Protein AF-0000000075246373 (afdb_homodimer)

InterPro domains:
  IPR000836 Phosphoribosyltransferase domain [PF14681] (43-244)
  IPR000836 Phosphoribosyltransferase domain [cd06223] (108-222)
  IPR029057 Phosphoribosyltransferase-like [G3DSA:3.40.50.2020] (29-245)
  IPR029057 Phosphoribosyltransferase-like [SSF53271] (36-244)

pLDDT: mean 93.75, std 10.69, range [22.42, 98.94]

Foldseek 3Di:
DPPPFDFDPFDKAFADDPPDDRVPGDIDGAFDDDDAPQEAAPPPHNLLRVLVVQLQDPPDDLVSNLVSVQVLLLVQLVVVQVLADWDWDWDADPVGDIDIDIDGDFAEAEEAAPDQQVSSVVSNCVVDPPHHYKYWYWDQDPPPRAIDTDDTDDDLVLQRHQYEYGDQEQFQQRSVVVVLVVSVVSNHDLLSYEYTYEEHEPNSCVVVCVVRVNYHYYYHHHAGHAGPVRDGPPHNPDSSCSNPPD/DPPPFDFDPFDKAFADDPPDDRVPGDIDGAFDDDDAPQEAAPPPHNLLRVLVVQLQDPPDDLVSNLVSVQVLLLVQLVVVQVLADWDWDWDADPVGDIDIDIDGDFAEAEEAAPDQQVSSVVSNCVVDPPHHYKYWYWDQDPPPRAIDTDDTDDDLVLLRHQYEYGDAEQFQCRSVVVVLVVSVVSNHDLLSYEYTYEEHEPNSCVVVCVVRVNYHYYYHHHAGHAGPVRDGPPHNPDSSCSNPPD

Nearest PDB structures (foldseek):
  7rh8-assembly1_A  TM=9.511E-01  e=4.169E-33  Candida albicans SC5314
  1bd3-assembly1_D  TM=9.858E-01  e=5.436E-32  Toxoplasma gondii
  1v9s-assembly1_C  TM=9.059E-01  e=1.207E-22  Thermus thermophilus HB8
  6wn8-assembly1_C  TM=9.163E-01  e=2.135E-21  Klebsiella pneumoniae subsp. pneumoniae
  1i5e-assembly1_B  TM=9.216E-01  e=5.026E-21  [Bacillus] caldolyticus

Organism: NCBI:txid1955775

Secondary structure (DSSP, 8-state):
-----------EEE-S-TTS-GGGSPEEE-PPP---TTEEEPP--HHHHHHHHHHH-SS--HHHHHHHHHHHHHHHHHHHHTTS-EEEEEEE-TTS-EEEEEEE-S-EEEEEEETGGGGGHHHHHHHSTT-EEEEEEEEE-TTT--EEEEEEE--TTGGGSEEEEE-SEESSSHHHHHHHHHHHHTT--GGGEEEEEEEE-HHHHHHHHHH-TTSEEEEEEE-SEE-TT--EESS-S-HHIIIII-/-----------EEE-S-TTS-GGGSPEEE-PPP---TTEEEPP--HHHHHHHHHHH-SS--HHHHHHHHHHHHHHHHHHHHTTS-EEEEEEE-TTS-EEEEEEE-S-EEEEEEETGGGGGHHHHHHHSTT-EEEEEEEEE-TTT--EEEEEEE--TTGGGSEEEEE-SEESSSHHHHHHHHHHHHTT--GGGEEEEEEEE-HHHHHHHHHH-TTSEEEEEEE-SEE-TT--EESS-S-HHIIIII-

Radius of gyration: 23.39 Å; Cα contacts (8 Å, |Δi|>4): 1114; chains: 2; bounding box: 60×74×48 Å

Solvent-accessible surface area (backbone atoms only — not comparable to full-atom values): 25569 Å² total; per-residue (Å²): 125,87,77,74,64,72,49,63,77,61,44,68,42,58,36,38,23,83,91,52,55,64,90,75,28,32,59,20,55,44,54,53,85,78,94,48,94,41,54,44,67,49,77,83,41,37,46,56,37,23,37,51,35,56,46,23,33,50,86,63,57,38,71,56,38,42,51,39,46,48,52,52,40,34,54,49,42,57,54,51,53,29,64,45,58,49,38,65,38,75,38,40,17,66,72,72,33,75,45,49,15,31,37,77,61,83,47,60,30,38,31,21,40,46,70,43,7,52,73,44,48,62,41,43,48,74,74,33,84,86,56,46,75,24,43,34,32,55,43,65,34,91,85,76,66,41,70,38,85,78,47,76,50,66,62,93,64,46,42,75,30,40,32,42,36,28,30,46,69,32,35,74,36,55,61,58,50,53,50,50,50,54,42,43,75,63,53,27,54,56,70,35,34,33,40,40,31,46,41,29,12,52,66,14,49,50,55,48,48,66,74,39,63,58,27,35,35,41,32,57,31,30,46,34,19,48,38,96,85,54,43,44,28,52,44,51,59,60,59,44,47,44,64,72,73,88,125,86,80,73,62,73,48,60,78,61,45,68,42,60,38,40,23,84,90,53,55,65,90,74,28,33,58,22,55,44,53,52,84,79,93,47,94,39,54,43,68,48,77,81,40,38,48,54,37,24,35,50,34,56,47,24,33,50,86,66,56,38,71,55,38,41,52,40,47,47,52,53,40,34,53,49,44,56,54,53,53,28,63,45,55,49,38,64,39,75,37,38,16,66,74,70,34,76,44,49,14,30,36,76,62,82,46,58,31,39,31,21,40,47,68,45,7,54,72,44,48,62,42,42,48,75,73,32,82,87,55,45,76,25,42,33,33,53,43,65,33,91,85,76,66,42,69,40,83,77,46,75,50,66,62,92,63,47,41,75,30,39,32,42,36,27,32,45,68,31,36,74,35,54,62,59,51,52,50,51,51,53,42,42,74,62,53,29,53,56,69,36,35,34,41,41,30,47,42,30,12,51,66,15,51,51,56,46,48,67,74,38,64,59,26,36,37,40,32,57,30,29,46,35,18,47,39,95,85,53,43,45,28,54,43,51,59,61,59,44,47,45,64,72,73,89

Sequence (492 aa):
MAQQGGGVPLPCQGVGPLYKPDGEKPTATVSQVVNYENVHILPQTPQLIALLTQVNLLPIYRADFIFYSNRIIRLLVEEGLNHLPVVEQSVTTPVGRSYLGVRFQGKICGVSIMRAGEAMEQGLRDCCRSVRIGKILIQRDDDTWQPKLFYEKLPKDIASRWVLLLDPMFATGGSATMAVDVLKSKGVPEDRILFLNLIASPSGVADFAQRYPQLRVVTAFIDQGLDDKKYIIPGLGDFGDRYYTLMAQQGGGVPLPCQGVGPLYKPDGEKPTATVSQVVNYENVHILPQTPQLIALLTQVNLLPIYRADFIFYSNRIIRLLVEEGLNHLPVVEQSVTTPVGRSYLGVRFQGKICGVSIMRAGEAMEQGLRDCCRSVRIGKILIQRDDDTWQPKLFYEKLPKDIASRWVLLLDPMFATGGSATMAVDVLKSKGVPEDRILFLNLIASPSGVADFAQRYPQLRVVTAFIDQGLDDKKYIIPGLGDFGDRYYTL

Structure (mmCIF, N/CA/C/O backbone):
data_AF-0000000075246373-model_v1
#
loop_
_entity.id
_entity.type
_entity.pdbx_description
1 polymer 'uracil phosphoribosyltransferase'
#
loop_
_atom_site.group_PDB
_atom_site.id
_atom_site.type_symbol
_atom_site.label_atom_id
_atom_site.label_alt_id
_atom_site.label_comp_id
_atom_site.label_asym_id
_atom_site.label_entity_id
_atom_site.label_seq_id
_atom_site.pdbx_PDB_ins_code
_atom_site.Cartn_x
_atom_site.Cartn_y
_atom_site.Cartn_z
_atom_site.occupancy
_atom_site.B_iso_or_equiv
_atom_site.auth_seq_id
_atom_site.auth_comp_id
_atom_site.auth_asym_id
_atom_site.auth_atom_id
_atom_site.pdbx_PDB_model_num
ATOM 1 N N . MET A 1 1 ? 31.094 24.953 15.609 1 22.83 1 MET A N 1
ATOM 2 C CA . MET A 1 1 ? 30.547 24 16.578 1 22.83 1 MET A CA 1
ATOM 3 C C . MET A 1 1 ? 29.156 23.547 16.172 1 22.83 1 MET A C 1
ATOM 5 O O . MET A 1 1 ? 28.25 24.375 15.977 1 22.83 1 MET A O 1
ATOM 9 N N . ALA A 1 2 ? 28.984 22.469 15.383 1 33.72 2 ALA A N 1
ATOM 10 C CA . ALA A 1 2 ? 27.688 22.078 14.852 1 33.72 2 ALA A CA 1
ATOM 11 C C . ALA A 1 2 ? 26.609 22.141 15.922 1 33.72 2 ALA A C 1
ATOM 13 O O . ALA A 1 2 ? 26.703 21.469 16.953 1 33.72 2 ALA A O 1
ATOM 14 N N . GLN A 1 3 ? 25.953 23.141 16.109 1 32.84 3 GLN A N 1
ATOM 15 C CA . GLN A 1 3 ? 24.891 23.391 17.078 1 32.84 3 GLN A CA 1
ATOM 16 C C . GLN A 1 3 ? 23.891 22.234 17.094 1 32.84 3 GLN A C 1
ATOM 18 O O . GLN A 1 3 ? 23.359 21.844 16.062 1 32.84 3 GLN A O 1
ATOM 23 N N . GLN A 1 4 ? 23.906 21.156 18 1 42.09 4 GLN A N 1
ATOM 24 C CA . GLN A 1 4 ? 23.219 19.906 18.266 1 42.09 4 GLN A CA 1
ATOM 25 C C . GLN A 1 4 ? 21.719 20.109 18.453 1 42.09 4 GLN A C 1
ATOM 27 O O . GLN A 1 4 ? 21.281 20.656 19.469 1 42.09 4 GLN A O 1
ATOM 32 N N . GLY A 1 5 ? 20.984 20.766 17.609 1 46.47 5 GLY A N 1
ATOM 33 C CA . GLY A 1 5 ? 19.562 20.859 17.906 1 46.47 5 GLY A CA 1
ATOM 34 C C . GLY A 1 5 ? 19.016 19.641 18.609 1 46.47 5 GLY A C 1
ATOM 35 O O . GLY A 1 5 ? 19.609 18.562 18.547 1 46.47 5 GLY A O 1
ATOM 36 N N . GLY A 1 6 ? 18.359 19.719 19.859 1 51.31 6 GLY A N 1
ATOM 37 C CA . GLY A 1 6 ? 17.766 18.906 20.906 1 51.31 6 GLY A CA 1
ATOM 38 C C . GLY A 1 6 ? 16.625 18.047 20.422 1 51.31 6 GLY A C 1
ATOM 39 O O . GLY A 1 6 ? 15.914 18.422 19.484 1 51.31 6 GLY A O 1
ATOM 40 N N . GLY A 1 7 ? 16.797 16.797 20.109 1 61.84 7 GLY A N 1
ATOM 41 C CA . GLY A 1 7 ? 15.812 15.727 20.109 1 61.84 7 GLY A CA 1
ATOM 42 C C . GLY A 1 7 ? 16.391 14.398 20.562 1 61.84 7 GLY A C 1
ATOM 43 O O . GLY A 1 7 ? 17.594 14.281 20.812 1 61.84 7 GLY A O 1
ATOM 44 N N . VAL A 1 8 ? 15.492 13.703 20.984 1 68.88 8 VAL A N 1
ATOM 45 C CA . VAL A 1 8 ? 15.875 12.352 21.375 1 68.88 8 VAL A CA 1
ATOM 46 C C . VAL A 1 8 ? 16.391 11.594 20.141 1 68.88 8 VAL A C 1
ATOM 48 O O . VAL A 1 8 ? 15.789 11.656 19.078 1 68.88 8 VAL A O 1
ATOM 51 N N . PRO A 1 9 ? 17.609 11.195 20.25 1 79.44 9 PRO A N 1
ATOM 52 C CA . PRO A 1 9 ? 18.094 10.391 19.125 1 79.44 9 PRO A CA 1
ATOM 53 C C . PRO A 1 9 ? 17.062 9.375 18.641 1 79.44 9 PRO A C 1
ATOM 55 O O . PRO A 1 9 ? 16.312 8.812 19.438 1 79.44 9 PRO A O 1
ATOM 58 N N . LEU A 1 10 ? 16.984 9.32 17.344 1 84.62 10 LEU A N 1
ATOM 59 C CA . LEU A 1 10 ? 16.062 8.375 16.734 1 84.62 10 LEU A CA 1
ATOM 60 C C . LEU A 1 10 ? 16.422 6.941 17.125 1 84.62 10 LEU A C 1
ATOM 62 O O . LEU A 1 10 ? 17.609 6.594 17.188 1 84.62 10 LEU A O 1
ATOM 66 N N . PRO A 1 11 ? 15.43 6.203 17.391 1 86.56 11 PRO A N 1
ATOM 67 C CA . PRO A 1 11 ? 15.703 4.785 17.641 1 86.56 11 PRO A CA 1
ATOM 68 C C . PRO A 1 11 ? 16.25 4.066 16.406 1 86.56 11 PRO A C 1
ATOM 70 O O . PRO A 1 11 ? 15.977 4.477 15.281 1 86.56 11 PRO A O 1
ATOM 73 N N . CYS A 1 12 ? 17.078 3.16 16.703 1 91.69 12 CYS A N 1
ATOM 74 C CA . CYS A 1 12 ? 17.562 2.26 15.672 1 91.69 12 CYS A CA 1
ATOM 75 C C . CYS A 1 12 ? 17.203 0.812 15.992 1 91.69 12 CYS A C 1
ATOM 77 O O . CYS A 1 12 ? 17.234 0.407 17.156 1 91.69 12 CYS A O 1
ATOM 79 N N . GLN A 1 13 ? 16.875 0.072 15 1 94.12 13 GLN A N 1
ATOM 80 C CA . GLN A 1 13 ? 16.562 -1.345 15.172 1 94.12 13 GLN A CA 1
ATOM 81 C C . GLN A 1 13 ? 16.891 -2.135 13.906 1 94.12 13 GLN A C 1
ATOM 83 O O . GLN A 1 13 ? 17.25 -1.556 12.883 1 94.12 13 GLN A O 1
ATOM 88 N N . GLY A 1 14 ? 16.859 -3.457 14.078 1 95.5 14 GLY A N 1
ATOM 89 C CA . GLY A 1 14 ? 16.984 -4.297 12.898 1 95.5 14 GLY A CA 1
ATOM 90 C C . GLY A 1 14 ? 15.797 -4.176 11.961 1 95.5 14 GLY A C 1
ATOM 91 O O . GLY A 1 14 ? 14.641 -4.301 12.383 1 95.5 14 GLY A O 1
ATOM 92 N N . VAL A 1 15 ? 16.062 -3.889 10.727 1 95.69 15 VAL A N 1
ATOM 93 C CA . VAL A 1 15 ? 15.039 -3.748 9.703 1 95.69 15 VAL A CA 1
ATOM 94 C C . VAL A 1 15 ? 15.328 -4.691 8.539 1 95.69 15 VAL A C 1
ATOM 96 O O . VAL A 1 15 ? 16.406 -4.637 7.941 1 95.69 15 VAL A O 1
ATOM 99 N N . GLY A 1 16 ? 14.438 -5.57 8.25 1 94.44 16 GLY A N 1
ATOM 100 C CA . GLY A 1 16 ? 14.547 -6.562 7.191 1 94.44 16 GLY A CA 1
ATOM 101 C C . GLY A 1 16 ? 13.305 -7.426 7.055 1 94.44 16 GLY A C 1
ATOM 102 O O . GLY A 1 16 ? 12.297 -7.184 7.715 1 94.44 16 GLY A O 1
ATOM 103 N N . PRO A 1 17 ? 13.422 -8.352 6.141 1 93.75 17 PRO A N 1
ATOM 104 C CA . PRO A 1 17 ? 12.273 -9.234 5.969 1 93.75 17 PRO A CA 1
ATOM 105 C C . PRO A 1 17 ? 11.867 -9.93 7.27 1 93.75 17 PRO A C 1
ATOM 107 O O . PRO A 1 17 ? 12.727 -10.305 8.07 1 93.75 17 PRO A O 1
ATOM 110 N N . LEU A 1 18 ? 10.594 -10.133 7.387 1 89.06 18 LEU A N 1
ATOM 111 C CA . LEU A 1 18 ? 10.039 -10.688 8.617 1 89.06 18 LEU A CA 1
ATOM 112 C C . LEU A 1 18 ? 10.617 -12.07 8.906 1 89.06 18 LEU A C 1
ATOM 114 O O . LEU A 1 18 ? 10.812 -12.438 10.062 1 89.06 18 LEU A O 1
ATOM 118 N N . TYR A 1 19 ? 10.977 -12.82 7.836 1 89.81 19 TYR A N 1
ATOM 119 C CA . TYR A 1 19 ? 11.383 -14.211 8.008 1 89.81 19 TYR A CA 1
ATOM 120 C C . TYR A 1 19 ? 12.852 -14.312 8.398 1 89.81 19 TYR A C 1
ATOM 122 O O . TYR A 1 19 ? 13.328 -15.383 8.773 1 89.81 19 TYR A O 1
ATOM 130 N N . LYS A 1 20 ? 13.586 -13.203 8.359 1 91.44 20 LYS A N 1
ATOM 131 C CA . LYS A 1 20 ? 14.977 -13.188 8.812 1 91.44 20 LYS A CA 1
ATOM 132 C C . LYS A 1 20 ? 15.07 -12.914 10.305 1 91.44 20 LYS A C 1
ATOM 134 O O . LYS A 1 20 ? 14.328 -12.078 10.836 1 91.44 20 LYS A O 1
ATOM 139 N N . PRO A 1 21 ? 15.93 -13.594 10.977 1 91.5 21 PRO A N 1
ATOM 140 C CA . PRO A 1 21 ? 16.109 -13.312 12.398 1 91.5 21 PRO A CA 1
ATOM 141 C C . PRO A 1 21 ? 16.594 -11.883 12.664 1 91.5 21 PRO A C 1
ATOM 143 O O . PRO A 1 21 ? 17.328 -11.312 11.852 1 91.5 21 PRO A O 1
ATOM 146 N N . ASP A 1 22 ? 16.188 -11.406 13.789 1 88.19 22 ASP A N 1
ATOM 147 C CA . ASP A 1 22 ? 16.5 -10.023 14.141 1 88.19 22 ASP A CA 1
ATOM 148 C C . ASP A 1 22 ? 18 -9.766 14.125 1 88.19 22 ASP A C 1
ATOM 150 O O . ASP A 1 22 ? 18.453 -8.695 13.711 1 88.19 22 ASP A O 1
ATOM 154 N N . GLY A 1 23 ? 18.75 -10.727 14.539 1 89.62 23 GLY A N 1
ATOM 155 C CA . GLY A 1 23 ? 20.188 -10.57 14.602 1 89.62 23 GLY A CA 1
ATOM 156 C C . GLY A 1 23 ? 20.844 -10.5 13.234 1 89.62 23 GLY A C 1
ATOM 157 O O . GLY A 1 23 ? 22 -10.094 13.117 1 89.62 23 GLY A O 1
ATOM 158 N N . GLU A 1 24 ? 20.078 -10.789 12.164 1 92.62 24 GLU A N 1
ATOM 159 C CA . GLU A 1 24 ? 20.625 -10.812 10.805 1 92.62 24 GLU A CA 1
ATOM 160 C C . GLU A 1 24 ? 20.141 -9.617 9.992 1 92.62 24 GLU A C 1
ATOM 162 O O . GLU A 1 24 ? 20.531 -9.445 8.844 1 92.62 24 GLU A O 1
ATOM 167 N N . LYS A 1 25 ? 19.359 -8.836 10.602 1 96.12 25 LYS A N 1
ATOM 168 C CA . LYS A 1 25 ? 18.812 -7.664 9.922 1 96.12 25 LYS A CA 1
ATOM 169 C C . LYS A 1 25 ? 19.734 -6.461 10.086 1 96.12 25 LYS A C 1
ATOM 171 O O . LYS A 1 25 ? 20.297 -6.246 11.156 1 96.12 25 LYS A O 1
ATOM 176 N N . PRO A 1 26 ? 19.906 -5.707 9.023 1 97.06 26 PRO A N 1
ATOM 177 C CA . PRO A 1 26 ? 20.688 -4.477 9.172 1 97.06 26 PRO A CA 1
ATOM 178 C C . PRO A 1 26 ? 20.031 -3.473 10.117 1 97.06 26 PRO A C 1
ATOM 180 O O . PRO A 1 26 ? 18.797 -3.48 10.281 1 97.06 26 PRO A O 1
ATOM 183 N N . THR A 1 27 ? 20.875 -2.678 10.648 1 96.38 27 THR A N 1
ATOM 184 C CA . THR A 1 27 ? 20.391 -1.636 11.547 1 96.38 27 THR A CA 1
ATOM 185 C C . THR A 1 27 ? 19.953 -0.402 10.758 1 96.38 27 THR A C 1
ATOM 187 O O . THR A 1 27 ? 20.641 0.012 9.82 1 96.38 27 THR A O 1
ATOM 190 N N . ALA A 1 28 ? 18.812 0.104 11.148 1 97.31 28 ALA A N 1
ATOM 191 C CA . ALA A 1 28 ? 18.344 1.332 10.508 1 97.31 28 ALA A CA 1
ATOM 192 C C . ALA A 1 28 ? 17.547 2.191 11.492 1 97.31 28 ALA A C 1
ATOM 194 O O . ALA A 1 28 ? 17.047 1.689 12.492 1 97.31 28 ALA A O 1
ATOM 195 N N . THR A 1 29 ? 17.531 3.502 11.156 1 96.88 29 THR A N 1
ATOM 196 C CA . THR A 1 29 ? 16.688 4.426 11.914 1 96.88 29 THR A CA 1
ATOM 197 C C . THR A 1 29 ? 15.211 4.137 11.672 1 96.88 29 THR A C 1
ATOM 199 O O . THR A 1 29 ? 14.797 3.885 10.539 1 96.88 29 THR A O 1
ATOM 202 N N . VAL A 1 30 ? 14.469 4.074 12.773 1 97.44 30 VAL A N 1
ATOM 203 C CA . VAL A 1 30 ? 13.023 3.926 12.664 1 97.44 30 VAL A CA 1
ATOM 204 C C . VAL A 1 30 ? 12.328 5.09 13.367 1 97.44 30 VAL A C 1
ATOM 206 O O . VAL A 1 30 ? 12.969 5.863 14.078 1 97.44 30 VAL A O 1
ATOM 209 N N . SER A 1 31 ? 11.094 5.211 13.133 1 97.88 31 SER A N 1
ATOM 210 C CA . SER A 1 31 ? 10.273 6.301 13.648 1 97.88 31 SER A CA 1
ATOM 211 C C . SER A 1 31 ? 10.297 6.344 15.172 1 97.88 31 SER A C 1
ATOM 213 O O . SER A 1 31 ? 10.336 5.301 15.828 1 97.88 31 SER A O 1
ATOM 215 N N . GLN A 1 32 ? 10.234 7.59 15.703 1 96.44 32 GLN A N 1
ATOM 216 C CA . GLN A 1 32 ? 9.891 7.719 17.109 1 96.44 32 GLN A CA 1
ATOM 217 C C . GLN A 1 32 ? 8.508 7.148 17.406 1 96.44 32 GLN A C 1
ATOM 219 O O . GLN A 1 32 ? 7.645 7.129 16.516 1 96.44 32 GLN A O 1
ATOM 224 N N . VAL A 1 33 ? 8.367 6.668 18.609 1 94.06 33 VAL A N 1
ATOM 225 C CA . VAL A 1 33 ? 7.066 6.168 19.047 1 94.06 33 VAL A CA 1
ATOM 226 C C . VAL A 1 33 ? 6.387 7.199 19.938 1 94.06 33 VAL A C 1
ATOM 228 O O . VAL A 1 33 ? 7.039 7.836 20.766 1 94.06 33 VAL A O 1
ATOM 231 N N . VAL A 1 34 ? 5.145 7.406 19.672 1 93.69 34 VAL A N 1
ATOM 232 C CA . VAL A 1 34 ? 4.34 8.281 20.516 1 93.69 34 VAL A CA 1
ATOM 233 C C . VAL A 1 34 ? 3.143 7.508 21.062 1 93.69 34 VAL A C 1
ATOM 235 O O . VAL A 1 34 ? 2.727 6.5 20.484 1 93.69 34 VAL A O 1
ATOM 238 N N . ASN A 1 35 ? 2.641 7.98 22.188 1 93.5 35 ASN A N 1
ATOM 239 C CA . ASN A 1 35 ? 1.53 7.285 22.828 1 93.5 35 ASN A CA 1
ATOM 240 C C . ASN A 1 35 ? 0.25 8.109 22.797 1 93.5 35 ASN A C 1
ATOM 242 O O . ASN A 1 35 ? -0.219 8.586 23.828 1 93.5 35 ASN A O 1
ATOM 246 N N . TYR A 1 36 ? -0.281 8.359 21.656 1 96.56 36 TYR A N 1
ATOM 247 C CA . TYR A 1 36 ? -1.577 8.992 21.422 1 96.56 36 TYR A CA 1
ATOM 248 C C . TYR A 1 36 ? -2.506 8.062 20.656 1 96.56 36 TYR A C 1
ATOM 250 O O . TYR A 1 36 ? -2.145 7.551 19.594 1 96.56 36 TYR A O 1
ATOM 258 N N . GLU A 1 37 ? -3.689 7.855 21.109 1 95.5 37 GLU A N 1
ATOM 259 C CA . GLU A 1 37 ? -4.641 6.918 20.516 1 95.5 37 GLU A CA 1
ATOM 260 C C . GLU A 1 37 ? -5.027 7.348 19.109 1 95.5 37 GLU A C 1
ATOM 262 O O . GLU A 1 37 ? -5.367 6.508 18.281 1 95.5 37 GLU A O 1
ATOM 267 N N . ASN A 1 38 ? -4.953 8.656 18.875 1 97.88 38 ASN A N 1
ATOM 268 C CA . ASN A 1 38 ? -5.434 9.172 17.594 1 97.88 38 ASN A CA 1
ATOM 269 C C . ASN A 1 38 ? -4.293 9.375 16.609 1 97.88 38 ASN A C 1
ATOM 271 O O . ASN A 1 38 ? -4.457 10.062 15.594 1 97.88 38 ASN A O 1
ATOM 275 N N . VAL A 1 39 ? -3.107 8.805 16.922 1 98.5 39 VAL A N 1
ATOM 276 C CA . VAL A 1 39 ? -1.964 8.883 16.016 1 98.5 39 VAL A CA 1
ATOM 277 C C . VAL A 1 39 ? -1.56 7.484 15.57 1 98.5 39 VAL A C 1
ATOM 279 O O . VAL A 1 39 ? -1.312 6.609 16.406 1 98.5 39 VAL A O 1
ATOM 282 N N . HIS A 1 40 ? -1.575 7.297 14.281 1 98.38 40 HIS A N 1
ATOM 283 C CA . HIS A 1 40 ? -1.158 6.027 13.695 1 98.38 40 HIS A CA 1
ATOM 284 C C . HIS A 1 40 ? 0.11 6.195 12.867 1 98.38 40 HIS A C 1
ATOM 286 O O . HIS A 1 40 ? 0.142 6.992 11.922 1 98.38 40 HIS A O 1
ATOM 292 N N . ILE A 1 41 ? 1.12 5.477 13.25 1 98.56 41 ILE A N 1
ATOM 293 C CA . ILE A 1 41 ? 2.371 5.445 12.5 1 98.56 41 ILE A CA 1
ATOM 294 C C . ILE A 1 41 ? 2.416 4.199 11.617 1 98.56 41 ILE A C 1
ATOM 296 O O . ILE A 1 41 ? 2.143 3.092 12.094 1 98.56 41 ILE A O 1
ATOM 300 N N . LEU A 1 42 ? 2.744 4.398 10.32 1 98.44 42 LEU A N 1
ATOM 301 C CA . LEU A 1 42 ? 2.875 3.238 9.445 1 98.44 42 LEU A CA 1
ATOM 302 C C . LEU A 1 42 ? 3.875 2.238 10.016 1 98.44 42 LEU A C 1
ATOM 304 O O . LEU A 1 42 ? 4.863 2.631 10.633 1 98.44 42 LEU A O 1
ATOM 308 N N . PRO A 1 43 ? 3.617 0.936 9.758 1 97.38 43 PRO A N 1
ATOM 309 C CA . PRO A 1 43 ? 4.652 -0.036 10.109 1 97.38 43 PRO A CA 1
ATOM 310 C C . PRO A 1 43 ? 6.008 0.293 9.484 1 97.38 43 PRO A C 1
ATOM 312 O O . PRO A 1 43 ? 6.078 0.661 8.305 1 97.38 43 PRO A O 1
ATOM 315 N N . GLN A 1 44 ? 7.027 0.188 10.32 1 97.69 44 GLN A N 1
ATOM 316 C CA . GLN A 1 44 ? 8.367 0.523 9.859 1 97.69 44 GLN A CA 1
ATOM 317 C C . GLN A 1 44 ? 9 -0.646 9.117 1 97.69 44 GLN A C 1
ATOM 319 O O . GLN A 1 44 ? 10 -1.209 9.562 1 97.69 44 GLN A O 1
ATOM 324 N N . THR A 1 45 ? 8.484 -0.947 7.922 1 97.88 45 THR A N 1
ATOM 325 C CA . THR A 1 45 ? 8.922 -2.07 7.102 1 97.88 45 THR A CA 1
ATOM 326 C C . THR A 1 45 ? 10.242 -1.748 6.406 1 97.88 45 THR A C 1
ATOM 328 O O . THR A 1 45 ? 10.617 -0.58 6.281 1 97.88 45 THR A O 1
ATOM 331 N N . PRO A 1 46 ? 10.977 -2.789 5.969 1 97.56 46 PRO A N 1
ATOM 332 C CA . PRO A 1 46 ? 12.195 -2.514 5.215 1 97.56 46 PRO A CA 1
ATOM 333 C C . PRO A 1 46 ? 11.945 -1.67 3.967 1 97.56 46 PRO A C 1
ATOM 335 O O . PRO A 1 46 ? 12.766 -0.82 3.615 1 97.56 46 PRO A O 1
ATOM 338 N N . GLN A 1 47 ? 10.828 -1.881 3.359 1 97.19 47 GLN A N 1
ATOM 339 C CA . GLN A 1 47 ? 10.5 -1.109 2.166 1 97.19 47 GLN A CA 1
ATOM 340 C C . GLN A 1 47 ? 10.25 0.357 2.51 1 97.19 47 GLN A C 1
ATOM 342 O O . GLN A 1 47 ? 10.766 1.252 1.834 1 97.19 47 GLN A O 1
ATOM 347 N N . LEU A 1 48 ? 9.445 0.605 3.537 1 98.5 48 LEU A N 1
ATOM 348 C CA . LEU A 1 48 ? 9.188 1.987 3.924 1 98.5 48 LEU A CA 1
ATOM 349 C C . LEU A 1 48 ? 10.484 2.699 4.297 1 98.5 48 LEU A C 1
ATOM 351 O O . LEU A 1 48 ? 10.719 3.83 3.867 1 98.5 48 LEU A O 1
ATOM 355 N N . ILE A 1 49 ? 11.312 2.035 5.09 1 98.5 49 ILE A N 1
ATOM 356 C CA . ILE A 1 49 ? 12.57 2.635 5.531 1 98.5 49 ILE A CA 1
ATOM 357 C C . ILE A 1 49 ? 13.477 2.875 4.328 1 98.5 49 ILE A C 1
ATOM 359 O O . ILE A 1 49 ? 14.18 3.887 4.266 1 98.5 49 ILE A O 1
ATOM 363 N N . ALA A 1 50 ? 13.508 1.966 3.379 1 98.12 50 ALA A N 1
ATOM 364 C CA . ALA A 1 50 ? 14.289 2.162 2.158 1 98.12 50 ALA A CA 1
ATOM 365 C C . ALA A 1 50 ? 13.797 3.385 1.388 1 98.12 50 ALA A C 1
ATOM 367 O O . ALA A 1 50 ? 14.602 4.164 0.874 1 98.12 50 ALA A O 1
ATOM 368 N N . LEU A 1 51 ? 12.461 3.535 1.29 1 98.5 51 LEU A N 1
ATOM 369 C CA . LEU A 1 51 ? 11.891 4.699 0.62 1 98.5 51 LEU A CA 1
ATOM 370 C C . LEU A 1 51 ? 12.266 5.984 1.35 1 98.5 51 LEU A C 1
ATOM 372 O O . LEU A 1 51 ? 12.641 6.977 0.717 1 98.5 51 LEU A O 1
ATOM 376 N N . LEU A 1 52 ? 12.172 5.97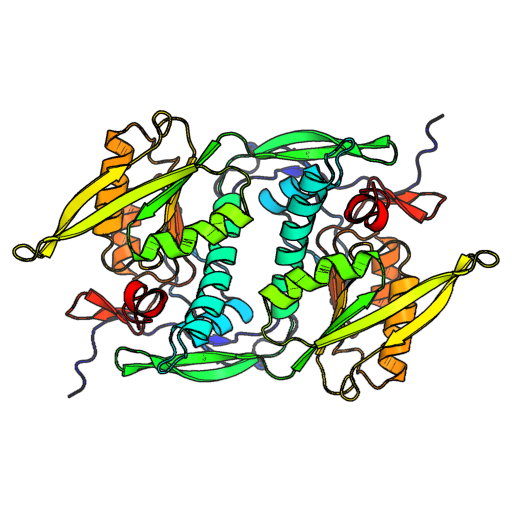7 2.656 1 98.44 52 LEU A N 1
ATOM 377 C CA . LEU A 1 52 ? 12.531 7.129 3.477 1 98.44 52 LEU A CA 1
ATOM 378 C C . LEU A 1 52 ? 14.008 7.461 3.334 1 98.44 52 LEU A C 1
ATOM 380 O O . LEU A 1 52 ? 14.391 8.633 3.35 1 98.44 52 LEU A O 1
ATOM 384 N N . THR A 1 53 ? 14.844 6.406 3.215 1 98.12 53 THR A N 1
ATOM 385 C CA . THR A 1 53 ? 16.266 6.613 2.986 1 98.12 53 THR A CA 1
ATOM 386 C C . THR A 1 53 ? 16.5 7.465 1.74 1 98.12 53 THR A C 1
ATOM 388 O O . THR A 1 53 ? 17.281 8.422 1.769 1 98.12 53 THR A O 1
ATOM 391 N N . GLN A 1 54 ? 15.781 7.141 0.676 1 97.56 54 GLN A N 1
ATOM 392 C CA . GLN A 1 54 ? 15.945 7.855 -0.584 1 97.56 54 GLN A CA 1
ATOM 393 C C . GLN A 1 54 ? 15.398 9.281 -0.484 1 97.56 54 GLN A C 1
ATOM 395 O O . GLN A 1 54 ? 16.016 10.227 -0.982 1 97.56 54 GLN A O 1
ATOM 400 N N . VAL A 1 55 ? 14.32 9.484 0.207 1 97.75 55 VAL A N 1
ATOM 401 C CA . VAL A 1 55 ? 13.688 10.797 0.249 1 97.75 55 VAL A CA 1
ATOM 402 C C . VAL A 1 55 ? 14.484 11.719 1.171 1 97.75 55 VAL A C 1
ATOM 404 O O . VAL A 1 55 ? 14.383 12.945 1.064 1 97.75 55 VAL A O 1
ATOM 407 N N . ASN A 1 56 ? 15.266 11.164 2.084 1 97.12 56 ASN A N 1
ATOM 408 C CA . ASN A 1 56 ? 16.109 11.961 2.977 1 97.12 56 ASN A CA 1
ATOM 409 C C . ASN A 1 56 ? 17.453 12.281 2.338 1 97.12 56 ASN A C 1
ATOM 411 O O . ASN A 1 56 ? 18.203 13.117 2.854 1 97.12 56 ASN A O 1
ATOM 415 N N . LEU A 1 57 ? 17.75 11.672 1.239 1 96.25 57 LEU A N 1
ATOM 416 C CA . LEU A 1 57 ? 19.062 11.75 0.603 1 96.25 57 LEU A CA 1
ATOM 417 C C . LEU A 1 57 ? 19.25 13.086 -0.104 1 96.25 57 LEU A C 1
ATOM 419 O O . LEU A 1 57 ? 18.328 13.578 -0.761 1 96.25 57 LEU A O 1
ATOM 423 N N . LEU A 1 58 ? 20.438 13.68 -0.008 1 93.31 58 LEU A N 1
ATOM 424 C CA . LEU A 1 58 ? 20.938 14.773 -0.836 1 93.31 58 LEU A CA 1
ATOM 425 C C . LEU A 1 58 ? 22.359 14.484 -1.308 1 93.31 58 LEU A C 1
ATOM 427 O O . LEU A 1 58 ? 23.25 14.219 -0.493 1 93.31 58 LEU A O 1
ATOM 431 N N . PRO A 1 59 ? 22.641 14.578 -2.549 1 93.38 59 PRO A N 1
ATOM 432 C CA . PRO A 1 59 ? 21.734 14.984 -3.625 1 93.38 59 PRO A CA 1
ATOM 433 C C . PRO A 1 59 ? 20.875 13.828 -4.133 1 93.38 59 PRO A C 1
ATOM 435 O O . PRO A 1 59 ? 21.219 12.664 -3.938 1 93.38 59 PRO A O 1
ATOM 438 N N . ILE A 1 60 ? 19.766 14.125 -4.633 1 94.5 60 ILE A N 1
ATOM 439 C CA . ILE A 1 60 ? 18.891 13.203 -5.348 1 94.5 60 ILE A CA 1
ATOM 440 C C . ILE A 1 60 ? 18.297 13.891 -6.574 1 94.5 60 ILE A C 1
ATOM 442 O O . ILE A 1 60 ? 18.016 15.086 -6.543 1 94.5 60 ILE A O 1
ATOM 446 N N . TYR A 1 61 ? 18.234 13.141 -7.684 1 95.06 61 TYR A N 1
ATOM 447 C CA . TYR A 1 61 ? 17.516 13.672 -8.844 1 95.06 61 TYR A CA 1
ATOM 448 C C . TYR A 1 61 ? 16.031 13.867 -8.531 1 95.06 61 TYR A C 1
ATOM 450 O O . TYR A 1 61 ? 15.422 13.031 -7.871 1 95.06 61 TYR A O 1
ATOM 458 N N . ARG A 1 62 ? 15.516 14.961 -8.992 1 95.75 62 ARG A N 1
ATOM 459 C CA . ARG A 1 62 ? 14.125 15.305 -8.719 1 95.75 62 ARG A CA 1
ATOM 460 C C . ARG A 1 62 ? 13.188 14.164 -9.094 1 95.75 62 ARG A C 1
ATOM 462 O O . ARG A 1 62 ? 12.266 13.844 -8.352 1 95.75 62 ARG A O 1
ATOM 469 N N . ALA A 1 63 ? 13.438 13.602 -10.266 1 96.25 63 ALA A N 1
ATOM 470 C CA . ALA A 1 63 ? 12.578 12.508 -10.719 1 96.25 63 ALA A CA 1
ATOM 471 C C . ALA A 1 63 ? 12.586 11.359 -9.711 1 96.25 63 ALA A C 1
ATOM 473 O O . ALA A 1 63 ? 11.547 10.734 -9.477 1 96.25 63 ALA A O 1
ATOM 474 N N . ASP A 1 64 ? 13.742 11.086 -9.117 1 96.25 64 ASP A N 1
ATOM 475 C CA . ASP A 1 64 ? 13.852 10.047 -8.102 1 96.25 64 ASP A CA 1
ATOM 476 C C . ASP A 1 64 ? 13.109 10.445 -6.828 1 96.25 64 ASP A C 1
ATOM 478 O O . ASP A 1 64 ? 12.398 9.633 -6.23 1 96.25 64 ASP A O 1
ATOM 482 N N . PHE A 1 65 ? 13.297 11.727 -6.414 1 97.94 65 PHE A N 1
ATOM 483 C CA . PHE A 1 65 ? 12.602 12.211 -5.23 1 97.94 65 PHE A CA 1
ATOM 484 C C . PHE A 1 65 ? 11.094 12.055 -5.387 1 97.94 65 PHE A C 1
ATOM 486 O O . PHE A 1 65 ? 10.414 11.562 -4.477 1 97.94 65 PHE A O 1
ATOM 493 N N . ILE A 1 66 ? 10.578 12.406 -6.562 1 98.19 66 ILE A N 1
ATOM 494 C CA . ILE A 1 66 ? 9.148 12.32 -6.863 1 98.19 66 ILE A CA 1
ATOM 495 C C . ILE A 1 66 ? 8.703 10.859 -6.812 1 98.19 66 ILE A C 1
ATOM 497 O O . ILE A 1 66 ? 7.684 10.539 -6.195 1 98.19 66 ILE A O 1
ATOM 501 N N . PHE A 1 67 ? 9.508 10 -7.363 1 98 67 PHE A N 1
ATOM 502 C CA . PHE A 1 67 ? 9.172 8.586 -7.426 1 98 67 PHE A CA 1
ATOM 503 C C . PHE A 1 67 ? 9.031 8 -6.027 1 98 67 PHE A C 1
ATOM 505 O O . PHE A 1 67 ? 8.008 7.406 -5.695 1 98 67 PHE A O 1
ATOM 512 N N . TYR A 1 68 ? 10 8.188 -5.223 1 98.19 68 TYR A N 1
ATOM 513 C CA . TYR A 1 68 ? 10.008 7.582 -3.895 1 98.19 68 TYR A CA 1
ATOM 514 C C . TYR A 1 68 ? 8.977 8.234 -2.992 1 98.19 68 TYR A C 1
ATOM 516 O O . TYR A 1 68 ? 8.32 7.559 -2.195 1 98.19 68 TYR A O 1
ATOM 524 N N . SER A 1 69 ? 8.789 9.547 -3.141 1 98.62 69 SER A N 1
ATOM 525 C CA . SER A 1 69 ? 7.758 10.242 -2.379 1 98.62 69 SER A CA 1
ATOM 526 C C . SER A 1 69 ? 6.367 9.711 -2.717 1 98.62 69 SER A C 1
ATOM 528 O O . SER A 1 69 ? 5.555 9.461 -1.822 1 98.62 69 SER A O 1
ATOM 530 N N . ASN A 1 70 ? 6.164 9.523 -3.992 1 98.56 70 ASN A N 1
ATOM 531 C CA . ASN A 1 70 ? 4.855 9.055 -4.434 1 98.56 70 ASN A CA 1
ATOM 532 C C . ASN A 1 70 ? 4.551 7.656 -3.904 1 98.56 70 ASN A C 1
ATOM 534 O O . ASN A 1 70 ? 3.4 7.336 -3.609 1 98.56 70 ASN A O 1
ATOM 538 N N . ARG A 1 71 ? 5.543 6.867 -3.807 1 98.56 71 ARG A N 1
ATOM 539 C CA . ARG A 1 71 ? 5.344 5.535 -3.246 1 98.56 71 ARG A CA 1
ATOM 540 C C . ARG A 1 71 ? 4.938 5.609 -1.779 1 98.56 71 ARG A C 1
ATOM 542 O O . ARG A 1 71 ? 4.043 4.887 -1.338 1 98.56 71 ARG A O 1
ATOM 549 N N . ILE A 1 72 ? 5.57 6.465 -1.005 1 98.75 72 ILE A N 1
ATOM 550 C CA . ILE A 1 72 ? 5.227 6.617 0.404 1 98.75 72 ILE A CA 1
ATOM 551 C C . ILE A 1 72 ? 3.816 7.195 0.532 1 98.75 72 ILE A C 1
ATOM 553 O O . ILE A 1 72 ? 3.023 6.734 1.356 1 98.75 72 ILE A O 1
ATOM 557 N N . ILE A 1 73 ? 3.518 8.172 -0.308 1 98.81 73 ILE A N 1
ATOM 558 C CA . ILE A 1 73 ? 2.199 8.797 -0.311 1 98.81 73 ILE A CA 1
ATOM 559 C C . ILE A 1 73 ? 1.125 7.742 -0.555 1 98.81 73 ILE A C 1
ATOM 561 O O . ILE A 1 73 ? 0.088 7.738 0.112 1 98.81 73 ILE A O 1
ATOM 565 N N . ARG A 1 74 ? 1.43 6.883 -1.484 1 98.5 74 ARG A N 1
ATOM 566 C CA . ARG A 1 74 ? 0.48 5.816 -1.788 1 98.5 74 ARG A CA 1
ATOM 567 C C . ARG A 1 74 ? 0.228 4.941 -0.565 1 98.5 74 ARG A C 1
ATOM 569 O O . ARG A 1 74 ? -0.92 4.613 -0.256 1 98.5 74 ARG A O 1
ATOM 576 N N . LEU A 1 75 ? 1.27 4.582 0.127 1 98.62 75 LEU A N 1
ATOM 577 C CA . LEU A 1 75 ? 1.132 3.793 1.347 1 98.62 75 LEU A CA 1
ATOM 578 C C . LEU A 1 75 ? 0.294 4.535 2.383 1 98.62 75 LEU A C 1
ATOM 580 O O . LEU A 1 75 ? -0.556 3.938 3.045 1 98.62 75 LEU A O 1
ATOM 584 N N . LEU A 1 76 ? 0.466 5.805 2.482 1 98.81 76 LEU A N 1
ATOM 585 C CA . LEU A 1 76 ? -0.246 6.641 3.443 1 98.81 76 LEU A CA 1
ATOM 586 C C . LEU A 1 76 ? -1.732 6.703 3.111 1 98.81 76 LEU A C 1
ATOM 588 O O . LEU A 1 76 ? -2.578 6.566 4 1 98.81 76 LEU A O 1
ATOM 592 N N . VAL A 1 77 ? -1.995 6.926 1.826 1 98.69 77 VAL A N 1
ATOM 593 C CA . VAL A 1 77 ? -3.387 7.043 1.404 1 98.69 77 VAL A CA 1
ATOM 594 C C . VAL A 1 77 ? -4.113 5.723 1.654 1 98.69 77 VAL A C 1
ATOM 596 O O . VAL A 1 77 ? -5.219 5.711 2.207 1 98.69 77 VAL A O 1
ATOM 599 N N . GLU A 1 78 ? -3.461 4.629 1.305 1 98.31 78 GLU A N 1
ATOM 600 C CA . GLU A 1 78 ? -4.066 3.324 1.548 1 98.31 78 GLU A CA 1
ATOM 601 C C . GLU A 1 78 ? -4.348 3.115 3.033 1 98.31 78 GLU A C 1
ATOM 603 O O . GLU A 1 78 ? -5.43 2.658 3.406 1 98.31 78 GLU A O 1
ATOM 608 N N . GLU A 1 79 ? -3.416 3.465 3.859 1 98.38 79 GLU A N 1
ATOM 609 C CA . GLU A 1 79 ? -3.623 3.32 5.297 1 98.38 79 GLU A CA 1
ATOM 610 C C . GLU A 1 79 ? -4.727 4.25 5.793 1 98.38 79 GLU A C 1
ATOM 612 O O . GLU A 1 79 ? -5.543 3.861 6.633 1 98.38 79 GLU A O 1
ATOM 617 N N . GLY A 1 80 ? -4.738 5.469 5.312 1 98.56 80 GLY A N 1
ATOM 618 C CA . GLY A 1 80 ? -5.797 6.395 5.68 1 98.56 80 GLY A CA 1
ATOM 619 C C . GLY A 1 80 ? -7.184 5.852 5.406 1 98.56 80 GLY A C 1
ATOM 620 O O . GLY A 1 80 ? -8.094 6.008 6.227 1 98.56 80 GLY A O 1
ATOM 621 N N . LEU A 1 81 ? -7.328 5.219 4.32 1 98.06 81 LEU A N 1
ATOM 622 C CA . LEU A 1 81 ? -8.625 4.68 3.926 1 98.06 81 LEU A CA 1
ATOM 623 C C . LEU A 1 81 ? -9.047 3.551 4.859 1 98.06 81 LEU A C 1
ATOM 625 O O . LEU A 1 81 ? -10.242 3.322 5.062 1 98.06 81 LEU A O 1
ATOM 629 N N . ASN A 1 82 ? -8.117 2.871 5.484 1 97.81 82 ASN A N 1
ATOM 630 C CA . ASN A 1 82 ? -8.43 1.829 6.461 1 97.81 82 ASN A CA 1
ATOM 631 C C . ASN A 1 82 ? -9.109 2.404 7.699 1 97.81 82 ASN A C 1
ATOM 633 O O . ASN A 1 82 ? -9.688 1.661 8.492 1 97.81 82 ASN A O 1
ATOM 637 N N . HIS A 1 83 ? -9.016 3.688 7.902 1 97.81 83 HIS A N 1
ATOM 638 C CA . HIS A 1 83 ? -9.562 4.32 9.094 1 97.81 83 HIS A CA 1
ATOM 639 C C . HIS A 1 83 ? -10.992 4.801 8.852 1 97.81 83 HIS A C 1
ATOM 641 O O . HIS A 1 83 ? -11.633 5.34 9.758 1 97.81 83 HIS A O 1
ATOM 647 N N . LEU A 1 84 ? -11.539 4.645 7.691 1 97.38 84 LEU A N 1
ATOM 648 C CA . LEU A 1 84 ? -12.883 5.082 7.344 1 97.38 84 LEU A CA 1
ATOM 649 C C . LEU A 1 84 ? -13.906 3.977 7.609 1 97.38 84 LEU A C 1
ATOM 651 O O . LEU A 1 84 ? -13.57 2.791 7.555 1 97.38 84 LEU A O 1
ATOM 655 N N . PRO A 1 85 ? -15.086 4.336 7.871 1 96.25 85 PRO A N 1
ATOM 656 C CA . PRO A 1 85 ? -16.109 3.332 8.195 1 96.25 85 PRO A CA 1
ATOM 657 C C . PRO A 1 85 ? -16.531 2.508 6.984 1 96.25 85 PRO A C 1
ATOM 659 O O . PRO A 1 85 ? -16.531 3.016 5.859 1 96.25 85 PRO A O 1
ATOM 662 N N . VAL A 1 86 ? -16.859 1.277 7.25 1 97.31 86 VAL A N 1
ATOM 663 C CA . VAL A 1 86 ? -17.406 0.38 6.238 1 97.31 86 VAL A CA 1
ATOM 664 C C . VAL A 1 86 ? -18.719 -0.223 6.734 1 97.31 86 VAL A C 1
ATOM 666 O O . VAL A 1 86 ? -19.016 -0.198 7.934 1 97.31 86 VAL A O 1
ATOM 669 N N . VAL A 1 87 ? -19.516 -0.652 5.805 1 97.44 87 VAL A N 1
ATOM 670 C CA . VAL A 1 87 ? -20.766 -1.355 6.109 1 97.44 87 VAL A CA 1
ATOM 671 C C . VAL A 1 87 ? -20.797 -2.688 5.363 1 97.44 87 VAL A C 1
ATOM 673 O O . VAL A 1 87 ? -20.141 -2.848 4.332 1 97.44 87 VAL A O 1
ATOM 676 N N . GLU A 1 88 ? -21.578 -3.604 5.918 1 97.06 88 GLU A N 1
ATOM 677 C CA . GLU A 1 88 ? -21.719 -4.922 5.305 1 97.06 88 GLU A CA 1
ATOM 678 C C . GLU A 1 88 ? -22.281 -4.82 3.891 1 97.06 88 GLU A C 1
ATOM 680 O O . GLU A 1 88 ? -23.188 -4.016 3.637 1 97.06 88 GLU A O 1
ATOM 685 N N . GLN A 1 89 ? -21.734 -5.586 2.99 1 96.81 89 GLN A N 1
ATOM 686 C CA . GLN A 1 89 ? -22.25 -5.719 1.63 1 96.81 89 GLN A CA 1
ATOM 687 C C . GLN A 1 89 ? -22.156 -7.164 1.146 1 96.81 89 GLN A C 1
ATOM 689 O O . GLN A 1 89 ? -21.047 -7.699 0.977 1 96.81 89 GLN A O 1
ATOM 694 N N . SER A 1 90 ? -23.25 -7.805 0.918 1 96.31 90 SER A N 1
ATOM 695 C CA . SER A 1 90 ? -23.281 -9.125 0.306 1 96.31 90 SER A CA 1
ATOM 696 C C . SER A 1 90 ? -23.344 -9.031 -1.216 1 96.31 90 SER A C 1
ATOM 698 O O . SER A 1 90 ? -24.109 -8.242 -1.767 1 96.31 90 SER A O 1
ATOM 700 N N . VAL A 1 91 ? -22.516 -9.836 -1.831 1 96.81 91 VAL A N 1
ATOM 701 C CA . VAL A 1 91 ? -22.5 -9.789 -3.289 1 96.81 91 VAL A CA 1
ATOM 702 C C . VAL A 1 91 ? -22.609 -11.203 -3.855 1 96.81 91 VAL A C 1
ATOM 704 O O . VAL A 1 91 ? -22.391 -12.18 -3.141 1 96.81 91 VAL A O 1
ATOM 707 N N . THR A 1 92 ? -22.984 -11.273 -5.121 1 96.19 92 THR A N 1
ATOM 708 C CA . THR A 1 92 ? -22.984 -12.531 -5.863 1 96.19 92 THR A CA 1
ATOM 709 C C . THR A 1 92 ? -21.734 -12.633 -6.754 1 96.19 92 THR A C 1
ATOM 711 O O . THR A 1 92 ? -21.406 -11.68 -7.465 1 96.19 92 THR A O 1
ATOM 714 N N . THR A 1 93 ? -21.047 -13.75 -6.602 1 94.62 93 THR A N 1
ATOM 715 C CA . THR A 1 93 ? -19.812 -13.953 -7.352 1 94.62 93 THR A CA 1
ATOM 716 C C . THR A 1 93 ? -20.109 -14.531 -8.734 1 94.62 93 THR A C 1
ATOM 718 O O . THR A 1 93 ? -21.234 -14.961 -9.008 1 94.62 93 THR A O 1
ATOM 721 N N . PRO A 1 94 ? -19.188 -14.562 -9.625 1 91.81 94 PRO A N 1
ATOM 722 C CA . PRO A 1 94 ? -19.391 -15.078 -10.977 1 91.81 94 PRO A CA 1
ATOM 723 C C . PRO A 1 94 ? -19.781 -16.562 -10.992 1 91.81 94 PRO A C 1
ATOM 725 O O . PRO A 1 94 ? -20.344 -17.047 -11.977 1 91.81 94 PRO A O 1
ATOM 728 N N . VAL A 1 95 ? -19.484 -17.328 -9.93 1 88.31 95 VAL A N 1
ATOM 729 C CA . VAL A 1 95 ? -19.828 -18.75 -9.906 1 88.31 95 VAL A CA 1
ATOM 730 C C . VAL A 1 95 ? -21.188 -18.938 -9.211 1 88.31 95 VAL A C 1
ATOM 732 O O . VAL A 1 95 ? -21.562 -20.062 -8.867 1 88.31 95 VAL A O 1
ATOM 735 N N . GLY A 1 96 ? -21.812 -17.828 -8.82 1 89.12 96 GLY A N 1
ATOM 736 C CA . GLY A 1 96 ? -23.172 -17.859 -8.312 1 89.12 96 GLY A CA 1
ATOM 737 C C . GLY A 1 96 ? -23.234 -17.984 -6.797 1 89.12 96 GLY A C 1
ATOM 738 O O . GLY A 1 96 ? -24.312 -18.156 -6.227 1 89.12 96 GLY A O 1
ATOM 739 N N . ARG A 1 97 ? -22.156 -17.906 -6.172 1 90.69 97 ARG A N 1
ATOM 740 C CA . ARG A 1 97 ? -22.109 -18 -4.715 1 90.69 97 ARG A CA 1
ATOM 741 C C . ARG A 1 97 ? -22.109 -16.625 -4.066 1 90.69 97 ARG A C 1
ATOM 743 O O . ARG A 1 97 ? -21.703 -15.641 -4.684 1 90.69 97 ARG A O 1
ATOM 750 N N . SER A 1 98 ? -22.562 -16.641 -2.846 1 92.88 98 SER A N 1
ATOM 751 C CA . SER A 1 98 ? -22.594 -15.391 -2.094 1 92.88 98 SER A CA 1
ATOM 752 C C . SER A 1 98 ? -21.266 -15.117 -1.397 1 92.88 98 SER A C 1
ATOM 754 O O . SER A 1 98 ? -20.594 -16.047 -0.963 1 92.88 98 SER A O 1
ATOM 756 N N . TYR A 1 99 ? -20.938 -13.906 -1.369 1 94.19 99 TYR A N 1
ATOM 757 C CA . TYR A 1 99 ? -19.75 -13.414 -0.673 1 94.19 99 TYR A CA 1
ATOM 758 C C . TYR A 1 99 ? -20.094 -12.234 0.222 1 94.19 99 TYR A C 1
ATOM 760 O O . TYR A 1 99 ? -20.594 -11.211 -0.254 1 94.19 99 TYR A O 1
ATOM 768 N N . LEU A 1 100 ? -19.906 -12.422 1.535 1 96.75 100 LEU A N 1
ATOM 769 C CA . LEU A 1 100 ? -20.188 -11.352 2.488 1 96.75 100 LEU A CA 1
ATOM 770 C C . LEU A 1 100 ? -18.953 -10.477 2.703 1 96.75 100 LEU A C 1
ATOM 772 O O . LEU A 1 100 ? -18.016 -10.883 3.389 1 96.75 100 LEU A O 1
ATOM 776 N N . GLY A 1 101 ? -18.984 -9.258 2.123 1 97.62 101 GLY A N 1
ATOM 777 C CA . GLY A 1 101 ? -17.906 -8.289 2.275 1 97.62 101 GLY A CA 1
ATOM 778 C C . GLY A 1 101 ? -18.359 -6.98 2.893 1 97.62 101 GLY A C 1
ATOM 779 O O . GLY A 1 101 ? -19.234 -6.965 3.75 1 97.62 101 GLY A O 1
ATOM 780 N N . VAL A 1 102 ? -17.578 -5.965 2.621 1 97.94 102 VAL A N 1
ATOM 781 C CA . VAL A 1 102 ? -17.922 -4.629 3.105 1 97.94 102 VAL A CA 1
ATOM 782 C C . VAL A 1 102 ? -17.75 -3.615 1.977 1 97.94 102 VAL A C 1
ATOM 784 O O . VAL A 1 102 ? -17.172 -3.924 0.932 1 97.94 102 VAL A O 1
ATOM 787 N N . ARG A 1 103 ? -18.281 -2.482 2.129 1 96.69 103 ARG A N 1
ATOM 788 C CA . ARG A 1 103 ? -18.078 -1.306 1.29 1 96.69 103 ARG A CA 1
ATOM 789 C C . ARG A 1 103 ? -17.906 -0.052 2.141 1 96.69 103 ARG A C 1
ATOM 791 O O . ARG A 1 103 ? -18.422 0.023 3.258 1 96.69 103 ARG A O 1
ATOM 798 N N . PHE A 1 104 ? -17.156 0.852 1.604 1 93.44 104 PHE A N 1
ATOM 799 C CA . PHE A 1 104 ? -16.984 2.123 2.299 1 93.44 104 PHE A CA 1
ATOM 800 C C . PHE A 1 104 ? -18.328 2.822 2.479 1 93.44 104 PHE A C 1
ATOM 802 O O . PHE A 1 104 ? -19.172 2.797 1.581 1 93.44 104 PHE A O 1
ATOM 809 N N . GLN A 1 105 ? -18.453 3.439 3.625 1 91.62 105 GLN A N 1
ATOM 810 C CA . GLN A 1 105 ? -19.656 4.215 3.932 1 91.62 105 GLN A CA 1
ATOM 811 C C . GLN A 1 105 ? -19.375 5.711 3.891 1 91.62 105 GLN A C 1
ATOM 813 O O . GLN A 1 105 ? -18.656 6.234 4.746 1 91.62 105 GLN A O 1
ATOM 818 N N . GLY A 1 106 ? -19.969 6.398 2.918 1 92.06 106 GLY A N 1
ATOM 819 C CA . GLY A 1 106 ? -19.844 7.848 2.863 1 92.06 106 GLY A CA 1
ATOM 820 C C . GLY A 1 106 ? -19.109 8.336 1.631 1 92.06 106 GLY A C 1
ATOM 821 O O . GLY A 1 106 ? -19 7.609 0.641 1 92.06 106 GLY A O 1
ATOM 822 N N . LYS A 1 107 ? -18.781 9.641 1.646 1 96.44 107 LYS A N 1
ATOM 823 C CA . LYS A 1 107 ? -18.031 10.312 0.586 1 96.44 107 LYS A CA 1
ATOM 824 C C . LYS A 1 107 ? -16.734 10.906 1.121 1 96.44 107 LYS A C 1
ATOM 826 O O . LYS A 1 107 ? -16.688 11.359 2.264 1 96.44 107 LYS A O 1
ATOM 831 N N . ILE A 1 108 ? -15.812 10.844 0.279 1 98 108 ILE A N 1
ATOM 832 C CA . ILE A 1 108 ? -14.492 11.305 0.687 1 98 108 ILE A CA 1
ATOM 833 C C . ILE A 1 108 ? -14.141 12.594 -0.053 1 98 108 ILE A C 1
ATOM 835 O O . ILE A 1 108 ? -14.484 12.758 -1.227 1 98 108 ILE A O 1
ATOM 839 N N . CYS A 1 109 ? -13.539 13.508 0.595 1 98.81 109 CYS A N 1
ATOM 840 C CA . CYS A 1 109 ? -12.891 14.656 -0.02 1 98.81 109 CYS A CA 1
ATOM 841 C C . CYS A 1 109 ? -11.438 14.773 0.436 1 98.81 109 CYS A C 1
ATOM 843 O O . CYS A 1 109 ? -11.156 14.727 1.634 1 98.81 109 CYS A O 1
ATOM 845 N N . GLY A 1 110 ? -10.531 14.781 -0.542 1 98.88 110 GLY A N 1
ATOM 846 C CA . GLY A 1 110 ? -9.188 15.219 -0.21 1 98.88 110 GLY A CA 1
ATOM 847 C C . GLY A 1 110 ? -9.047 16.734 -0.136 1 98.88 110 GLY A C 1
ATOM 848 O O . GLY A 1 110 ? -9.625 17.453 -0.957 1 98.88 110 GLY A O 1
ATOM 849 N N . VAL A 1 111 ? -8.367 17.203 0.888 1 98.94 111 VAL A N 1
ATOM 850 C CA . VAL A 1 111 ? -8.062 18.625 0.991 1 98.94 111 VAL A CA 1
ATOM 851 C C . VAL A 1 111 ? -6.555 18.828 1.112 1 98.94 111 VAL A C 1
ATOM 853 O O . VAL A 1 111 ? -5.941 18.391 2.084 1 98.94 111 VAL A O 1
ATOM 856 N N . SER A 1 112 ? -5.984 19.469 0.182 1 98.81 112 SER A N 1
ATOM 857 C CA . SER A 1 112 ? -4.539 19.672 0.163 1 98.81 112 SER A CA 1
ATOM 858 C C . SER A 1 112 ? -4.16 21.031 0.74 1 98.81 112 SER A C 1
ATOM 860 O O . SER A 1 112 ? -4.77 22.047 0.406 1 98.81 112 SER A O 1
ATOM 862 N N . ILE A 1 113 ? -3.262 21.016 1.66 1 98.25 113 ILE A N 1
ATOM 863 C CA . ILE A 1 113 ? -2.615 22.266 2.059 1 98.25 113 ILE A CA 1
ATOM 864 C C . ILE A 1 113 ? -1.534 22.625 1.045 1 98.25 113 ILE A C 1
ATOM 866 O O . ILE A 1 113 ? -0.508 21.953 0.948 1 98.25 113 ILE A O 1
ATOM 870 N N . MET A 1 114 ? -1.762 23.672 0.265 1 96.5 114 MET A N 1
ATOM 871 C CA . MET A 1 114 ? -0.875 24.094 -0.82 1 96.5 114 MET A CA 1
ATOM 872 C C . MET A 1 114 ? 0.42 24.672 -0.271 1 96.5 114 MET A C 1
ATOM 874 O O . MET A 1 114 ? 0.405 25.406 0.722 1 96.5 114 MET A O 1
ATOM 878 N N . ARG A 1 115 ? 1.6 24.375 -0.909 1 95.44 115 ARG A N 1
ATOM 879 C CA . ARG A 1 115 ? 1.768 23.734 -2.213 1 95.44 115 ARG A CA 1
ATOM 880 C C . ARG A 1 115 ? 2.109 22.25 -2.064 1 95.44 115 ARG A C 1
ATOM 882 O O . ARG A 1 115 ? 1.623 21.422 -2.828 1 95.44 115 ARG A O 1
ATOM 889 N N . ALA A 1 116 ? 2.795 21.828 -0.972 1 97 116 ALA A N 1
ATOM 890 C CA . ALA A 1 116 ? 3.354 20.484 -0.812 1 97 116 ALA A CA 1
ATOM 891 C C . ALA A 1 116 ? 2.25 19.438 -0.766 1 97 116 ALA A C 1
ATOM 893 O O . ALA A 1 116 ? 2.414 18.328 -1.289 1 97 116 ALA A O 1
ATOM 894 N N . GLY A 1 117 ? 1.094 19.812 -0.19 1 98.44 117 GLY A N 1
ATOM 895 C CA . GLY A 1 117 ? -0.011 18.875 -0.075 1 98.44 117 GLY A CA 1
ATOM 896 C C . GLY A 1 117 ? -0.541 18.406 -1.419 1 98.44 117 GLY A C 1
ATOM 897 O O . GLY A 1 117 ? -1.137 17.344 -1.519 1 98.44 117 GLY A O 1
ATOM 898 N N . GLU A 1 118 ? -0.354 19.188 -2.447 1 98.5 118 GLU A N 1
ATOM 899 C CA . GLU A 1 118 ? -0.847 18.859 -3.781 1 98.5 118 GLU A CA 1
ATOM 900 C C . GLU A 1 118 ? -0.132 17.625 -4.34 1 98.5 118 GLU A C 1
ATOM 902 O O . GLU A 1 118 ? -0.667 16.938 -5.207 1 98.5 118 GLU A O 1
ATOM 907 N N . ALA A 1 119 ? 1.062 17.391 -3.889 1 98.69 119 ALA A N 1
ATOM 908 C CA . ALA A 1 119 ? 1.828 16.234 -4.328 1 98.69 119 ALA A CA 1
ATOM 909 C C . ALA A 1 119 ? 1.108 14.938 -3.971 1 98.69 119 ALA A C 1
ATOM 911 O O . ALA A 1 119 ? 1.391 13.883 -4.551 1 98.69 119 ALA A O 1
ATOM 912 N N . MET A 1 120 ? 0.152 14.984 -3.066 1 98.81 120 MET A N 1
ATOM 913 C CA . MET A 1 120 ? -0.474 13.781 -2.535 1 98.81 120 MET A CA 1
ATOM 914 C C . MET A 1 120 ? -1.803 13.5 -3.23 1 98.81 120 MET A C 1
ATOM 916 O O . MET A 1 120 ? -2.416 12.453 -3.014 1 98.81 120 MET A O 1
ATOM 920 N N . GLU A 1 121 ? -2.215 14.438 -4.09 1 98.75 121 GLU A N 1
ATOM 921 C CA . GLU A 1 121 ? -3.541 14.352 -4.695 1 98.75 121 GLU A CA 1
ATOM 922 C C . GLU A 1 121 ? -3.645 13.156 -5.629 1 98.75 121 GLU A C 1
ATOM 924 O O . GLU A 1 121 ? -4.645 12.438 -5.617 1 98.75 121 GLU A O 1
ATOM 929 N N . GLN A 1 122 ? -2.582 12.969 -6.414 1 97.81 122 GLN A N 1
ATOM 930 C CA . GLN A 1 122 ? -2.641 11.883 -7.383 1 97.81 122 GLN A CA 1
ATOM 931 C C . GLN A 1 122 ? -2.707 10.523 -6.68 1 97.81 122 GLN A C 1
ATOM 933 O O . GLN A 1 122 ? -3.443 9.633 -7.109 1 97.81 122 GLN A O 1
ATOM 938 N N . GLY A 1 123 ? -1.926 10.352 -5.613 1 98.06 123 GLY A N 1
ATOM 939 C CA . GLY A 1 123 ? -2.023 9.133 -4.832 1 98.06 123 GLY A CA 1
ATOM 940 C C . GLY A 1 123 ? -3.428 8.859 -4.328 1 98.06 123 GLY A C 1
ATOM 941 O O . GLY A 1 123 ? -3.883 7.715 -4.332 1 98.06 123 GLY A O 1
ATOM 942 N N . LEU A 1 124 ? -4.105 9.914 -3.941 1 98.56 124 LEU A N 1
ATOM 943 C CA . LEU A 1 124 ? -5.484 9.781 -3.477 1 98.56 124 LEU A CA 1
ATOM 944 C C . LEU A 1 124 ? -6.414 9.414 -4.629 1 98.56 124 LEU A C 1
ATOM 946 O O . LEU A 1 124 ? -7.258 8.523 -4.492 1 98.56 124 LEU A O 1
ATOM 950 N N . ARG A 1 125 ? -6.258 10.008 -5.793 1 97.75 125 ARG A N 1
ATOM 951 C CA . ARG A 1 125 ? -7.098 9.742 -6.953 1 97.75 125 ARG A CA 1
ATOM 952 C C . ARG A 1 125 ? -6.922 8.312 -7.441 1 97.75 125 ARG A C 1
ATOM 954 O O . ARG A 1 125 ? -7.867 7.691 -7.93 1 97.75 125 ARG A O 1
ATOM 961 N N . ASP A 1 126 ? -5.727 7.805 -7.289 1 96.88 126 ASP A N 1
ATOM 962 C CA . ASP A 1 126 ? -5.434 6.434 -7.699 1 96.88 126 ASP A CA 1
ATOM 963 C C . ASP A 1 126 ? -6.156 5.426 -6.809 1 96.88 126 ASP A C 1
ATOM 965 O O . ASP A 1 126 ? -6.344 4.27 -7.191 1 96.88 126 ASP A O 1
ATOM 969 N N . CYS A 1 127 ? -6.555 5.855 -5.629 1 97.25 127 CYS A N 1
ATOM 970 C CA . CYS A 1 127 ? -7.172 4.945 -4.672 1 97.25 127 CYS A CA 1
ATOM 971 C C . CYS A 1 127 ? -8.68 5.164 -4.605 1 97.25 127 CYS A C 1
ATOM 973 O O . CYS A 1 127 ? -9.422 4.289 -4.148 1 97.25 127 CYS A O 1
ATOM 975 N N . CYS A 1 128 ? -9.102 6.32 -4.883 1 95.31 128 CYS A N 1
ATOM 976 C CA . CYS A 1 128 ? -10.508 6.703 -4.816 1 95.31 128 CYS A CA 1
ATOM 977 C C . CYS A 1 128 ? -10.961 7.336 -6.129 1 95.31 128 CYS A C 1
ATOM 979 O O . CYS A 1 128 ? -10.719 8.523 -6.367 1 95.31 128 CYS A O 1
ATOM 981 N N . ARG A 1 129 ? -11.844 6.52 -6.754 1 87.69 129 ARG A N 1
ATOM 982 C CA . ARG A 1 129 ? -12.328 7.02 -8.039 1 87.69 129 ARG A CA 1
ATOM 983 C C . ARG A 1 129 ? -13.258 8.211 -7.836 1 87.69 129 ARG A C 1
ATOM 985 O O . ARG A 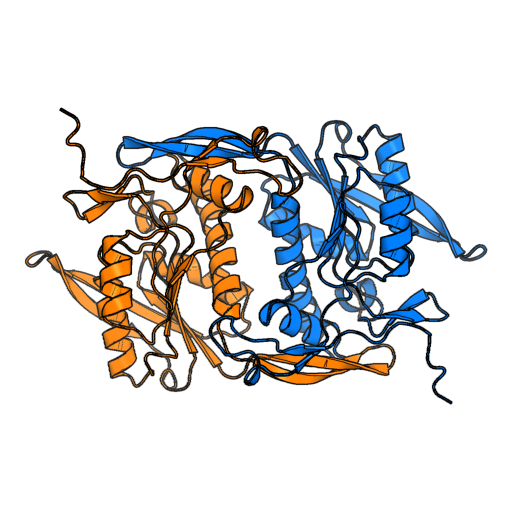1 129 ? -14.102 8.203 -6.938 1 87.69 129 ARG A O 1
ATOM 992 N N . SER A 1 130 ? -13.172 9.297 -8.461 1 87.5 130 SER A N 1
ATOM 993 C CA . SER A 1 130 ? -14.047 10.461 -8.5 1 87.5 130 SER A CA 1
ATOM 994 C C . SER A 1 130 ? -13.953 11.266 -7.211 1 87.5 130 SER A C 1
ATOM 996 O O . SER A 1 130 ? -14.898 11.969 -6.84 1 87.5 130 SER A O 1
ATOM 998 N N . VAL A 1 131 ? -12.922 11.039 -6.457 1 96.94 131 VAL A N 1
ATOM 999 C CA . VAL A 1 131 ? -12.75 11.805 -5.227 1 96.94 131 VAL A CA 1
ATOM 1000 C C . VAL A 1 131 ? -12.695 13.297 -5.547 1 96.94 131 VAL A C 1
ATOM 1002 O O . VAL A 1 131 ? -12.102 13.703 -6.547 1 96.94 131 VAL A O 1
ATOM 1005 N N . ARG A 1 132 ? -13.352 14.117 -4.723 1 98.06 132 ARG A N 1
ATOM 1006 C CA . ARG A 1 132 ? -13.242 15.57 -4.82 1 98.06 132 ARG A CA 1
ATOM 1007 C C . ARG A 1 132 ? -12.008 16.078 -4.078 1 98.06 132 ARG A C 1
ATOM 1009 O O . ARG A 1 132 ? -11.594 15.484 -3.08 1 98.06 132 ARG A O 1
ATOM 1016 N N . ILE A 1 133 ? -11.461 17.125 -4.637 1 98.62 133 ILE A N 1
ATOM 1017 C CA . ILE A 1 133 ? -10.273 17.719 -4.027 1 98.62 133 ILE A CA 1
ATOM 1018 C C . ILE A 1 133 ? -10.539 19.188 -3.682 1 98.62 133 ILE A C 1
ATOM 1020 O O . ILE A 1 133 ? -10.961 19.953 -4.543 1 98.62 133 ILE A O 1
ATOM 1024 N N . GLY A 1 134 ? -10.445 19.516 -2.443 1 98.75 134 GLY A N 1
ATOM 1025 C CA . GLY A 1 134 ? -10.398 20.906 -1.994 1 98.75 134 GLY A CA 1
ATOM 1026 C C . GLY A 1 134 ? -8.984 21.422 -1.795 1 98.75 134 GLY A C 1
ATOM 1027 O O . GLY A 1 134 ? -8.039 20.625 -1.71 1 98.75 134 GLY A O 1
ATOM 1028 N N . LYS A 1 135 ? -8.891 22.734 -1.709 1 98.69 135 LYS A N 1
ATOM 1029 C CA . LYS A 1 135 ? -7.582 23.359 -1.585 1 98.69 135 LYS A CA 1
ATOM 1030 C C . LYS A 1 135 ? -7.598 24.469 -0.524 1 98.69 135 LYS A C 1
ATOM 1032 O O . LYS A 1 135 ? -8.562 25.219 -0.417 1 98.69 135 LYS A O 1
ATOM 1037 N N . ILE A 1 136 ? -6.562 24.469 0.298 1 98.56 136 ILE A N 1
ATOM 1038 C CA . ILE A 1 136 ? -6.336 25.531 1.266 1 98.56 136 ILE A CA 1
ATOM 1039 C C . ILE A 1 136 ? -4.902 26.047 1.14 1 98.56 136 ILE A C 1
ATOM 1041 O O . ILE A 1 136 ? -3.953 25.266 1.126 1 98.56 136 ILE A O 1
ATOM 1045 N N . LEU A 1 137 ? -4.742 27.328 1.021 1 97.81 137 LEU A N 1
ATOM 1046 C CA . LEU A 1 137 ? -3.426 27.969 0.99 1 97.81 137 LEU A CA 1
ATOM 1047 C C . LEU A 1 137 ? -3.158 28.734 2.281 1 97.81 137 LEU A C 1
ATOM 1049 O O . LEU A 1 137 ? -3.859 29.703 2.59 1 97.81 137 LEU A O 1
ATOM 1053 N N . ILE A 1 138 ? -2.213 28.234 2.992 1 95.31 138 ILE A N 1
ATOM 1054 C CA . ILE A 1 138 ? -1.774 28.859 4.238 1 95.31 138 ILE A CA 1
ATOM 1055 C C . ILE A 1 138 ? -0.304 29.25 4.125 1 95.31 138 ILE A C 1
ATOM 1057 O O . ILE A 1 138 ? 0.53 28.453 3.695 1 95.31 138 ILE A O 1
ATOM 1061 N N . GLN A 1 139 ? 0.046 30.422 4.395 1 88.12 139 GLN A N 1
ATOM 1062 C CA . GLN A 1 139 ? 1.424 30.891 4.383 1 88.12 139 GLN A CA 1
ATOM 1063 C C . GLN A 1 139 ? 1.78 31.578 5.699 1 88.12 139 GLN A C 1
ATOM 1065 O O . GLN A 1 139 ? 0.894 31.984 6.449 1 88.12 139 GLN A O 1
ATOM 1070 N N . ARG A 1 140 ? 3.092 31.438 5.941 1 79.5 140 ARG A N 1
ATOM 1071 C CA . ARG A 1 140 ? 3.555 32.125 7.145 1 79.5 140 ARG A CA 1
ATOM 1072 C C . ARG A 1 140 ? 3.594 33.625 6.93 1 79.5 140 ARG A C 1
ATOM 1074 O O . ARG A 1 140 ? 3.963 34.094 5.852 1 79.5 140 ARG A O 1
ATOM 1081 N N . ASP A 1 141 ? 3.119 34.25 7.957 1 76.25 141 ASP A N 1
ATOM 1082 C CA . ASP A 1 141 ? 3.205 35.688 7.926 1 76.25 141 ASP A CA 1
ATOM 1083 C C . ASP A 1 141 ? 4.656 36.156 8.039 1 76.25 141 ASP A C 1
ATOM 1085 O O . ASP A 1 141 ? 5.387 35.719 8.93 1 76.25 141 ASP A O 1
ATOM 1089 N N . ASP A 1 142 ? 5.141 36.938 7.168 1 66.31 142 ASP A N 1
ATOM 1090 C CA . ASP A 1 142 ? 6.523 37.406 7.137 1 66.31 142 ASP A CA 1
ATOM 1091 C C . ASP A 1 142 ? 6.891 38.156 8.422 1 66.31 142 ASP A C 1
ATOM 1093 O O . ASP A 1 142 ? 8.039 38.125 8.859 1 66.31 142 ASP A O 1
ATOM 1097 N N . ASP A 1 143 ? 5.93 38.75 9.117 1 67.38 143 ASP A N 1
ATOM 1098 C CA . ASP A 1 143 ? 6.18 39.594 10.281 1 67.38 143 ASP A CA 1
ATOM 1099 C C . ASP A 1 143 ? 6.043 38.812 11.578 1 67.38 143 ASP A C 1
ATOM 1101 O O . ASP A 1 143 ? 6.879 38.906 12.477 1 67.38 143 ASP A O 1
ATOM 1105 N N . THR A 1 144 ? 5.016 38 11.703 1 69.88 144 THR A N 1
ATOM 1106 C CA . THR A 1 144 ? 4.676 37.344 12.961 1 69.88 144 THR A CA 1
ATOM 1107 C C . THR A 1 144 ? 5.078 35.875 12.945 1 69.88 144 THR A C 1
ATOM 1109 O O . THR A 1 144 ? 5.102 35.219 13.984 1 69.88 144 THR A O 1
ATOM 1112 N N . TRP A 1 145 ? 5.344 35.375 11.812 1 70.75 145 TRP A N 1
ATOM 1113 C CA . TRP A 1 145 ? 5.711 33.969 11.602 1 70.75 145 TRP A CA 1
ATOM 1114 C C . TRP A 1 145 ? 4.547 33.031 11.938 1 70.75 145 TRP A C 1
ATOM 1116 O O . TRP A 1 145 ? 4.738 31.844 12.133 1 70.75 145 TRP A O 1
ATOM 1126 N N . GLN A 1 146 ? 3.402 33.75 12.062 1 78.81 146 GLN A N 1
ATOM 1127 C CA . GLN A 1 146 ? 2.199 32.938 12.305 1 78.81 146 GLN A CA 1
ATOM 1128 C C . GLN A 1 146 ? 1.538 32.531 10.992 1 78.81 146 GLN A C 1
ATOM 1130 O O . GLN A 1 146 ? 1.614 33.25 10 1 78.81 146 GLN A O 1
ATOM 1135 N N . PRO A 1 147 ? 0.909 31.328 11.039 1 87.69 147 PRO A N 1
ATOM 1136 C CA . PRO A 1 147 ? 0.185 30.922 9.828 1 87.69 147 PRO A CA 1
ATOM 1137 C C . PRO A 1 147 ? -0.985 31.859 9.508 1 87.69 147 PRO A C 1
ATOM 1139 O O . PRO A 1 147 ? -1.659 32.344 10.414 1 87.69 147 PRO A O 1
ATOM 1142 N N . LYS A 1 148 ? -1.082 32.188 8.227 1 91.69 148 LYS A N 1
ATOM 1143 C CA . LYS A 1 148 ? -2.172 33 7.723 1 91.69 148 LYS A CA 1
ATOM 1144 C C . LYS A 1 148 ? -2.885 32.344 6.555 1 91.69 148 LYS A C 1
ATOM 1146 O O . LYS A 1 148 ? -2.238 31.766 5.676 1 91.69 148 LYS A O 1
ATOM 1151 N N . LEU A 1 149 ? -4.25 32.375 6.559 1 94.88 149 LEU A N 1
ATOM 1152 C CA . LEU A 1 149 ? -5.062 31.828 5.488 1 94.88 149 LEU A CA 1
ATOM 1153 C C . LEU A 1 149 ? -5.113 32.781 4.289 1 94.88 149 LEU A C 1
ATOM 1155 O O . LEU A 1 149 ? -5.508 33.938 4.422 1 94.88 149 LEU A O 1
ATOM 1159 N N . PHE A 1 150 ? -4.793 32.281 3.096 1 94.56 150 PHE A N 1
ATOM 1160 C CA . PHE A 1 150 ? -4.773 33.125 1.903 1 94.56 150 PHE A CA 1
ATOM 1161 C C . PHE A 1 150 ? -5.867 32.719 0.929 1 94.56 150 PHE A C 1
ATOM 1163 O O . PHE A 1 150 ? -6.383 33.531 0.173 1 94.56 150 PHE A O 1
ATOM 1170 N N . TYR A 1 151 ? -6.188 31.438 0.919 1 96.19 151 TYR A N 1
ATOM 1171 C CA . TYR A 1 151 ? -7.109 30.891 -0.075 1 96.19 151 TYR A CA 1
ATOM 1172 C C . TYR A 1 151 ? -7.746 29.594 0.416 1 96.19 151 TYR A C 1
ATOM 1174 O O . TYR A 1 151 ? -7.102 28.812 1.109 1 96.19 151 TYR A O 1
ATOM 1182 N N . GLU A 1 152 ? -9.031 29.438 0.176 1 97.69 152 GLU A N 1
ATOM 1183 C CA . GLU A 1 152 ? -9.695 28.156 0.376 1 97.69 152 GLU A CA 1
ATOM 1184 C C . GLU A 1 152 ? -10.758 27.906 -0.691 1 97.69 152 GLU A C 1
ATOM 1186 O O . GLU A 1 152 ? -11.438 28.844 -1.12 1 97.69 152 GLU A O 1
ATOM 1191 N N . LYS A 1 153 ? -10.797 26.797 -1.291 1 98.5 153 LYS A N 1
ATOM 1192 C CA . LYS A 1 153 ? -11.844 26.281 -2.176 1 98.5 153 LYS A CA 1
ATOM 1193 C C . LYS A 1 153 ? -12.219 24.859 -1.813 1 98.5 153 LYS A C 1
ATOM 1195 O O . LYS A 1 153 ? -11.445 23.922 -2.049 1 98.5 153 LYS A O 1
ATOM 1200 N N . LEU A 1 154 ? -13.414 24.766 -1.258 1 98.69 154 LEU A N 1
ATOM 1201 C CA . LEU A 1 154 ? -13.906 23.484 -0.751 1 98.69 154 LEU A CA 1
ATOM 1202 C C . LEU A 1 154 ? -15.266 23.156 -1.361 1 98.69 154 LEU A C 1
ATOM 1204 O O . LEU A 1 154 ? -16.047 24.047 -1.696 1 98.69 154 LEU A O 1
ATOM 1208 N N . PRO A 1 155 ? -15.5 21.859 -1.51 1 98.25 155 PRO A N 1
ATOM 1209 C CA . PRO A 1 155 ? -16.844 21.516 -1.981 1 98.25 155 PRO A CA 1
ATOM 1210 C C . PRO A 1 155 ? -17.938 22.016 -1.059 1 98.25 155 PRO A C 1
ATOM 1212 O O . PRO A 1 155 ? -17.75 22.094 0.158 1 98.25 155 PRO A O 1
ATOM 1215 N N . LYS A 1 156 ? -19.125 22.25 -1.615 1 97.88 156 LYS A N 1
ATOM 1216 C CA . LYS A 1 156 ? -20.25 22.797 -0.862 1 97.88 156 LYS A CA 1
ATOM 1217 C C . LYS A 1 156 ? -20.75 21.797 0.185 1 97.88 156 LYS A C 1
ATOM 1219 O O . LYS A 1 156 ? -21.266 22.188 1.23 1 97.88 156 LYS A O 1
ATOM 1224 N N . ASP A 1 157 ? -20.547 20.531 -0.091 1 98.31 157 ASP A N 1
ATOM 1225 C CA . ASP A 1 157 ? -21.078 19.516 0.813 1 98.31 157 ASP A CA 1
ATOM 1226 C C . ASP A 1 157 ? -19.969 18.938 1.688 1 98.31 157 ASP A C 1
ATOM 1228 O O . ASP A 1 157 ? -20.062 17.781 2.139 1 98.31 157 ASP A O 1
ATOM 1232 N N . ILE A 1 158 ? -18.922 19.656 1.982 1 98.69 158 ILE A N 1
ATOM 1233 C CA . ILE A 1 158 ? -17.75 19.172 2.682 1 98.69 158 ILE A CA 1
ATOM 1234 C C . ILE A 1 158 ? -18.125 18.734 4.094 1 98.69 158 ILE A C 1
ATOM 1236 O O . ILE A 1 158 ? -17.516 17.812 4.645 1 98.69 158 ILE A O 1
ATOM 1240 N N . ALA A 1 159 ? -19.109 19.297 4.652 1 98.69 159 ALA A N 1
ATOM 1241 C CA . ALA A 1 159 ? -19.531 19 6.02 1 98.69 159 ALA A CA 1
ATOM 1242 C C . ALA A 1 159 ? -20.062 17.578 6.141 1 98.69 159 ALA A C 1
ATOM 1244 O O . ALA A 1 159 ? -20.109 17.016 7.242 1 98.69 159 ALA A O 1
ATOM 1245 N N . SER A 1 160 ? -20.453 16.969 5.035 1 98.38 160 SER A N 1
ATOM 1246 C CA . SER A 1 160 ? -21.031 15.633 5.047 1 98.38 160 SER A CA 1
ATOM 1247 C C . SER A 1 160 ? -20.016 14.594 4.578 1 98.38 160 SER A C 1
ATOM 1249 O O . SER A 1 160 ? -20.375 13.43 4.367 1 98.38 160 SER A O 1
ATOM 1251 N N . ARG A 1 161 ? -18.766 14.977 4.434 1 98.31 161 ARG A N 1
ATOM 1252 C CA . ARG A 1 161 ? -17.75 14.086 3.873 1 98.31 161 ARG A CA 1
ATOM 1253 C C . ARG A 1 161 ? -16.703 13.727 4.918 1 98.31 161 ARG A C 1
ATOM 1255 O O . ARG A 1 161 ? -16.531 14.445 5.906 1 98.31 161 ARG A O 1
ATOM 1262 N N . TRP A 1 162 ? -16.125 12.539 4.688 1 98.5 162 TRP A N 1
ATOM 1263 C CA . TRP A 1 162 ? -14.836 12.258 5.32 1 98.5 162 TRP A CA 1
ATOM 1264 C C . TRP A 1 162 ? -13.711 13.039 4.641 1 98.5 162 TRP A C 1
ATOM 1266 O O . TRP A 1 162 ? -13.586 13.023 3.416 1 98.5 162 TRP A O 1
ATOM 1276 N N . VAL A 1 163 ? -12.891 13.727 5.441 1 98.88 163 VAL A N 1
ATOM 1277 C CA . VAL A 1 163 ? -11.875 14.602 4.867 1 98.88 163 VAL A CA 1
ATOM 1278 C C . VAL A 1 163 ? -10.484 14.016 5.113 1 98.88 163 VAL A C 1
ATOM 1280 O O . VAL A 1 163 ? -10.102 13.781 6.262 1 98.88 163 VAL A O 1
ATOM 1283 N N . LEU A 1 164 ? -9.805 13.734 4.059 1 98.94 164 LEU A N 1
ATOM 1284 C CA . LEU A 1 164 ? -8.367 13.453 4.137 1 98.94 164 LEU A CA 1
ATOM 1285 C C . LEU A 1 164 ? -7.559 14.727 3.898 1 98.94 164 LEU A C 1
ATOM 1287 O O . LEU A 1 164 ? -7.441 15.188 2.762 1 98.94 164 LEU A O 1
ATOM 1291 N N . LEU A 1 165 ? -7.094 15.312 5.012 1 98.94 165 LEU A N 1
ATOM 1292 C CA . LEU A 1 165 ? -6.238 16.5 4.953 1 98.94 165 LEU A CA 1
ATOM 1293 C C . LEU A 1 165 ? -4.805 16.109 4.598 1 98.94 165 LEU A C 1
ATOM 1295 O O . LEU A 1 165 ? -4.199 15.266 5.262 1 98.94 165 LEU A O 1
ATOM 1299 N N . LEU A 1 166 ? -4.25 16.75 3.529 1 98.94 166 LEU A N 1
ATOM 1300 C CA . LEU A 1 166 ? -3.023 16.266 2.908 1 98.94 166 LEU A CA 1
ATOM 1301 C C . LEU A 1 166 ? -1.907 17.297 3.033 1 98.94 166 LEU A C 1
ATOM 1303 O O . LEU A 1 166 ? -2.025 18.406 2.516 1 98.94 166 LEU A O 1
ATOM 1307 N N . ASP A 1 167 ? -0.85 16.953 3.691 1 98.56 167 ASP A N 1
ATOM 1308 C CA . ASP A 1 167 ? 0.4 17.703 3.775 1 98.56 167 ASP A CA 1
ATOM 1309 C C . ASP A 1 167 ? 1.566 16.781 4.137 1 98.56 167 ASP A C 1
ATOM 1311 O O . ASP A 1 167 ? 1.615 16.234 5.238 1 98.56 167 ASP A O 1
ATOM 1315 N N . PRO A 1 168 ? 2.551 16.656 3.242 1 98.5 168 PRO A N 1
ATOM 1316 C CA . PRO A 1 168 ? 3.629 15.711 3.525 1 98.5 168 PRO A CA 1
ATOM 1317 C C . PRO A 1 168 ? 4.426 16.078 4.773 1 98.5 168 PRO A C 1
ATOM 1319 O O . PRO A 1 168 ? 5.016 15.203 5.414 1 98.5 168 PRO A O 1
ATOM 1322 N N . MET A 1 169 ? 4.465 17.312 5.133 1 97.06 169 MET A N 1
ATOM 1323 C CA . MET A 1 169 ? 5.324 17.781 6.219 1 97.06 169 MET A CA 1
ATOM 1324 C C . MET A 1 169 ? 4.492 18.188 7.43 1 97.06 169 MET A C 1
ATOM 1326 O O . MET A 1 169 ? 3.574 19 7.312 1 97.06 169 MET A O 1
ATOM 1330 N N . PHE A 1 170 ? 4.824 17.641 8.57 1 97.19 170 PHE A N 1
ATOM 1331 C CA . PHE A 1 170 ? 4.172 17.938 9.844 1 97.19 170 PHE A CA 1
ATOM 1332 C C . PHE A 1 170 ? 5.188 18.422 10.875 1 97.19 170 PHE A C 1
ATOM 1334 O O . PHE A 1 170 ? 5.512 17.703 11.82 1 97.19 170 PHE A O 1
ATOM 1341 N N . ALA A 1 171 ? 5.594 19.672 10.664 1 94.75 171 ALA A N 1
ATOM 1342 C CA . ALA A 1 171 ? 6.648 20.234 11.5 1 94.75 171 ALA A CA 1
ATOM 1343 C C . ALA A 1 171 ? 6.078 20.781 12.805 1 94.75 171 ALA A C 1
ATOM 1345 O O . ALA A 1 171 ? 5.953 20.062 13.797 1 94.75 171 ALA A O 1
ATOM 1346 N N . THR A 1 172 ? 5.711 22.016 12.812 1 92.62 172 THR A N 1
ATOM 1347 C CA . THR A 1 172 ? 5.184 22.625 14.039 1 92.62 172 THR A CA 1
ATOM 1348 C C . THR A 1 172 ? 3.701 22.297 14.195 1 92.62 172 THR A C 1
ATOM 1350 O O . THR A 1 172 ? 3.154 22.406 15.297 1 92.62 172 THR A O 1
ATOM 1353 N N . GLY A 1 173 ? 3.09 22.016 13.102 1 93.62 173 GLY A N 1
ATOM 1354 C CA . GLY A 1 173 ? 1.658 21.766 13.094 1 93.62 173 GLY A CA 1
ATOM 1355 C C . GLY A 1 173 ? 0.826 23.016 12.883 1 93.62 173 GLY A C 1
ATOM 1356 O O . GLY A 1 173 ? -0.405 22.953 12.883 1 93.62 173 GLY A O 1
ATOM 1357 N N . GLY A 1 174 ? 1.452 24.109 12.695 1 92.69 174 GLY A N 1
ATOM 1358 C CA . GLY A 1 174 ? 0.748 25.375 12.531 1 92.69 174 GLY A CA 1
ATOM 1359 C C . GLY A 1 174 ? -0.193 25.391 11.344 1 92.69 174 GLY A C 1
ATOM 1360 O O . GLY A 1 174 ? -1.368 25.734 11.477 1 92.69 174 GLY A O 1
ATOM 1361 N N . SER A 1 175 ? 0.295 25.016 10.133 1 94.25 175 SER A N 1
ATOM 1362 C CA . SER A 1 175 ? -0.526 24.984 8.93 1 94.25 175 SER A CA 1
ATOM 1363 C C . SER A 1 175 ? -1.671 23.984 9.062 1 94.25 175 SER A C 1
ATOM 1365 O O . SER A 1 175 ? -2.807 24.281 8.688 1 94.25 175 SER A O 1
ATOM 1367 N N . ALA A 1 176 ? -1.34 22.859 9.609 1 96.75 176 ALA A N 1
ATOM 1368 C CA . ALA A 1 176 ? -2.359 21.844 9.797 1 96.75 176 ALA A 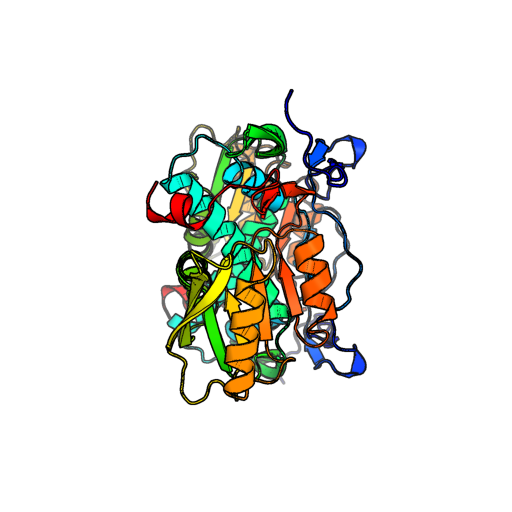CA 1
ATOM 1369 C C . ALA A 1 176 ? -3.453 22.312 10.742 1 96.75 176 ALA A C 1
ATOM 1371 O O . ALA A 1 176 ? -4.641 22.109 10.492 1 96.75 176 ALA A O 1
ATOM 1372 N N . THR A 1 177 ? -3.049 22.938 11.82 1 97.25 177 THR A N 1
ATOM 1373 C CA . THR A 1 177 ? -3.998 23.453 12.797 1 97.25 177 THR A CA 1
ATOM 1374 C C . THR A 1 177 ? -4.938 24.469 12.156 1 97.25 177 THR A C 1
ATOM 1376 O O . THR A 1 177 ? -6.156 24.406 12.328 1 97.25 177 THR A O 1
ATOM 1379 N N . MET A 1 178 ? -4.395 25.375 11.414 1 97.06 178 MET A N 1
ATOM 1380 C CA . MET A 1 178 ? -5.211 26.375 10.734 1 97.06 178 MET A CA 1
ATOM 1381 C C . MET A 1 178 ? -6.16 25.719 9.742 1 97.06 178 MET A C 1
ATOM 1383 O O . MET A 1 178 ? -7.332 26.094 9.648 1 97.06 178 MET A O 1
ATOM 1387 N N . ALA A 1 179 ? -5.695 24.75 9 1 98.5 179 ALA A N 1
ATOM 1388 C CA . ALA A 1 179 ? -6.531 24.031 8.039 1 98.5 179 ALA A CA 1
ATOM 1389 C C . ALA A 1 179 ? -7.699 23.328 8.734 1 98.5 179 ALA A C 1
ATOM 1391 O O . ALA A 1 179 ? -8.836 23.375 8.25 1 98.5 179 ALA A O 1
ATOM 1392 N N . VAL A 1 180 ? -7.441 22.688 9.844 1 98.75 180 VAL A N 1
ATOM 1393 C CA . VAL A 1 180 ? -8.484 22 10.609 1 98.75 180 VAL A CA 1
ATOM 1394 C C . VAL A 1 180 ? -9.523 23.016 11.078 1 98.75 180 VAL A C 1
ATOM 1396 O O . VAL A 1 180 ? -10.727 22.766 11 1 98.75 180 VAL A O 1
ATOM 1399 N N . ASP A 1 181 ? -9.023 24.172 11.547 1 97.88 181 ASP A N 1
ATOM 1400 C CA . ASP A 1 181 ? -9.945 25.219 11.992 1 97.88 181 ASP A CA 1
ATOM 1401 C C . ASP A 1 181 ? -10.836 25.688 10.852 1 97.88 181 ASP A C 1
ATOM 1403 O O . ASP A 1 181 ? -12.031 25.938 11.047 1 97.88 181 ASP A O 1
ATOM 1407 N N . VAL A 1 182 ? -10.258 25.828 9.672 1 98.31 182 VAL A N 1
ATOM 1408 C CA . VAL A 1 182 ? -11.031 26.203 8.492 1 98.31 182 VAL A CA 1
ATOM 1409 C C . VAL A 1 182 ? -12.086 25.125 8.211 1 98.31 182 VAL A C 1
ATOM 1411 O O . VAL A 1 182 ? -13.258 25.453 8 1 98.31 182 VAL A O 1
ATOM 1414 N N . LEU A 1 183 ? -11.742 23.875 8.258 1 98.88 183 LEU A N 1
ATOM 1415 C CA . LEU A 1 183 ? -12.672 22.781 7.98 1 98.88 183 LEU A CA 1
ATOM 1416 C C . LEU A 1 183 ? -13.797 22.75 9.008 1 98.88 183 LEU A C 1
ATOM 1418 O O . LEU A 1 183 ? -14.969 22.609 8.641 1 98.88 183 LEU A O 1
ATOM 1422 N N . LYS A 1 184 ? -13.414 22.922 10.242 1 98.75 184 LYS A N 1
ATOM 1423 C CA . LYS A 1 184 ? -14.414 22.938 11.305 1 98.75 184 LYS A CA 1
ATOM 1424 C C . LYS A 1 184 ? -15.375 24.109 11.141 1 98.75 184 LYS A C 1
ATOM 1426 O O . LYS A 1 184 ? -16.578 23.984 11.406 1 98.75 184 LYS A O 1
ATOM 1431 N N . SER A 1 185 ? -14.844 25.234 10.758 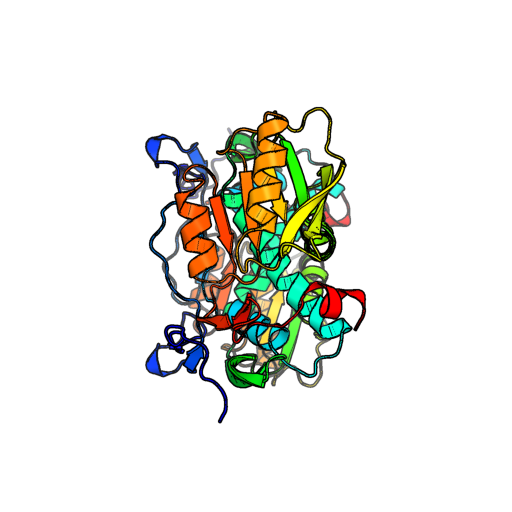1 98.38 185 SER A N 1
ATOM 1432 C CA . SER A 1 185 ? -15.672 26.422 10.539 1 98.38 185 SER A CA 1
ATOM 1433 C C . SER A 1 185 ? -16.672 26.188 9.398 1 98.38 185 SER A C 1
ATOM 1435 O O . SER A 1 185 ? -17.688 26.875 9.312 1 98.38 185 SER A O 1
ATOM 1437 N N . LYS A 1 186 ? -16.391 25.234 8.461 1 98.38 186 LYS A N 1
ATOM 1438 C CA . LYS A 1 186 ? -17.281 24.875 7.359 1 98.38 186 LYS A CA 1
ATOM 1439 C C . LYS A 1 186 ? -18.219 23.734 7.754 1 98.38 186 LYS A C 1
ATOM 1441 O O . LYS A 1 186 ? -18.953 23.219 6.918 1 98.38 186 LYS A O 1
ATOM 1446 N N . GLY A 1 187 ? -18.125 23.281 9.016 1 98.75 187 GLY A N 1
ATOM 1447 C CA . GLY A 1 187 ? -19.078 22.312 9.547 1 98.75 187 GLY A CA 1
ATOM 1448 C C . GLY A 1 187 ? -18.562 20.891 9.539 1 98.75 187 GLY A C 1
ATOM 1449 O O . GLY A 1 187 ? -19.281 19.953 9.898 1 98.75 187 GLY A O 1
ATOM 1450 N N . VAL A 1 188 ? -17.359 20.656 9.211 1 98.88 188 VAL A N 1
ATOM 1451 C CA . VAL A 1 188 ? -16.812 19.297 9.211 1 98.88 188 VAL A CA 1
ATOM 1452 C C . VAL A 1 188 ? -16.594 18.828 10.648 1 98.88 188 VAL A C 1
ATOM 1454 O O . VAL A 1 188 ? -15.891 19.484 11.422 1 98.88 188 VAL A O 1
ATOM 1457 N N . PRO A 1 189 ? -17.188 17.719 11 1 98.75 189 PRO A N 1
ATOM 1458 C CA . PRO A 1 189 ? -16.906 17.203 12.336 1 98.75 189 PRO A CA 1
ATOM 1459 C C . PRO A 1 189 ? -15.445 16.812 12.523 1 98.75 189 PRO A C 1
ATOM 1461 O O . PRO A 1 189 ? -14.812 16.281 11.602 1 98.75 189 PRO A O 1
ATOM 1464 N N . GLU A 1 190 ? -14.883 17.031 13.695 1 98.75 190 GLU A N 1
ATOM 1465 C CA . GLU A 1 190 ? -13.477 16.75 13.984 1 98.75 190 GLU A CA 1
ATOM 1466 C C . GLU A 1 190 ? -13.148 15.281 13.75 1 98.75 190 GLU A C 1
ATOM 1468 O O . GLU A 1 190 ? -12.078 14.953 13.234 1 98.75 190 GLU A O 1
ATOM 1473 N N . ASP A 1 191 ? -14.117 14.398 14.086 1 98.19 191 ASP A N 1
ATOM 1474 C CA . ASP A 1 191 ? -13.867 12.961 14.016 1 98.19 191 ASP A CA 1
ATOM 1475 C C . ASP A 1 191 ? -13.992 12.453 12.578 1 98.19 191 ASP A C 1
ATOM 1477 O O . ASP A 1 191 ? -13.891 11.25 12.336 1 98.19 191 ASP A O 1
ATOM 1481 N N . ARG A 1 192 ? -14.18 13.375 11.664 1 98.38 192 ARG A N 1
ATOM 1482 C CA . ARG A 1 192 ? -14.227 13 10.25 1 98.38 192 ARG A CA 1
ATOM 1483 C C . ARG A 1 192 ? -13.031 13.562 9.492 1 98.38 192 ARG A C 1
ATOM 1485 O O . ARG A 1 192 ? -13 13.547 8.266 1 98.38 192 ARG A O 1
ATOM 1492 N N . ILE A 1 193 ? -12.102 14.062 10.234 1 98.88 193 ILE A N 1
ATOM 1493 C CA . ILE A 1 193 ? -10.875 14.586 9.633 1 98.88 193 ILE A CA 1
ATOM 1494 C C . ILE A 1 193 ? -9.711 13.641 9.922 1 98.88 193 ILE A C 1
ATOM 1496 O O . ILE A 1 193 ? -9.453 13.297 11.078 1 98.88 193 ILE A O 1
ATOM 1500 N N . LEU A 1 194 ? -9.086 13.18 8.875 1 98.88 194 LEU A N 1
ATOM 1501 C CA . LEU A 1 194 ? -7.828 12.453 8.961 1 98.88 194 LEU A CA 1
ATOM 1502 C C . LEU A 1 194 ? -6.688 13.266 8.352 1 98.88 194 LEU A C 1
ATOM 1504 O O . LEU A 1 194 ? -6.785 13.719 7.215 1 98.88 194 LEU A O 1
ATOM 1508 N N . PHE A 1 195 ? -5.68 13.477 9.164 1 98.94 195 PHE A N 1
ATOM 1509 C CA . PHE A 1 195 ? -4.516 14.188 8.648 1 98.94 195 PHE A CA 1
ATOM 1510 C C . PHE A 1 195 ? -3.424 13.211 8.227 1 98.94 195 PHE A C 1
ATOM 1512 O O . PHE A 1 195 ? -2.869 12.492 9.062 1 98.94 195 PHE A O 1
ATOM 1519 N N . LEU A 1 196 ? -3.121 13.141 6.887 1 98.94 196 LEU A N 1
ATOM 1520 C CA . LEU A 1 196 ? -2.084 12.281 6.328 1 98.94 196 LEU A CA 1
ATOM 1521 C C . LEU A 1 196 ? -0.802 13.07 6.078 1 98.94 196 LEU A C 1
ATOM 1523 O O . LEU A 1 196 ? -0.836 14.141 5.469 1 98.94 196 LEU A O 1
ATOM 1527 N N . ASN A 1 197 ? 0.295 12.555 6.516 1 98.75 197 ASN A N 1
ATOM 1528 C CA . ASN A 1 197 ? 1.57 13.234 6.297 1 98.75 197 ASN A CA 1
ATOM 1529 C C . ASN A 1 197 ? 2.725 12.234 6.223 1 98.75 197 ASN A C 1
ATOM 1531 O O . ASN A 1 197 ? 2.609 11.109 6.707 1 98.75 197 ASN A O 1
ATOM 1535 N N . LEU A 1 198 ? 3.844 12.625 5.598 1 98.62 198 LEU A N 1
ATOM 1536 C CA . LEU A 1 198 ? 4.988 11.758 5.348 1 98.62 198 LEU A CA 1
ATOM 1537 C C . LEU A 1 198 ? 5.934 11.742 6.543 1 98.62 198 LEU A C 1
ATOM 1539 O O . LEU A 1 198 ? 6.281 10.672 7.055 1 98.62 198 LEU A O 1
ATOM 1543 N N . ILE A 1 199 ? 6.355 12.93 7 1 98.25 199 ILE A N 1
ATOM 1544 C CA . ILE A 1 199 ? 7.305 13.062 8.102 1 98.25 199 ILE A CA 1
ATOM 1545 C C . ILE A 1 199 ? 6.777 14.078 9.117 1 98.25 199 ILE A C 1
ATOM 1547 O O . ILE A 1 199 ? 6.312 15.156 8.742 1 98.25 199 ILE A O 1
ATOM 1551 N N . ALA A 1 200 ? 6.855 13.734 10.344 1 98.31 200 ALA A N 1
ATOM 1552 C CA . ALA A 1 200 ? 6.344 14.586 11.414 1 98.31 200 ALA A CA 1
ATOM 1553 C C . ALA A 1 200 ? 7.402 14.82 12.484 1 98.31 200 ALA A C 1
ATOM 1555 O O . ALA A 1 200 ? 8.375 14.062 12.586 1 98.31 200 ALA A O 1
ATOM 1556 N N . SER A 1 201 ? 7.289 15.875 13.227 1 97.25 201 SER A N 1
ATOM 1557 C CA . SER A 1 201 ? 8.078 16.094 14.43 1 97.25 201 SER A CA 1
ATOM 1558 C C . SER A 1 201 ? 7.332 15.617 15.672 1 97.25 201 SER A C 1
ATOM 1560 O O . SER A 1 201 ? 6.105 15.695 15.734 1 97.25 201 SER A O 1
ATOM 1562 N N . PRO A 1 202 ? 8.039 15.125 16.625 1 97.25 202 PRO A N 1
ATOM 1563 C CA . PRO A 1 202 ? 7.367 14.672 17.844 1 97.25 202 PRO A CA 1
ATOM 1564 C C . PRO A 1 202 ? 6.551 15.773 18.516 1 97.25 202 PRO A C 1
ATOM 1566 O O . PRO A 1 202 ? 5.434 15.531 18.969 1 97.25 202 PRO A O 1
ATOM 1569 N N . SER A 1 203 ? 7.086 16.984 18.594 1 96.19 203 SER A N 1
ATOM 1570 C CA . SER A 1 203 ? 6.387 18.078 19.234 1 96.19 203 SER A CA 1
ATOM 1571 C C . SER A 1 203 ? 5.145 18.484 18.453 1 96.19 203 SER A C 1
ATOM 1573 O O . SER A 1 203 ? 4.094 18.766 19.031 1 96.19 203 SER A O 1
ATOM 1575 N N . GLY A 1 204 ? 5.266 18.516 17.125 1 96.25 204 GLY A N 1
ATOM 1576 C CA . GLY A 1 204 ? 4.102 18.781 16.297 1 96.25 204 GLY A CA 1
ATOM 1577 C C . GLY A 1 204 ? 2.984 17.781 16.484 1 96.25 204 GLY A C 1
ATOM 1578 O O . GLY A 1 204 ? 1.819 18.156 16.641 1 96.25 204 GLY A O 1
ATOM 1579 N N . VAL A 1 205 ? 3.35 16.531 16.516 1 97.94 205 VAL A N 1
ATOM 1580 C CA . VAL A 1 205 ? 2.389 15.438 16.688 1 97.94 205 VAL A CA 1
ATOM 1581 C C . VAL A 1 205 ? 1.729 15.555 18.062 1 97.94 205 VAL A C 1
ATOM 1583 O O . VAL A 1 205 ? 0.505 15.461 18.172 1 97.94 205 VAL A O 1
ATOM 1586 N N . ALA A 1 206 ? 2.51 15.812 19.078 1 97 206 ALA A N 1
ATOM 1587 C CA . ALA A 1 206 ? 2.002 15.898 20.438 1 97 206 ALA A CA 1
ATOM 1588 C C . ALA A 1 206 ? 0.989 17.031 20.578 1 97 206 ALA A C 1
ATOM 1590 O O . ALA A 1 206 ? -0.129 16.812 21.062 1 97 206 ALA A O 1
ATOM 1591 N N . ASP A 1 207 ? 1.359 18.203 20.172 1 96.19 207 ASP A N 1
ATOM 1592 C CA . ASP A 1 207 ? 0.495 19.375 20.281 1 96.19 207 ASP A CA 1
ATOM 1593 C C . ASP A 1 207 ? -0.807 19.156 19.5 1 96.19 207 ASP A C 1
ATOM 1595 O O . ASP A 1 207 ? -1.89 19.453 20.016 1 96.19 207 ASP A O 1
ATOM 1599 N N . PHE A 1 208 ? -0.688 18.625 18.344 1 97.06 208 PHE A N 1
ATOM 1600 C CA . PHE A 1 208 ? -1.82 18.438 17.453 1 97.06 208 PHE A CA 1
ATOM 1601 C C . PHE A 1 208 ? -2.762 17.359 17.969 1 97.06 208 PHE A C 1
ATOM 1603 O O . PHE A 1 208 ? -3.98 17.562 18 1 97.06 208 PHE A O 1
ATOM 1610 N N . ALA A 1 209 ? -2.215 16.281 18.391 1 96.94 209 ALA A N 1
ATOM 1611 C CA . ALA A 1 209 ? -3 15.156 18.906 1 96.94 209 ALA A CA 1
ATOM 1612 C C . ALA A 1 209 ? -3.777 15.555 20.156 1 96.94 209 ALA A C 1
ATOM 1614 O O . ALA A 1 209 ? -4.902 15.094 20.359 1 96.94 209 ALA A O 1
ATOM 1615 N N . GLN A 1 210 ? -3.223 16.422 20.984 1 97.38 210 GLN A N 1
ATOM 1616 C CA . GLN A 1 210 ? -3.873 16.891 22.203 1 97.38 210 GLN A CA 1
ATOM 1617 C C . GLN A 1 210 ? -4.953 17.922 21.891 1 97.38 210 GLN A C 1
ATOM 1619 O O . GLN A 1 210 ? -6.02 17.922 22.516 1 97.38 210 GLN A O 1
ATOM 1624 N N . ARG A 1 211 ? -4.66 18.719 20.984 1 97.75 211 ARG A N 1
ATOM 1625 C CA . ARG A 1 211 ? -5.586 19.797 20.609 1 97.75 211 ARG A CA 1
ATOM 1626 C C . ARG A 1 211 ? -6.832 19.219 19.938 1 97.75 211 ARG A C 1
ATOM 1628 O O . ARG A 1 211 ? -7.934 19.75 20.125 1 97.75 211 ARG A O 1
ATOM 1635 N N . TYR A 1 212 ? -6.68 18.234 19.094 1 98.38 212 TYR A N 1
ATOM 1636 C CA . TYR A 1 212 ? -7.77 17.609 18.359 1 98.38 212 TYR A CA 1
ATOM 1637 C C . TYR A 1 212 ? -7.84 16.109 18.656 1 98.38 212 TYR A C 1
ATOM 1639 O O . TYR A 1 212 ? -7.531 15.289 17.797 1 98.38 212 TYR A O 1
ATOM 1647 N N . PRO A 1 213 ? -8.406 15.742 19.75 1 97.69 213 PRO A N 1
ATOM 1648 C CA . PRO A 1 213 ? -8.359 14.344 20.188 1 97.69 213 PRO A CA 1
ATOM 1649 C C . PRO A 1 213 ? -9.25 13.438 19.344 1 97.69 213 PRO A C 1
ATOM 1651 O O . PRO A 1 213 ? -9.086 12.211 19.359 1 97.69 213 PRO A O 1
ATOM 1654 N N . GLN A 1 214 ? -10.234 14.008 18.609 1 97.75 214 GLN A N 1
ATOM 1655 C CA . GLN A 1 214 ? -11.133 13.18 17.812 1 97.75 214 GLN A CA 1
ATOM 1656 C C . GLN A 1 214 ? -10.648 13.039 16.375 1 97.75 214 GLN A C 1
ATOM 1658 O O . GLN A 1 214 ? -11.203 12.266 15.602 1 97.75 214 GLN A O 1
ATOM 1663 N N . LEU A 1 215 ? -9.719 13.852 16.016 1 98.25 215 LEU A N 1
ATOM 1664 C CA . LEU A 1 215 ? -9.094 13.789 14.703 1 98.25 215 LEU A CA 1
ATOM 1665 C C . LEU A 1 215 ? -8.031 12.688 14.656 1 98.25 215 LEU A C 1
ATOM 1667 O O . LEU A 1 215 ? -7.367 12.422 15.664 1 98.25 215 LEU A O 1
ATOM 1671 N N . ARG A 1 216 ? -7.883 12.047 13.523 1 98.12 216 ARG A N 1
ATOM 1672 C CA . ARG A 1 216 ? -6.875 11 13.406 1 98.12 216 ARG A CA 1
ATOM 1673 C C . ARG A 1 216 ? -5.688 11.477 12.57 1 98.12 216 ARG A C 1
ATOM 1675 O O . ARG A 1 216 ? -5.863 12.125 11.547 1 98.12 216 ARG A O 1
ATOM 1682 N N . VAL A 1 217 ? -4.523 11.133 13.039 1 98.69 217 VAL A N 1
ATOM 1683 C CA . VAL A 1 217 ? -3.283 11.406 12.32 1 98.69 217 VAL A CA 1
ATOM 1684 C C . VAL A 1 217 ? -2.693 10.094 11.797 1 98.69 217 VAL A C 1
ATOM 1686 O O . VAL A 1 217 ? -2.566 9.125 12.547 1 98.69 217 VAL A O 1
ATOM 1689 N N . VAL A 1 218 ? -2.398 10.016 10.5 1 98.75 218 VAL A N 1
ATOM 1690 C CA . VAL A 1 218 ? -1.666 8.914 9.883 1 98.75 218 VAL A CA 1
ATOM 1691 C C . VAL A 1 218 ? -0.343 9.422 9.32 1 98.75 218 VAL A C 1
ATOM 1693 O O . VAL A 1 218 ? -0.331 10.281 8.43 1 98.75 218 VAL A O 1
ATOM 1696 N N . THR A 1 219 ? 0.781 8.938 9.852 1 98.88 219 THR A N 1
ATOM 1697 C CA . THR A 1 219 ? 2.096 9.438 9.461 1 98.88 219 THR A CA 1
ATOM 1698 C C . THR A 1 219 ? 3.035 8.281 9.125 1 98.88 219 THR A C 1
ATOM 1700 O O . THR A 1 219 ? 2.908 7.188 9.688 1 98.88 219 THR A O 1
ATOM 1703 N N . ALA A 1 220 ? 3.959 8.516 8.195 1 98.81 220 ALA A N 1
ATOM 1704 C CA . ALA A 1 220 ? 4.91 7.469 7.836 1 98.81 220 ALA A CA 1
ATOM 1705 C C . ALA A 1 220 ? 6.055 7.398 8.844 1 98.81 220 ALA A C 1
ATOM 1707 O O . ALA A 1 220 ? 6.551 6.312 9.148 1 98.81 220 ALA A O 1
ATOM 1708 N N . PHE A 1 221 ? 6.43 8.586 9.336 1 98.81 221 PHE A N 1
ATOM 1709 C CA . PHE A 1 221 ? 7.656 8.641 10.117 1 98.81 221 PHE A CA 1
ATOM 1710 C C . PHE A 1 221 ? 7.668 9.859 11.039 1 98.81 221 PHE A C 1
ATOM 1712 O O . PHE A 1 221 ? 7.375 10.969 10.594 1 98.81 221 PHE A O 1
ATOM 1719 N N . ILE A 1 222 ? 7.895 9.641 12.297 1 98.44 222 ILE A N 1
ATOM 1720 C CA . ILE A 1 222 ? 8.141 10.727 13.242 1 98.44 222 ILE A CA 1
ATOM 1721 C C . ILE A 1 222 ? 9.641 10.875 13.484 1 98.44 222 ILE A C 1
ATOM 1723 O O . ILE A 1 222 ? 10.273 9.984 14.062 1 98.44 222 ILE A O 1
ATOM 1727 N N . ASP A 1 223 ? 10.148 11.969 13.102 1 97.38 223 ASP A N 1
ATOM 1728 C CA . ASP A 1 223 ? 11.578 12.242 13.102 1 97.38 223 ASP A CA 1
ATOM 1729 C C . ASP A 1 223 ? 12.055 12.688 14.477 1 97.38 223 ASP A C 1
ATOM 1731 O O . ASP A 1 223 ? 11.336 12.539 15.469 1 97.38 223 ASP A O 1
ATOM 1735 N N . GLN A 1 224 ? 13.289 13.172 14.539 1 95.25 224 GLN A N 1
ATOM 1736 C CA . GLN A 1 224 ? 13.969 13.469 15.805 1 95.25 224 GLN A CA 1
ATOM 1737 C C . GLN A 1 224 ? 13.367 14.695 16.469 1 95.25 224 GLN A C 1
ATOM 1739 O O . GLN A 1 224 ? 13.188 14.719 17.688 1 95.25 224 GLN A O 1
ATOM 1744 N N . GLY A 1 225 ? 13.188 15.703 15.688 1 95.31 225 GLY A N 1
ATOM 1745 C CA . GLY A 1 225 ? 12.688 16.953 16.234 1 95.31 225 GLY A CA 1
ATOM 1746 C C . GLY A 1 225 ? 12.781 18.109 15.266 1 95.31 225 GLY A C 1
ATOM 1747 O O . GLY A 1 225 ? 12.727 17.906 14.047 1 95.31 225 GLY A O 1
ATOM 1748 N N . LEU A 1 226 ? 12.789 19.281 15.852 1 94.06 226 LEU A N 1
ATOM 1749 C CA . LEU A 1 226 ? 12.883 20.516 15.07 1 94.06 226 LEU A CA 1
ATOM 1750 C C . LEU A 1 226 ? 14.156 21.281 15.398 1 94.06 226 LEU A C 1
ATOM 1752 O O . LEU A 1 226 ? 14.594 21.297 16.547 1 94.06 226 LEU A O 1
ATOM 1756 N N . ASP A 1 227 ? 14.727 21.891 14.406 1 91.44 227 ASP A N 1
ATOM 1757 C CA . ASP A 1 227 ? 15.852 22.781 14.672 1 91.44 227 ASP A CA 1
ATOM 1758 C C . ASP A 1 227 ? 15.383 24.188 15.008 1 91.44 227 ASP A C 1
ATOM 1760 O O . ASP A 1 227 ? 14.188 24.406 15.242 1 91.44 227 ASP A O 1
ATOM 1764 N N . ASP A 1 228 ? 16.297 25.125 15.008 1 89.44 228 ASP A N 1
ATOM 1765 C CA . ASP A 1 228 ? 16 26.484 15.445 1 89.44 228 ASP A CA 1
ATOM 1766 C C . ASP A 1 228 ? 15.109 27.203 14.438 1 89.44 228 ASP A C 1
ATOM 1768 O O . ASP A 1 228 ? 14.391 28.141 14.797 1 89.44 228 ASP A O 1
ATOM 1772 N N . LYS A 1 229 ? 15.164 26.75 13.242 1 85.5 229 LYS A N 1
ATOM 1773 C CA . LYS A 1 229 ? 14.344 27.359 12.195 1 85.5 229 LYS A CA 1
ATOM 1774 C C . LYS A 1 229 ? 13.023 26.609 12.023 1 85.5 229 LYS A C 1
ATOM 1776 O O . LYS A 1 229 ? 12.297 26.828 11.055 1 85.5 229 LYS A O 1
ATOM 1781 N N . LYS A 1 230 ? 12.75 25.547 12.859 1 88.56 230 LYS A N 1
ATOM 1782 C CA . LYS A 1 230 ? 11.516 24.766 12.906 1 88.56 230 LYS A CA 1
ATOM 1783 C C . LYS A 1 230 ? 11.445 23.781 11.734 1 88.56 230 LYS A C 1
ATOM 1785 O O . LYS A 1 230 ? 10.352 23.406 11.297 1 88.56 230 LYS A O 1
ATOM 1790 N N . TYR A 1 231 ? 12.617 23.5 11.195 1 89.56 231 TYR A N 1
ATOM 1791 C CA . TYR A 1 231 ? 12.688 22.391 10.234 1 89.56 231 TYR A CA 1
ATOM 1792 C C . TYR A 1 231 ? 12.781 21.062 10.953 1 89.56 231 TYR A C 1
ATOM 1794 O O . TYR A 1 231 ? 13.43 20.938 12 1 89.56 231 TYR A O 1
ATOM 1802 N N . ILE A 1 232 ? 12.18 20.125 10.312 1 94.19 232 ILE A N 1
ATOM 1803 C CA . ILE A 1 232 ? 12.289 18.781 10.852 1 94.19 232 ILE A CA 1
ATOM 1804 C C . ILE A 1 232 ? 13.711 18.25 10.664 1 94.19 232 ILE A C 1
ATOM 1806 O O . ILE A 1 232 ? 14.297 18.406 9.594 1 94.19 232 ILE A O 1
ATOM 1810 N N . ILE A 1 233 ? 14.305 17.641 11.703 1 93.69 233 ILE A N 1
ATOM 1811 C CA . ILE A 1 233 ? 15.656 17.094 11.633 1 93.69 233 ILE A CA 1
ATOM 1812 C C . ILE A 1 233 ? 15.641 15.633 12.07 1 93.69 233 ILE A C 1
ATOM 1814 O O . ILE A 1 233 ? 14.938 15.266 13.008 1 93.69 233 ILE A O 1
ATOM 1818 N N . PRO A 1 234 ? 16.484 14.789 11.445 1 92.81 234 PRO A N 1
ATOM 1819 C CA . PRO A 1 234 ? 17.297 15.188 10.289 1 92.81 234 PRO A CA 1
ATOM 1820 C C . PRO A 1 234 ? 16.438 15.641 9.102 1 92.81 234 PRO A C 1
ATOM 1822 O O . PRO A 1 234 ? 16.781 16.609 8.422 1 92.81 234 PRO A O 1
ATOM 1825 N N . GLY A 1 235 ? 15.352 14.906 8.891 1 91.62 235 GLY A N 1
ATOM 1826 C CA . GLY A 1 235 ? 14.336 15.367 7.969 1 91.62 235 GLY A CA 1
ATOM 1827 C C . GLY A 1 235 ? 14.773 15.32 6.52 1 91.62 235 GLY A C 1
ATOM 1828 O O . GLY A 1 235 ? 15.883 14.859 6.215 1 91.62 235 GLY A O 1
ATOM 1829 N N . LEU A 1 236 ? 13.922 15.852 5.602 1 94.19 236 LEU A N 1
ATOM 1830 C CA . LEU A 1 236 ? 14.18 15.773 4.168 1 94.19 236 LEU A CA 1
ATOM 1831 C C . LEU A 1 236 ? 14.242 17.172 3.553 1 94.19 236 LEU A C 1
ATOM 1833 O O . LEU A 1 236 ? 14.219 17.312 2.328 1 94.19 236 LEU A O 1
ATOM 1837 N N . GLY A 1 237 ? 14.281 18.203 4.414 1 92.25 237 GLY A N 1
ATOM 1838 C CA . GLY A 1 237 ? 14.297 19.562 3.895 1 92.25 237 GLY A CA 1
ATOM 1839 C C . GLY A 1 237 ? 12.922 20.047 3.471 1 92.25 237 GLY A C 1
ATOM 1840 O O . GLY A 1 237 ? 11.914 19.672 4.059 1 92.25 237 GLY A O 1
ATOM 1841 N N . ASP A 1 238 ? 12.867 20.984 2.586 1 92.75 238 ASP A N 1
ATOM 1842 C CA . ASP A 1 238 ? 11.602 21.516 2.084 1 92.75 238 ASP A CA 1
ATOM 1843 C C . ASP A 1 238 ? 11 20.609 1.02 1 92.75 238 ASP A C 1
ATOM 1845 O O . ASP A 1 238 ? 11.453 20.609 -0.128 1 92.75 238 ASP A O 1
ATOM 1849 N N . PHE A 1 239 ? 9.977 19.953 1.35 1 96.38 239 PHE A N 1
ATOM 1850 C CA . PHE A 1 239 ? 9.359 18.969 0.466 1 96.38 239 PHE A CA 1
ATOM 1851 C C . PHE A 1 239 ? 8.875 19.625 -0.821 1 96.38 239 PHE A C 1
ATOM 1853 O O . PHE A 1 239 ? 9.102 19.109 -1.914 1 96.38 239 PHE A O 1
ATOM 1860 N N . GLY A 1 240 ? 8.18 20.766 -0.684 1 95.44 240 GLY A N 1
ATOM 1861 C CA . GLY A 1 240 ? 7.648 21.438 -1.858 1 95.44 240 GLY A CA 1
ATOM 1862 C C . GLY A 1 240 ? 8.719 21.812 -2.865 1 95.44 240 GLY A C 1
ATOM 1863 O O . GLY A 1 240 ? 8.539 21.609 -4.07 1 95.44 240 GLY A O 1
ATOM 1864 N N . ASP A 1 241 ? 9.805 22.328 -2.408 1 94.19 241 ASP A N 1
ATOM 1865 C CA . ASP A 1 241 ? 10.898 22.719 -3.295 1 94.19 241 ASP A CA 1
ATOM 1866 C C . ASP A 1 241 ? 11.492 21.484 -3.998 1 94.19 241 ASP A C 1
ATOM 1868 O O . ASP A 1 241 ? 11.758 21.531 -5.199 1 94.19 241 ASP A O 1
ATOM 1872 N N . ARG A 1 242 ? 11.656 20.438 -3.279 1 95.88 242 ARG A N 1
ATOM 1873 C CA . ARG A 1 242 ? 12.305 19.25 -3.814 1 95.88 242 ARG A CA 1
ATOM 1874 C C . ARG A 1 242 ? 11.375 18.516 -4.781 1 95.88 242 ARG A C 1
ATOM 1876 O O . ARG A 1 242 ? 11.836 17.891 -5.738 1 95.88 242 ARG A O 1
ATOM 1883 N N . TYR A 1 243 ? 10.094 18.641 -4.578 1 97.69 243 TYR A N 1
ATOM 1884 C CA . TYR A 1 243 ? 9.117 17.938 -5.41 1 97.69 243 TYR A CA 1
ATOM 1885 C C . TYR A 1 243 ? 8.805 18.734 -6.672 1 97.69 243 TYR A C 1
ATOM 1887 O O . TYR A 1 243 ? 8.672 18.156 -7.758 1 97.69 243 TYR A O 1
ATOM 1895 N N . TYR A 1 244 ? 8.789 20.125 -6.57 1 96 244 TYR A N 1
ATOM 1896 C CA . TYR A 1 244 ? 8.25 20.906 -7.68 1 96 244 TYR A CA 1
ATOM 1897 C C . TYR A 1 244 ? 9.352 21.688 -8.383 1 96 244 TYR A C 1
ATOM 1899 O O . TYR A 1 244 ? 9.242 21.984 -9.57 1 96 244 TYR A O 1
ATOM 1907 N N . THR A 1 245 ? 10.344 22.266 -7.695 1 87.31 245 THR A N 1
ATOM 1908 C CA . THR A 1 245 ? 11.117 23.344 -8.297 1 87.31 245 THR A CA 1
ATOM 1909 C C . THR A 1 245 ? 12.602 23 -8.328 1 87.31 245 THR A C 1
ATOM 1911 O O . THR A 1 245 ? 13.367 23.594 -9.086 1 87.31 245 THR A O 1
ATOM 1914 N N . LEU A 1 246 ? 13.078 22.234 -7.512 1 73.75 246 LEU A N 1
ATOM 1915 C CA . LEU A 1 246 ? 14.516 21.969 -7.477 1 73.75 246 LEU A CA 1
ATOM 1916 C C . LEU A 1 246 ? 14.867 20.797 -8.391 1 73.75 246 LEU A C 1
ATOM 1918 O O . LEU A 1 246 ? 14.062 19.891 -8.594 1 73.75 246 LEU A O 1
ATOM 1922 N N . MET B 1 1 ? -30.328 -29.078 -7.328 1 22.42 1 MET B N 1
ATOM 1923 C CA . MET B 1 1 ? -29.688 -29.297 -6.035 1 22.42 1 MET B CA 1
ATOM 1924 C C . MET B 1 1 ? -28.297 -28.656 -6.016 1 22.42 1 MET B C 1
ATOM 1926 O O . MET B 1 1 ? -27.453 -28.984 -6.855 1 22.42 1 MET B O 1
ATOM 1930 N N . ALA B 1 2 ? -28.172 -27.359 -5.637 1 34.03 2 ALA B N 1
ATOM 1931 C CA . ALA B 1 2 ? -26.891 -26.672 -5.723 1 34.03 2 ALA B CA 1
ATOM 1932 C C . ALA B 1 2 ? -25.75 -27.547 -5.203 1 34.03 2 ALA B C 1
ATOM 1934 O O . ALA B 1 2 ? -25.75 -27.953 -4.039 1 34.03 2 ALA B O 1
ATOM 1935 N N . GLN B 1 3 ? -25.125 -28.281 -5.934 1 33.03 3 GLN B N 1
ATOM 1936 C CA . GLN B 1 3 ? -24 -29.172 -5.609 1 33.03 3 GLN B CA 1
ATOM 1937 C C . GLN B 1 3 ? -22.953 -28.438 -4.77 1 33.03 3 GLN B C 1
ATOM 1939 O O . GLN B 1 3 ? -22.484 -27.375 -5.148 1 33.03 3 GLN B O 1
ATOM 1944 N N . GLN B 1 4 ? -22.844 -28.5 -3.371 1 42.09 4 GLN B N 1
ATOM 1945 C CA . GLN B 1 4 ? -22.109 -27.906 -2.258 1 42.09 4 GLN B CA 1
ATOM 1946 C C . GLN B 1 4 ? -20.609 -28.094 -2.418 1 42.09 4 GLN B C 1
ATOM 1948 O O . GLN B 1 4 ? -20.094 -29.203 -2.227 1 42.09 4 GLN B O 1
ATOM 1953 N N . GLY B 1 5 ? -19.938 -27.844 -3.508 1 47.06 5 GLY B N 1
ATOM 1954 C CA . GLY B 1 5 ? -18.5 -28.062 -3.473 1 47.06 5 GLY B CA 1
ATOM 1955 C C . GLY B 1 5 ? -17.891 -27.766 -2.115 1 47.06 5 GLY B C 1
ATOM 1956 O O . GLY B 1 5 ? -18.469 -27.047 -1.309 1 47.06 5 GLY B O 1
ATOM 1957 N N . GLY B 1 6 ? -17.188 -28.75 -1.406 1 52.06 6 GLY B N 1
ATOM 1958 C CA . GLY B 1 6 ? -16.531 -29 -0.133 1 52.06 6 GLY B CA 1
ATOM 1959 C C . GLY B 1 6 ? -15.391 -28.047 0.151 1 52.06 6 GLY B C 1
ATOM 1960 O O . GLY B 1 6 ? -14.719 -27.578 -0.773 1 52.06 6 GLY B O 1
ATOM 1961 N N . GLY B 1 7 ? -15.531 -27 0.87 1 62.03 7 GLY B N 1
ATOM 1962 C CA . GLY B 1 7 ? -14.523 -26.281 1.633 1 62.03 7 GLY B CA 1
ATOM 1963 C C . GLY B 1 7 ? -15.031 -25.797 2.984 1 62.03 7 GLY B C 1
ATOM 1964 O O . GLY B 1 7 ? -16.203 -25.984 3.314 1 62.03 7 GLY B O 1
ATOM 1965 N N . VAL B 1 8 ? -14.07 -25.656 3.729 1 69 8 VAL B N 1
ATOM 1966 C CA . VAL B 1 8 ? -14.391 -25.109 5.043 1 69 8 VAL B CA 1
ATOM 1967 C C . VAL B 1 8 ? -14.961 -23.703 4.895 1 69 8 VAL B C 1
ATOM 1969 O O . VAL B 1 8 ? -14.453 -22.891 4.113 1 69 8 VAL B O 1
ATOM 1972 N N . PRO B 1 9 ? -16.156 -23.562 5.359 1 79.81 9 PRO B N 1
ATOM 1973 C CA . PRO B 1 9 ? -16.703 -22.203 5.309 1 79.81 9 PRO B CA 1
ATOM 1974 C C . PRO B 1 9 ? -15.672 -21.141 5.703 1 79.81 9 PRO B C 1
ATOM 1976 O O . PRO B 1 9 ? -14.852 -21.375 6.59 1 79.81 9 PRO B O 1
ATOM 1979 N N . LEU B 1 10 ? -15.68 -20.125 4.902 1 84.94 10 LEU B N 1
ATOM 1980 C CA . LEU B 1 10 ? -14.766 -19.016 5.184 1 84.94 10 LEU B CA 1
ATOM 1981 C C . LEU B 1 10 ? -15.062 -18.406 6.547 1 84.94 10 LEU B C 1
ATOM 1983 O O . LEU B 1 10 ? -16.234 -18.266 6.93 1 84.94 10 LEU B O 1
ATOM 1987 N N . PRO B 1 11 ? -14.031 -18.094 7.215 1 87.19 11 PRO B N 1
ATOM 1988 C CA . PRO B 1 11 ? -14.242 -17.391 8.477 1 87.19 11 PRO B CA 1
ATOM 1989 C C . PRO B 1 11 ? -14.852 -15.992 8.273 1 87.19 11 PRO B C 1
ATOM 1991 O O . PRO B 1 11 ? -14.656 -15.383 7.223 1 87.19 11 PRO B O 1
ATOM 1994 N N . CYS B 1 12 ? -15.633 -15.664 9.211 1 91.94 12 CYS B N 1
ATOM 1995 C CA . CYS B 1 12 ? -16.172 -14.312 9.273 1 91.94 12 CYS B CA 1
ATOM 1996 C C . CYS B 1 12 ? -15.742 -13.617 10.562 1 91.94 12 CYS B C 1
ATOM 1998 O O . CYS B 1 12 ? -15.68 -14.25 11.617 1 91.94 12 CYS B O 1
ATOM 2000 N N . GLN B 1 13 ? -15.438 -12.375 10.469 1 94.25 13 GLN B N 1
ATOM 2001 C CA . GLN B 1 13 ? -15.078 -11.586 11.641 1 94.25 13 GLN B CA 1
ATOM 2002 C C . GLN B 1 13 ? -15.453 -10.117 11.461 1 94.25 13 GLN B C 1
ATOM 2004 O O . GLN B 1 13 ? -15.891 -9.719 10.383 1 94.25 13 GLN B O 1
ATOM 2009 N N . GLY B 1 14 ? -15.375 -9.398 12.578 1 95.69 14 GLY B N 1
ATOM 2010 C CA . GLY B 1 14 ? -15.555 -7.961 12.469 1 95.69 14 GLY B CA 1
ATOM 2011 C C . GLY B 1 14 ? -14.438 -7.281 11.703 1 95.69 14 GLY B C 1
ATOM 2012 O O . GLY B 1 14 ? -13.258 -7.496 11.992 1 95.69 14 GLY B O 1
ATOM 2013 N N . VAL B 1 15 ? -14.797 -6.527 10.711 1 95.94 15 VAL B N 1
ATOM 2014 C CA . VAL B 1 15 ? -13.836 -5.805 9.883 1 95.94 15 VAL B CA 1
ATOM 2015 C C . VAL B 1 15 ? -14.172 -4.316 9.875 1 95.94 15 VAL B C 1
ATOM 2017 O O . VAL B 1 15 ? -15.289 -3.928 9.516 1 95.94 15 VAL B O 1
ATOM 2020 N N . GLY B 1 16 ? -13.281 -3.508 10.328 1 95 16 GLY B N 1
ATOM 2021 C CA . GLY B 1 16 ? -13.43 -2.062 10.414 1 95 16 GLY B CA 1
ATOM 2022 C C . GLY B 1 16 ? -12.18 -1.363 10.898 1 95 16 GLY B C 1
ATOM 2023 O O . GLY B 1 16 ? -11.133 -1.994 11.07 1 95 16 GLY B O 1
ATOM 2024 N N . PRO B 1 17 ? -12.32 -0.068 11.023 1 94.06 17 PRO B N 1
ATOM 2025 C CA . PRO B 1 17 ? -11.156 0.667 11.523 1 94.06 17 PRO B CA 1
ATOM 2026 C C . PRO B 1 17 ? -10.641 0.129 12.852 1 94.06 17 PRO B C 1
ATOM 2028 O O . PRO B 1 17 ? -11.438 -0.27 13.711 1 94.06 17 PRO B O 1
ATOM 2031 N N . LEU B 1 18 ? -9.359 0.201 12.992 1 89.56 18 LEU B N 1
ATOM 2032 C CA . LEU B 1 18 ? -8.703 -0.376 14.164 1 89.56 18 LEU B CA 1
ATOM 2033 C C . LEU B 1 18 ? -9.219 0.271 15.445 1 89.56 18 LEU B C 1
ATOM 2035 O O . LEU B 1 18 ? -9.32 -0.391 16.484 1 89.56 18 LEU B O 1
ATOM 2039 N N . TYR B 1 19 ? -9.617 1.56 15.375 1 90.12 19 TYR B N 1
ATOM 2040 C CA . TYR B 1 19 ? -9.961 2.307 16.578 1 90.12 19 TYR B CA 1
ATOM 2041 C C . TYR B 1 19 ? -11.398 2.025 17 1 90.12 19 TYR B C 1
ATOM 2043 O O . TYR B 1 19 ? -11.805 2.4 18.109 1 90.12 19 TYR B O 1
ATOM 2051 N N . LYS B 1 20 ? -12.164 1.323 16.188 1 91.75 20 LYS B N 1
ATOM 2052 C CA . LYS B 1 20 ? -13.523 0.924 16.547 1 91.75 20 LYS B CA 1
ATOM 2053 C C . LYS B 1 20 ? -13.516 -0.406 17.297 1 91.75 20 LYS B C 1
ATOM 2055 O O . LYS B 1 20 ? -12.773 -1.324 16.938 1 91.75 20 LYS B O 1
ATOM 2060 N N . PRO B 1 21 ? -14.312 -0.502 18.312 1 91.69 21 PRO B N 1
ATOM 2061 C CA . PRO B 1 21 ? -14.406 -1.783 19.016 1 91.69 21 PRO B CA 1
ATOM 2062 C C . PRO B 1 21 ? -14.914 -2.912 18.125 1 91.69 21 PRO B C 1
ATOM 2064 O O . PRO B 1 21 ? -15.719 -2.674 1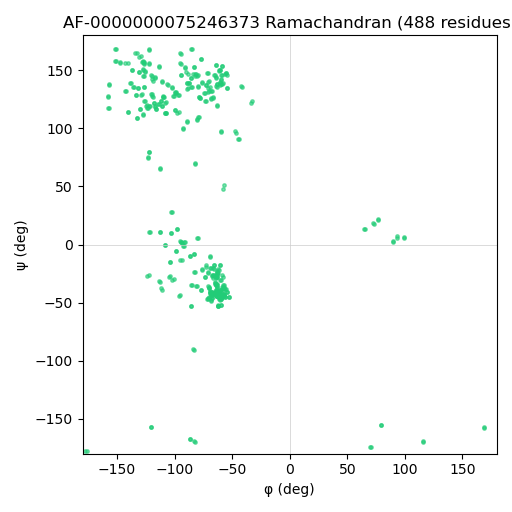7.219 1 91.69 21 PRO B O 1
ATOM 2067 N N . ASP B 1 22 ? -14.477 -4.074 18.438 1 88.44 22 ASP B N 1
ATOM 2068 C CA . ASP B 1 22 ? -14.805 -5.238 17.625 1 88.44 22 ASP B CA 1
ATOM 2069 C C . ASP B 1 22 ? -16.312 -5.434 17.516 1 88.44 22 ASP B C 1
ATOM 2071 O O . ASP B 1 22 ? -16.828 -5.828 16.469 1 88.44 22 ASP B O 1
ATOM 2075 N N . GLY B 1 23 ? -16.984 -5.148 18.562 1 90 23 GLY B N 1
ATOM 2076 C CA . GLY B 1 23 ? -18.438 -5.332 18.578 1 90 23 GLY B CA 1
ATOM 2077 C C . GLY B 1 23 ? -19.172 -4.352 17.688 1 90 23 GLY B C 1
ATOM 2078 O O . GLY B 1 23 ? -20.344 -4.551 17.391 1 90 23 GLY B O 1
ATOM 2079 N N . GLU B 1 24 ? -18.469 -3.33 17.188 1 92.88 24 GLU B N 1
ATOM 2080 C CA . GLU B 1 24 ? -19.109 -2.297 16.359 1 92.88 24 GLU B CA 1
ATOM 2081 C C . GLU B 1 24 ? -18.703 -2.424 14.898 1 92.88 24 GLU B C 1
ATOM 2083 O O . GLU B 1 24 ? -19.172 -1.666 14.055 1 92.88 24 GLU B O 1
ATOM 2088 N N . LYS B 1 25 ? -17.906 -3.361 14.641 1 96.25 25 LYS B N 1
ATOM 2089 C CA . LYS B 1 25 ? -17.453 -3.57 13.266 1 96.25 25 LYS B CA 1
ATOM 2090 C C . LYS B 1 25 ? -18.391 -4.496 12.508 1 96.25 25 LYS B C 1
ATOM 2092 O O . LYS B 1 25 ? -18.891 -5.477 13.062 1 96.25 25 LYS B O 1
ATOM 2097 N N . PRO B 1 26 ? -18.656 -4.172 11.281 1 97.19 26 PRO B N 1
ATOM 2098 C CA . PRO B 1 26 ? -19.469 -5.098 10.484 1 97.19 26 PRO B CA 1
ATOM 2099 C C . PRO B 1 26 ? -18.781 -6.445 10.273 1 97.19 26 PRO B C 1
ATOM 2101 O O . PRO B 1 26 ? -17.547 -6.523 10.297 1 97.19 26 PRO B O 1
ATOM 2104 N N . THR B 1 27 ? -19.609 -7.383 10.062 1 96.44 27 THR B N 1
ATOM 2105 C CA . THR B 1 27 ? -19.094 -8.719 9.805 1 96.44 27 THR B CA 1
ATOM 2106 C C . THR B 1 27 ? -18.766 -8.891 8.32 1 96.44 27 THR B C 1
ATOM 2108 O O . THR B 1 27 ? -19.516 -8.461 7.453 1 96.44 27 THR B O 1
ATOM 2111 N N . ALA B 1 28 ? -17.609 -9.492 8.109 1 97.38 28 ALA B N 1
ATOM 2112 C CA . ALA B 1 28 ? -17.234 -9.781 6.73 1 97.38 28 ALA B CA 1
ATOM 2113 C C . ALA B 1 28 ? -16.406 -11.062 6.648 1 97.38 28 ALA B C 1
ATOM 2115 O O . ALA B 1 28 ? -15.812 -11.492 7.641 1 97.38 28 ALA B O 1
ATOM 2116 N N . THR B 1 29 ? -16.438 -11.641 5.434 1 96.88 29 THR B N 1
ATOM 2117 C CA . THR B 1 29 ? -15.586 -12.797 5.152 1 96.88 29 THR B CA 1
ATOM 2118 C C . THR B 1 29 ? -14.117 -12.383 5.121 1 96.88 29 THR B C 1
ATOM 2120 O O . THR B 1 29 ? -13.766 -11.344 4.562 1 96.88 29 THR B O 1
ATOM 2123 N N . VAL B 1 30 ? -13.312 -13.156 5.824 1 97.5 30 VAL B N 1
ATOM 2124 C CA . VAL B 1 30 ? -11.875 -12.93 5.77 1 97.5 30 VAL B CA 1
ATOM 2125 C C . VAL B 1 30 ? -11.172 -14.203 5.289 1 97.5 30 VAL B C 1
ATOM 2127 O O . VAL B 1 30 ? -11.789 -15.266 5.191 1 97.5 30 VAL B O 1
ATOM 2130 N N . SER B 1 31 ? -9.961 -14.078 4.98 1 97.88 31 SER B N 1
ATOM 2131 C CA . SER B 1 31 ? -9.141 -15.148 4.418 1 97.88 31 SER B CA 1
ATOM 2132 C C . SER B 1 31 ? -9.062 -16.344 5.363 1 97.88 31 SER B C 1
ATOM 2134 O O . SER B 1 31 ? -9.031 -16.172 6.582 1 97.88 31 SER B O 1
ATOM 2136 N N . GLN B 1 32 ? -9 -17.547 4.742 1 96.38 32 GLN B N 1
ATOM 2137 C CA . GLN B 1 32 ? -8.562 -18.703 5.52 1 96.38 32 GLN B CA 1
ATOM 2138 C C . GLN B 1 32 ? -7.148 -18.5 6.051 1 96.38 32 GLN B C 1
ATOM 2140 O O . GLN B 1 32 ? -6.352 -17.781 5.449 1 96.38 32 GLN B O 1
ATOM 2145 N N . VAL B 1 33 ? -6.926 -19.125 7.184 1 93.94 33 VAL B N 1
ATOM 2146 C CA . VAL B 1 33 ? -5.582 -19.094 7.754 1 93.94 33 VAL B CA 1
ATOM 2147 C C . VAL B 1 33 ? -4.875 -20.422 7.492 1 93.94 33 VAL B C 1
ATOM 2149 O O . VAL B 1 33 ? -5.488 -21.484 7.57 1 93.94 33 VAL B O 1
ATOM 2152 N N . VAL B 1 34 ? -3.652 -20.312 7.086 1 93.62 34 VAL B N 1
ATOM 2153 C CA . VAL B 1 34 ? -2.822 -21.5 6.906 1 93.62 34 VAL B CA 1
ATOM 2154 C C . VAL B 1 34 ? -1.568 -21.391 7.77 1 93.62 34 VAL B C 1
ATOM 2156 O O . VAL B 1 34 ? -1.158 -20.281 8.141 1 93.62 34 VAL B O 1
ATOM 2159 N N . ASN B 1 35 ? -1.014 -22.531 8.086 1 93.38 35 ASN B N 1
ATOM 2160 C CA . ASN B 1 35 ? 0.157 -22.547 8.961 1 93.38 35 ASN B CA 1
ATOM 2161 C C . ASN B 1 35 ? 1.405 -23.016 8.211 1 93.38 35 ASN B C 1
ATOM 2163 O O . ASN B 1 35 ? 1.923 -24.094 8.469 1 93.38 35 ASN B O 1
ATOM 2167 N N . TYR B 1 36 ? 1.851 -22.266 7.266 1 96.5 36 TYR B N 1
ATOM 2168 C CA . TYR B 1 36 ? 3.107 -22.453 6.551 1 96.5 36 TYR B CA 1
ATOM 2169 C C . TYR B 1 36 ? 4.012 -21.234 6.707 1 96.5 36 TYR B C 1
ATOM 2171 O O . TYR B 1 36 ? 3.592 -20.109 6.438 1 96.5 36 TYR B O 1
ATOM 2179 N N . GLU B 1 37 ? 5.223 -21.422 7.082 1 95.38 37 GLU B N 1
ATOM 2180 C CA . GLU B 1 37 ? 6.16 -20.344 7.359 1 95.38 37 GLU B CA 1
ATOM 2181 C C . GLU B 1 37 ? 6.441 -19.516 6.102 1 95.38 37 GLU B C 1
ATOM 2183 O O . GLU B 1 37 ? 6.742 -18.328 6.188 1 95.38 37 GLU B O 1
ATOM 2188 N N . ASN B 1 38 ? 6.312 -20.188 4.957 1 97.81 38 ASN B N 1
ATOM 2189 C CA . ASN B 1 38 ? 6.695 -19.531 3.715 1 97.81 38 ASN B CA 1
ATOM 2190 C C . ASN B 1 38 ? 5.484 -18.938 2.998 1 97.81 38 ASN B C 1
ATOM 2192 O O . ASN B 1 38 ? 5.562 -18.594 1.816 1 97.81 38 ASN B O 1
ATOM 2196 N N . VAL B 1 39 ? 4.336 -18.844 3.713 1 98.44 39 VAL B N 1
ATOM 2197 C CA . VAL B 1 39 ? 3.135 -18.25 3.148 1 98.44 39 VAL B CA 1
ATOM 2198 C C . VAL B 1 39 ? 2.746 -17.016 3.961 1 98.44 39 VAL B C 1
ATOM 2200 O O . VAL B 1 39 ? 2.578 -17.094 5.18 1 98.44 39 VAL B O 1
ATOM 2203 N N . HIS B 1 40 ? 2.688 -15.898 3.271 1 98.31 40 HIS B N 1
ATOM 2204 C CA . HIS B 1 40 ? 2.273 -14.648 3.893 1 98.31 40 HIS B CA 1
ATOM 2205 C C . HIS B 1 40 ? 0.948 -14.156 3.316 1 98.31 40 HIS B C 1
ATOM 2207 O O . HIS B 1 40 ? 0.827 -13.961 2.105 1 98.31 40 HIS B O 1
ATOM 2213 N N . ILE B 1 41 ? -0.013 -14.008 4.184 1 98.5 41 ILE B N 1
ATOM 2214 C CA . ILE B 1 41 ? -1.309 -13.453 3.812 1 98.5 41 ILE B CA 1
ATOM 2215 C C . ILE B 1 41 ? -1.372 -11.984 4.207 1 98.5 41 ILE B C 1
ATOM 2217 O O . ILE B 1 41 ? -1.034 -11.625 5.34 1 98.5 41 ILE B O 1
ATOM 2221 N N . LEU B 1 42 ? -1.785 -11.125 3.24 1 98.44 42 LEU B N 1
ATOM 2222 C CA . LEU B 1 42 ? -1.937 -9.711 3.578 1 98.44 42 LEU B CA 1
ATOM 2223 C C . LEU B 1 42 ? -2.869 -9.539 4.773 1 98.44 42 LEU B C 1
ATOM 2225 O O . LEU B 1 42 ? -3.828 -10.297 4.934 1 98.44 42 LEU B O 1
ATOM 2229 N N . PRO B 1 43 ? -2.584 -8.492 5.594 1 97.38 43 PRO B N 1
ATOM 2230 C CA . PRO B 1 43 ? -3.566 -8.172 6.633 1 97.38 43 PRO B CA 1
ATOM 2231 C C . PRO B 1 43 ? -4.969 -7.949 6.07 1 97.38 43 PRO B C 1
ATOM 2233 O O . PRO B 1 43 ? -5.125 -7.289 5.039 1 97.38 43 PRO B O 1
ATOM 2236 N N . GLN B 1 44 ? -5.926 -8.555 6.75 1 97.69 44 GLN B N 1
ATOM 2237 C CA . GLN B 1 44 ? -7.309 -8.461 6.289 1 97.69 44 GLN B CA 1
ATOM 2238 C C . GLN B 1 44 ? -7.953 -7.152 6.746 1 97.69 44 GLN B C 1
ATOM 2240 O O . GLN B 1 44 ? -8.906 -7.168 7.531 1 97.69 44 GLN B O 1
ATOM 2245 N N . THR B 1 45 ? -7.508 -6.027 6.184 1 97.94 45 THR B N 1
ATOM 2246 C CA . THR B 1 45 ? -7.965 -4.691 6.543 1 97.94 45 THR B CA 1
ATOM 2247 C C . THR B 1 45 ? -9.336 -4.406 5.938 1 97.94 45 THR B C 1
ATOM 2249 O O . THR B 1 45 ? -9.75 -5.074 4.988 1 97.94 45 THR B O 1
ATOM 2252 N N . PRO B 1 46 ? -10.055 -3.422 6.504 1 97.62 46 PRO B N 1
ATOM 2253 C CA . PRO B 1 46 ? -11.336 -3.059 5.891 1 97.62 46 PRO B CA 1
ATOM 2254 C C . PRO B 1 46 ? -11.188 -2.639 4.43 1 97.62 46 PRO B C 1
ATOM 2256 O O . PRO B 1 46 ? -12.055 -2.941 3.605 1 97.62 46 PRO B O 1
ATOM 2259 N N . GLN B 1 47 ? -10.109 -2.008 4.121 1 97.19 47 GLN B N 1
ATOM 2260 C CA . GLN B 1 47 ? -9.883 -1.581 2.744 1 97.19 47 GLN B CA 1
ATOM 2261 C C . GLN B 1 47 ? -9.664 -2.779 1.827 1 97.19 47 GLN B C 1
ATOM 2263 O O . GLN B 1 47 ? -10.25 -2.855 0.744 1 97.19 47 GLN B O 1
ATOM 2268 N N . LEU B 1 48 ? -8.797 -3.695 2.24 1 98.5 48 LEU B N 1
ATOM 2269 C CA . LEU B 1 48 ? -8.555 -4.871 1.413 1 98.5 48 LEU B CA 1
ATOM 2270 C C . LEU B 1 48 ? -9.844 -5.656 1.193 1 98.5 48 LEU B C 1
ATOM 2272 O O . LEU B 1 48 ? -10.148 -6.062 0.069 1 98.5 48 LEU B O 1
ATOM 2276 N N . ILE B 1 49 ? -10.602 -5.867 2.271 1 98.5 49 ILE B N 1
ATOM 2277 C CA . ILE B 1 49 ? -11.836 -6.629 2.178 1 98.5 49 ILE B CA 1
ATOM 2278 C C . ILE B 1 49 ? -12.836 -5.891 1.283 1 98.5 49 ILE B C 1
ATOM 2280 O O . ILE B 1 49 ? -13.57 -6.516 0.513 1 98.5 49 ILE B O 1
ATOM 2284 N N . ALA B 1 50 ? -12.898 -4.578 1.372 1 98.19 50 ALA B N 1
ATOM 2285 C CA . ALA B 1 50 ? -13.758 -3.793 0.492 1 98.19 50 ALA B CA 1
ATOM 2286 C C . ALA B 1 50 ? -13.359 -3.975 -0.97 1 98.19 50 ALA B C 1
ATOM 2288 O O . ALA B 1 50 ? -14.219 -4.105 -1.844 1 98.19 50 ALA B O 1
ATOM 2289 N N . LEU B 1 51 ? -12.039 -3.951 -1.237 1 98.5 51 LEU B N 1
ATOM 2290 C CA . LEU B 1 51 ? -11.547 -4.168 -2.594 1 98.5 51 LEU B CA 1
ATOM 2291 C C . LEU B 1 51 ? -11.914 -5.562 -3.088 1 98.5 51 LEU B C 1
ATOM 2293 O O . LEU B 1 51 ? -12.359 -5.727 -4.227 1 98.5 51 LEU B O 1
ATOM 2297 N N . LEU B 1 52 ? -11.734 -6.566 -2.254 1 98.44 52 LEU B N 1
ATOM 2298 C CA . LEU B 1 52 ? -12.07 -7.945 -2.59 1 98.44 52 LEU B CA 1
ATOM 2299 C C . LEU B 1 52 ? -13.57 -8.094 -2.838 1 98.44 52 LEU B C 1
ATOM 2301 O O . LEU B 1 52 ? -13.984 -8.867 -3.701 1 98.44 52 LEU B O 1
ATOM 2305 N N . THR B 1 53 ? -14.375 -7.348 -2.041 1 98.12 53 THR B N 1
ATOM 2306 C CA . THR B 1 53 ? -15.82 -7.348 -2.254 1 98.12 53 THR B CA 1
ATOM 2307 C C . THR B 1 53 ? -16.156 -6.945 -3.686 1 98.12 53 THR B C 1
ATOM 2309 O O . THR B 1 53 ? -16.953 -7.605 -4.352 1 98.12 53 THR B O 1
ATOM 2312 N N . GLN B 1 54 ? -15.5 -5.898 -4.164 1 97.56 54 GLN B N 1
ATOM 2313 C CA . GLN B 1 54 ? -15.766 -5.398 -5.508 1 97.56 54 GLN B CA 1
ATOM 2314 C C . GLN B 1 54 ? -15.258 -6.371 -6.566 1 97.56 54 GLN B C 1
ATOM 2316 O O . GLN B 1 54 ? -15.938 -6.617 -7.566 1 97.56 54 GLN B O 1
ATOM 2321 N N . VAL B 1 55 ? -14.148 -7.004 -6.363 1 97.69 55 VAL B N 1
ATOM 2322 C CA . VAL B 1 55 ? -13.555 -7.859 -7.387 1 97.69 55 VAL B CA 1
ATOM 2323 C C . VAL B 1 55 ? -14.312 -9.18 -7.453 1 97.69 55 VAL B C 1
ATOM 2325 O O . VAL B 1 55 ? -14.25 -9.891 -8.461 1 97.69 55 VAL B O 1
ATOM 2328 N N . ASN B 1 56 ? -15.031 -9.547 -6.391 1 97.06 56 ASN B N 1
ATOM 2329 C CA . ASN B 1 56 ? -15.828 -10.766 -6.371 1 97.06 56 ASN B CA 1
ATOM 2330 C C . ASN B 1 56 ? -17.219 -10.523 -6.941 1 97.06 56 ASN B C 1
ATOM 2332 O O . ASN B 1 56 ? -17.969 -11.477 -7.203 1 97.06 56 ASN B O 1
ATOM 2336 N N . LEU B 1 57 ? -17.562 -9.305 -7.156 1 96.19 57 LEU B N 1
ATOM 2337 C CA . LEU B 1 57 ? -18.922 -8.906 -7.535 1 96.19 57 LEU B CA 1
ATOM 2338 C C . LEU B 1 57 ? -19.188 -9.227 -9 1 96.19 57 LEU B C 1
ATOM 2340 O O . LEU B 1 57 ? -18.328 -9.016 -9.859 1 96.19 57 LEU B O 1
ATOM 2344 N N . LEU B 1 58 ? -20.391 -9.711 -9.312 1 93.25 58 LEU B N 1
ATOM 2345 C CA . LEU B 1 58 ? -20.984 -9.797 -10.648 1 93.25 58 LEU B CA 1
ATOM 2346 C C . LEU B 1 58 ? -22.422 -9.289 -10.633 1 93.25 58 LEU B C 1
ATOM 2348 O O . LEU B 1 58 ? -23.25 -9.773 -9.859 1 93.25 58 LEU B O 1
ATOM 2352 N N . PRO B 1 59 ? -22.797 -8.398 -11.484 1 93.44 59 PRO B N 1
ATOM 2353 C CA . PRO B 1 59 ? -21.969 -7.809 -12.539 1 93.44 59 PRO B CA 1
ATOM 2354 C C . PRO B 1 59 ? -21.109 -6.656 -12.039 1 93.44 59 PRO B C 1
ATOM 2356 O O . PRO B 1 59 ? -21.406 -6.062 -11 1 93.44 59 PRO B O 1
ATOM 2359 N N . ILE B 1 60 ? -20.031 -6.438 -12.656 1 94.56 60 ILE B N 1
ATOM 2360 C CA . ILE B 1 60 ? -19.188 -5.273 -12.461 1 94.56 60 ILE B CA 1
ATOM 2361 C C . ILE B 1 60 ? -18.688 -4.758 -13.812 1 94.56 60 ILE B C 1
ATOM 2363 O O . ILE B 1 60 ? -18.453 -5.539 -14.734 1 94.56 60 ILE B O 1
ATOM 2367 N N . TYR B 1 61 ? -18.672 -3.418 -13.953 1 95.06 61 TYR B N 1
ATOM 2368 C CA . TYR B 1 61 ? -18.047 -2.846 -15.148 1 95.06 61 TYR B CA 1
ATOM 2369 C C . TYR B 1 61 ? -16.562 -3.164 -15.195 1 95.06 61 TYR B C 1
ATOM 2371 O O . TYR B 1 61 ? -15.875 -3.115 -14.172 1 95.06 61 TYR B O 1
ATOM 2379 N N . ARG B 1 62 ? -16.109 -3.502 -16.359 1 95.69 62 ARG B N 1
ATOM 2380 C CA . ARG B 1 62 ? -14.711 -3.896 -16.547 1 95.69 62 ARG B CA 1
ATOM 2381 C C . ARG B 1 62 ? -13.766 -2.844 -15.977 1 95.69 62 ARG B C 1
ATOM 2383 O O . ARG B 1 62 ? -12.781 -3.178 -15.312 1 95.69 62 ARG B O 1
ATOM 2390 N N . ALA B 1 63 ? -14.07 -1.592 -16.281 1 96.25 63 ALA B N 1
ATOM 2391 C CA . ALA B 1 63 ? -13.219 -0.517 -15.781 1 96.25 63 ALA B CA 1
ATOM 2392 C C . ALA B 1 63 ? -13.117 -0.55 -14.258 1 96.25 63 ALA B C 1
ATOM 2394 O O . ALA B 1 63 ? -12.047 -0.296 -13.695 1 96.25 63 ALA B O 1
ATOM 2395 N N . ASP B 1 64 ? -14.227 -0.859 -13.594 1 96.25 64 ASP B N 1
ATOM 2396 C CA . ASP B 1 64 ? -14.234 -0.971 -12.133 1 96.25 64 ASP B CA 1
ATOM 2397 C C . ASP B 1 64 ? -13.43 -2.184 -11.672 1 96.25 64 ASP B C 1
ATOM 2399 O O . ASP B 1 64 ? -12.656 -2.096 -10.719 1 96.25 64 ASP B O 1
ATOM 2403 N N . PHE B 1 65 ? -13.633 -3.332 -12.383 1 97.94 65 PHE B N 1
ATOM 2404 C CA . PHE B 1 65 ? -12.875 -4.531 -12.039 1 97.94 65 PHE B CA 1
ATOM 2405 C C . PHE B 1 65 ? -11.375 -4.262 -12.117 1 97.94 65 PHE B C 1
ATOM 2407 O O . PHE B 1 65 ? -10.625 -4.621 -11.203 1 97.94 65 PHE B O 1
ATOM 2414 N N . ILE B 1 66 ? -10.938 -3.572 -13.172 1 98.19 66 ILE B N 1
ATOM 2415 C CA . ILE B 1 66 ? -9.539 -3.242 -13.391 1 98.19 66 ILE B CA 1
ATOM 2416 C C . ILE B 1 66 ? -9.039 -2.332 -12.273 1 98.19 66 ILE B C 1
ATOM 2418 O O . ILE B 1 66 ? -7.969 -2.564 -11.703 1 98.19 66 ILE B O 1
ATOM 2422 N N . PHE B 1 67 ? -9.852 -1.386 -11.906 1 98 67 PHE B N 1
ATOM 2423 C CA . PHE B 1 67 ? -9.477 -0.417 -10.883 1 98 67 PHE B CA 1
ATOM 2424 C C . PHE B 1 67 ? -9.227 -1.108 -9.547 1 98 67 PHE B C 1
ATOM 2426 O O . PHE B 1 67 ? -8.164 -0.949 -8.953 1 98 67 PHE B O 1
ATOM 2433 N N . TYR B 1 68 ? -10.148 -1.868 -9.125 1 98.12 68 TYR B N 1
ATOM 2434 C CA . TYR B 1 68 ? -10.055 -2.498 -7.812 1 98.12 68 TYR B CA 1
ATOM 2435 C C . TYR B 1 68 ? -8.977 -3.578 -7.801 1 98.12 68 TYR B C 1
ATOM 2437 O O . TYR B 1 68 ? -8.25 -3.734 -6.816 1 98.12 68 TYR B O 1
ATOM 2445 N N . SER B 1 69 ? -8.844 -4.301 -8.914 1 98.62 69 SER B N 1
ATOM 2446 C CA . SER B 1 69 ? -7.789 -5.301 -9.023 1 98.62 69 SER B CA 1
ATOM 2447 C C . SER B 1 69 ? -6.41 -4.656 -8.922 1 98.62 69 SER B C 1
ATOM 2449 O O . SER B 1 69 ? -5.531 -5.16 -8.219 1 98.62 69 SER B O 1
ATOM 2451 N N . ASN B 1 70 ? -6.281 -3.551 -9.602 1 98.56 70 ASN B N 1
ATOM 2452 C CA . ASN B 1 70 ? -4.992 -2.873 -9.609 1 98.56 70 ASN B CA 1
ATOM 2453 C C . ASN B 1 70 ? -4.613 -2.373 -8.219 1 98.56 70 ASN B C 1
ATOM 2455 O O . ASN B 1 70 ? -3.434 -2.354 -7.863 1 98.56 70 ASN B O 1
ATOM 2459 N N . ARG B 1 71 ? -5.57 -1.975 -7.488 1 98.56 71 ARG B N 1
ATOM 2460 C CA . ARG B 1 71 ? -5.293 -1.544 -6.125 1 98.56 71 ARG B CA 1
ATOM 2461 C C . ARG B 1 71 ? -4.793 -2.707 -5.273 1 98.56 71 ARG B C 1
ATOM 2463 O O . ARG B 1 71 ? -3.85 -2.555 -4.496 1 98.56 71 ARG B O 1
ATOM 2470 N N . ILE B 1 72 ? -5.395 -3.867 -5.398 1 98.75 72 ILE B N 1
ATOM 2471 C CA . ILE B 1 72 ? -4.965 -5.039 -4.641 1 98.75 72 ILE B CA 1
ATOM 2472 C C . ILE B 1 72 ? -3.57 -5.461 -5.094 1 98.75 72 ILE B C 1
ATOM 2474 O O . ILE B 1 72 ? -2.711 -5.773 -4.266 1 98.75 72 ILE B O 1
ATOM 2478 N N . ILE B 1 73 ? -3.355 -5.43 -6.395 1 98.81 73 ILE B N 1
ATOM 2479 C CA . ILE B 1 73 ? -2.062 -5.789 -6.965 1 98.81 73 ILE B CA 1
ATOM 2480 C C . ILE B 1 73 ? -0.973 -4.895 -6.383 1 98.81 73 ILE B C 1
ATOM 2482 O O . ILE B 1 73 ? 0.105 -5.371 -6.02 1 98.81 73 ILE B O 1
ATOM 2486 N N . ARG B 1 74 ? -1.312 -3.643 -6.289 1 98.5 74 ARG B N 1
ATOM 2487 C CA . ARG B 1 74 ? -0.353 -2.695 -5.73 1 98.5 74 ARG B CA 1
ATOM 2488 C C . ARG B 1 74 ? 0.006 -3.064 -4.293 1 98.5 74 ARG B C 1
ATOM 2490 O O . ARG B 1 74 ? 1.181 -3.053 -3.922 1 98.5 74 ARG B O 1
ATOM 2497 N N . LEU B 1 75 ? -0.977 -3.396 -3.51 1 98.62 75 LEU B N 1
ATOM 2498 C CA . LEU B 1 75 ? -0.736 -3.822 -2.135 1 98.62 75 LEU B CA 1
ATOM 2499 C C . LEU B 1 75 ? 0.144 -5.066 -2.098 1 98.62 75 LEU B C 1
ATOM 2501 O O . LEU B 1 75 ? 1.055 -5.164 -1.272 1 98.62 75 LEU B O 1
ATOM 2505 N N . LEU B 1 76 ? -0.059 -5.957 -2.998 1 98.81 76 LEU B N 1
ATOM 2506 C CA . LEU B 1 76 ? 0.687 -7.211 -3.072 1 98.81 76 LEU B CA 1
ATOM 2507 C C . LEU B 1 76 ? 2.146 -6.953 -3.428 1 98.81 76 LEU B C 1
ATOM 2509 O O . LEU B 1 76 ? 3.051 -7.52 -2.811 1 98.81 76 LEU B O 1
ATOM 2513 N N . VAL B 1 77 ? 2.318 -6.102 -4.438 1 98.69 77 VAL B N 1
ATOM 2514 C CA . VAL B 1 77 ? 3.676 -5.812 -4.887 1 98.69 77 VAL B CA 1
ATOM 2515 C C . VAL B 1 77 ? 4.457 -5.133 -3.766 1 98.69 77 VAL B C 1
ATOM 2517 O O . VAL B 1 77 ? 5.594 -5.516 -3.475 1 98.69 77 VAL B O 1
ATOM 2520 N N . GLU B 1 78 ? 3.818 -4.184 -3.109 1 98.31 78 GLU B N 1
ATOM 2521 C CA . GLU B 1 78 ? 4.477 -3.514 -1.992 1 98.31 78 GLU B CA 1
ATOM 2522 C C . GLU B 1 78 ? 4.863 -4.508 -0.902 1 98.31 78 GLU B C 1
ATOM 2524 O O . GLU B 1 78 ? 5.984 -4.469 -0.386 1 98.31 78 GLU B O 1
ATOM 2529 N N . GLU B 1 79 ? 3.979 -5.391 -0.584 1 98.38 79 GLU B N 1
ATOM 2530 C CA . GLU B 1 79 ? 4.281 -6.395 0.434 1 98.38 79 GLU B CA 1
ATOM 2531 C C . GLU B 1 79 ? 5.387 -7.34 -0.034 1 98.38 79 GLU B C 1
ATOM 2533 O O . GLU B 1 79 ? 6.266 -7.711 0.747 1 98.38 79 GLU B O 1
ATOM 2538 N N . GLY B 1 80 ? 5.332 -7.75 -1.27 1 98.5 80 GLY B N 1
ATOM 2539 C CA . GLY B 1 80 ? 6.383 -8.594 -1.813 1 98.5 80 GLY B CA 1
ATOM 2540 C C . GLY B 1 80 ? 7.77 -8 -1.663 1 98.5 80 GLY B C 1
ATOM 2541 O O . GLY B 1 80 ? 8.719 -8.703 -1.317 1 98.5 80 GLY B O 1
ATOM 2542 N N . LEU B 1 81 ? 7.859 -6.762 -1.882 1 98.06 81 LEU B N 1
ATOM 2543 C CA . LEU B 1 81 ? 9.141 -6.07 -1.802 1 98.06 81 LEU B CA 1
ATOM 2544 C C . LEU B 1 81 ? 9.656 -6.051 -0.367 1 98.06 81 LEU B C 1
ATOM 2546 O O . LEU B 1 81 ? 10.875 -6.02 -0.139 1 98.06 81 LEU B O 1
ATOM 2550 N N . ASN B 1 82 ? 8.789 -6.121 0.612 1 97.81 82 ASN B N 1
ATOM 2551 C CA . ASN B 1 82 ? 9.188 -6.188 2.014 1 97.81 82 ASN B CA 1
ATOM 2552 C C . ASN B 1 82 ? 9.93 -7.484 2.324 1 97.81 82 ASN B C 1
ATOM 2554 O O . ASN B 1 82 ? 10.578 -7.598 3.369 1 97.81 82 ASN B O 1
ATOM 2558 N N . HIS B 1 83 ? 9.812 -8.461 1.479 1 97.75 83 HIS B N 1
ATOM 2559 C CA . HIS B 1 83 ? 10.422 -9.766 1.723 1 97.75 83 HIS B CA 1
ATOM 2560 C C . HIS B 1 83 ? 11.812 -9.852 1.104 1 97.75 83 HIS B C 1
ATOM 2562 O O . HIS B 1 83 ? 12.492 -10.875 1.221 1 97.75 83 HIS B O 1
ATOM 2568 N N . LEU B 1 84 ? 12.289 -8.844 0.449 1 97.31 84 LEU B N 1
ATOM 2569 C CA . LEU B 1 84 ? 13.594 -8.812 -0.2 1 97.31 84 LEU B CA 1
ATOM 2570 C C . LEU B 1 84 ? 14.664 -8.281 0.749 1 97.31 84 LEU B C 1
ATOM 2572 O O . LEU B 1 84 ? 14.359 -7.48 1.641 1 97.31 84 LEU B O 1
ATOM 2576 N N . PRO B 1 85 ? 15.844 -8.672 0.569 1 96.19 85 PRO B N 1
ATOM 2577 C CA . PRO B 1 85 ? 16.906 -8.242 1.476 1 96.19 85 PRO B CA 1
ATOM 2578 C C . PRO B 1 85 ? 17.281 -6.773 1.303 1 96.19 85 PRO B C 1
ATOM 2580 O O . PRO B 1 85 ? 17.203 -6.238 0.193 1 96.19 85 PRO B O 1
ATOM 2583 N N . VAL B 1 86 ? 17.672 -6.18 2.393 1 97.25 86 VAL B N 1
ATOM 2584 C CA . VAL B 1 86 ? 18.172 -4.809 2.398 1 97.25 86 VAL B CA 1
ATOM 2585 C C . VAL B 1 86 ? 19.531 -4.762 3.094 1 97.25 86 VAL B C 1
ATOM 2587 O O . VAL B 1 86 ? 19.906 -5.688 3.822 1 97.25 86 VAL B O 1
ATOM 2590 N N . VAL B 1 87 ? 20.281 -3.746 2.783 1 97.44 87 VAL B N 1
ATOM 2591 C CA . VAL B 1 87 ? 21.562 -3.488 3.438 1 97.44 87 VAL B CA 1
ATOM 2592 C C . VAL B 1 87 ? 21.594 -2.061 3.977 1 97.44 87 VAL B C 1
ATOM 2594 O O . VAL B 1 87 ? 20.875 -1.19 3.484 1 97.44 87 VAL B O 1
ATOM 2597 N N . GLU B 1 88 ? 22.438 -1.878 4.98 1 97.06 88 GLU B N 1
ATOM 2598 C CA . GLU B 1 88 ? 22.578 -0.557 5.59 1 97.06 88 GLU B CA 1
ATOM 2599 C C . GLU B 1 88 ? 23.047 0.477 4.57 1 97.06 88 GLU B C 1
ATOM 2601 O O . GLU B 1 88 ? 23.906 0.186 3.736 1 97.06 88 GLU B O 1
ATOM 2606 N N . GLN B 1 89 ? 22.453 1.649 4.621 1 96.88 89 GLN B N 1
ATOM 2607 C CA . GLN B 1 89 ? 22.875 2.791 3.818 1 96.88 89 GLN B CA 1
ATOM 2608 C C . GLN B 1 89 ? 22.797 4.086 4.621 1 96.88 89 GLN B C 1
ATOM 2610 O O . GLN B 1 89 ? 21.703 4.527 4.992 1 96.88 89 GLN B O 1
ATOM 2615 N N . SER B 1 90 ? 23.906 4.715 4.891 1 96.31 90 SER B N 1
ATOM 2616 C CA . SER B 1 90 ? 23.938 6.035 5.512 1 96.31 90 SER B CA 1
ATOM 2617 C C . SER B 1 90 ? 23.891 7.141 4.465 1 96.31 90 SER B C 1
ATOM 2619 O O . SER B 1 90 ? 24.609 7.086 3.461 1 96.31 90 SER B O 1
ATOM 2621 N N . VAL B 1 91 ? 23.047 8.094 4.734 1 96.88 91 VAL B N 1
ATOM 2622 C CA . VAL B 1 91 ? 22.938 9.18 3.766 1 96.88 91 VAL B CA 1
ATOM 2623 C C . VAL B 1 91 ? 23.062 10.523 4.48 1 96.88 91 VAL B C 1
ATOM 2625 O O . VAL B 1 91 ? 22.906 10.602 5.703 1 96.88 91 VAL B O 1
ATOM 2628 N N . THR B 1 92 ? 23.344 11.562 3.699 1 96.31 92 THR B N 1
ATOM 2629 C CA . THR B 1 92 ? 23.328 12.93 4.188 1 96.31 92 THR B CA 1
ATOM 2630 C C . THR B 1 92 ? 22.047 13.641 3.783 1 96.31 92 THR B C 1
ATOM 2632 O O . THR B 1 92 ? 21.625 13.57 2.623 1 96.31 92 THR B O 1
ATOM 2635 N N . THR B 1 93 ? 21.391 14.211 4.773 1 94.75 93 THR B N 1
ATOM 2636 C CA . THR B 1 93 ? 20.109 14.875 4.531 1 94.75 93 THR B CA 1
ATOM 2637 C C . THR B 1 93 ? 20.344 16.312 4.07 1 94.75 93 THR B C 1
ATOM 2639 O O . THR B 1 93 ? 21.453 16.844 4.156 1 94.75 93 THR B O 1
ATOM 2642 N N . PRO B 1 94 ? 19.359 16.984 3.6 1 92 94 PRO B N 1
ATOM 2643 C CA . PRO B 1 94 ? 19.484 18.359 3.117 1 92 94 PRO B CA 1
ATOM 2644 C C . PRO B 1 94 ? 19.922 19.328 4.211 1 92 94 PRO B C 1
ATOM 2646 O O . PRO B 1 94 ? 20.438 20.406 3.916 1 92 94 PRO B O 1
ATOM 2649 N N . VAL B 1 95 ? 19.734 19 5.492 1 88.5 95 VAL B N 1
ATOM 2650 C CA . VAL B 1 95 ? 20.125 19.906 6.574 1 88.5 95 VAL B CA 1
ATOM 2651 C C . VAL B 1 95 ? 21.516 19.531 7.074 1 88.5 95 VAL B C 1
ATOM 2653 O O . VAL B 1 95 ? 21.953 20.016 8.125 1 88.5 95 VAL B O 1
ATOM 2656 N N . GLY B 1 96 ? 22.125 18.547 6.43 1 89.5 96 GLY B N 1
ATOM 2657 C CA . GLY B 1 96 ? 23.516 18.219 6.691 1 89.5 96 GLY B CA 1
ATOM 2658 C C . GLY B 1 96 ? 23.688 17.125 7.738 1 89.5 96 GLY B C 1
ATOM 2659 O O . GLY B 1 96 ? 24.812 16.828 8.148 1 89.5 96 GLY B O 1
ATOM 2660 N N . ARG B 1 97 ? 22.656 16.578 8.156 1 90.88 97 ARG B N 1
ATOM 2661 C CA . ARG B 1 97 ? 22.703 15.523 9.172 1 90.88 97 ARG B CA 1
ATOM 2662 C C . ARG B 1 97 ? 22.719 14.141 8.523 1 90.88 97 ARG B C 1
ATOM 2664 O O . ARG B 1 97 ? 22.234 13.969 7.402 1 90.88 97 ARG B O 1
ATOM 2671 N N . SER B 1 98 ? 23.25 13.234 9.289 1 92.94 98 SER B N 1
ATOM 2672 C CA . SER B 1 98 ? 23.297 11.852 8.812 1 92.94 98 SER B CA 1
ATOM 2673 C C . SER B 1 98 ? 22 11.109 9.141 1 92.94 98 SER B C 1
ATOM 2675 O O . SER B 1 98 ? 21.391 11.352 10.18 1 92.94 98 SER B O 1
ATOM 2677 N N . TYR B 1 99 ? 21.625 10.289 8.242 1 94.25 99 TYR B N 1
ATOM 2678 C CA . TYR B 1 99 ? 20.484 9.406 8.391 1 94.25 99 TYR B CA 1
ATOM 2679 C C . TYR B 1 99 ? 20.844 7.969 8.031 1 94.25 99 TYR B C 1
ATOM 2681 O O . TYR B 1 99 ? 21.281 7.695 6.914 1 94.25 99 TYR B O 1
ATOM 2689 N N . LEU B 1 100 ? 20.75 7.086 9.039 1 96.81 100 LEU B N 1
ATOM 2690 C CA . LEU B 1 100 ? 21.062 5.68 8.812 1 96.81 100 LEU B CA 1
ATOM 2691 C C . LEU B 1 100 ? 19.812 4.91 8.359 1 96.81 100 LEU B C 1
ATOM 2693 O O . LEU B 1 100 ? 18.938 4.605 9.172 1 96.81 100 LEU B O 1
ATOM 2697 N N . GLY B 1 101 ? 19.766 4.574 7.043 1 97.62 101 GLY B N 1
ATOM 2698 C CA . GLY B 1 101 ? 18.672 3.803 6.473 1 97.62 101 GLY B CA 1
ATOM 2699 C C . GLY B 1 101 ? 19.125 2.502 5.836 1 97.62 101 GLY B C 1
ATOM 2700 O O . GLY B 1 101 ? 20.078 1.869 6.309 1 97.62 101 GLY B O 1
ATOM 2701 N N . VAL B 1 102 ? 18.297 2.037 4.938 1 97.88 102 VAL B N 1
ATOM 2702 C CA . VAL B 1 102 ? 18.625 0.819 4.203 1 97.88 102 VAL B CA 1
ATOM 2703 C C . VAL B 1 102 ? 18.375 1.027 2.713 1 97.88 102 VAL B C 1
ATOM 2705 O O . VAL B 1 102 ? 17.734 2.012 2.318 1 97.88 102 VAL B O 1
ATOM 2708 N N . ARG B 1 103 ? 18.875 0.198 1.908 1 96.69 103 ARG B N 1
ATOM 2709 C CA . ARG B 1 103 ? 18.578 0.079 0.483 1 96.69 103 ARG B CA 1
ATOM 2710 C C . ARG B 1 103 ? 18.422 -1.382 0.076 1 96.69 103 ARG B C 1
ATOM 2712 O O . ARG B 1 103 ? 19 -2.271 0.699 1 96.69 103 ARG B O 1
ATOM 2719 N N . PHE B 1 104 ? 17.609 -1.559 -0.917 1 93.44 104 PHE B N 1
ATOM 2720 C CA . PHE B 1 104 ? 17.453 -2.91 -1.438 1 93.44 104 PHE B CA 1
ATOM 2721 C C . PHE B 1 104 ? 18.781 -3.461 -1.943 1 93.44 104 PHE B C 1
ATOM 2723 O O . PHE B 1 104 ? 19.562 -2.732 -2.547 1 93.44 104 PHE B O 1
ATOM 2730 N N . GLN B 1 105 ? 18.969 -4.734 -1.695 1 91.75 105 GLN B N 1
ATOM 2731 C CA . GLN B 1 105 ? 20.156 -5.434 -2.17 1 91.75 105 GLN B CA 1
ATOM 2732 C C . GLN B 1 105 ? 19.828 -6.375 -3.322 1 91.75 105 GLN B C 1
ATOM 2734 O O . GLN B 1 105 ? 19.141 -7.387 -3.125 1 91.75 105 GLN B O 1
ATOM 2739 N N . GLY B 1 106 ? 20.344 -6.055 -4.512 1 92.06 106 GLY B N 1
ATOM 2740 C CA . GLY B 1 106 ? 20.172 -6.945 -5.645 1 92.06 106 GLY B CA 1
ATOM 2741 C C . GLY B 1 106 ? 19.344 -6.336 -6.762 1 92.06 106 GLY B C 1
ATOM 2742 O O . GLY B 1 106 ? 19.203 -5.117 -6.84 1 92.06 106 GLY B O 1
ATOM 2743 N N . LYS B 1 107 ? 18.969 -7.207 -7.719 1 96.44 107 LYS B N 1
ATOM 2744 C CA . LYS B 1 107 ? 18.125 -6.848 -8.859 1 96.44 107 LYS B CA 1
ATOM 2745 C C . LYS B 1 107 ? 16.844 -7.676 -8.891 1 96.44 107 LYS B C 1
ATOM 2747 O O . LYS B 1 107 ? 16.859 -8.852 -8.508 1 96.44 107 LYS B O 1
ATOM 2752 N N . ILE B 1 108 ? 15.875 -7.02 -9.328 1 98 108 ILE B N 1
ATOM 2753 C CA . ILE B 1 108 ? 14.57 -7.668 -9.336 1 98 108 ILE B CA 1
ATOM 2754 C C . ILE B 1 108 ? 14.133 -7.938 -10.773 1 98 108 ILE B C 1
ATOM 2756 O O . ILE B 1 108 ? 14.398 -7.133 -11.672 1 98 108 ILE B O 1
ATOM 2760 N N . CYS B 1 109 ? 13.555 -9.039 -11.016 1 98.81 109 CYS B N 1
ATOM 2761 C CA . CYS B 1 109 ? 12.828 -9.328 -12.242 1 98.81 109 CYS B CA 1
ATOM 2762 C C . CYS B 1 109 ? 11.406 -9.789 -11.945 1 98.81 109 CYS B C 1
ATOM 2764 O O . CYS B 1 109 ? 11.203 -10.688 -11.125 1 98.81 109 CYS B O 1
ATOM 2766 N N . GLY B 1 110 ? 10.445 -9.07 -12.523 1 98.88 110 GLY B N 1
ATOM 2767 C CA . GLY B 1 110 ? 9.109 -9.648 -12.555 1 98.88 110 GLY B CA 1
ATOM 2768 C C . GLY B 1 110 ? 8.93 -10.68 -13.656 1 98.88 110 GLY B C 1
ATOM 2769 O O . GLY B 1 110 ? 9.422 -10.5 -14.773 1 98.88 110 GLY B O 1
ATOM 2770 N N . VAL B 1 111 ? 8.297 -11.789 -13.328 1 98.94 111 VAL B N 1
ATOM 2771 C CA . VAL B 1 111 ? 7.961 -12.789 -14.328 1 98.94 111 VAL B CA 1
ATOM 2772 C C . VAL B 1 111 ? 6.457 -13.055 -14.305 1 98.94 111 VAL B C 1
ATOM 2774 O O . VAL B 1 111 ? 5.918 -13.531 -13.305 1 98.94 111 VAL B O 1
ATOM 2777 N N . SER B 1 112 ? 5.805 -12.773 -15.352 1 98.81 112 SER B N 1
ATOM 2778 C CA . SER B 1 112 ? 4.355 -12.93 -15.422 1 98.81 112 SER B CA 1
ATOM 2779 C C . SER B 1 112 ? 3.973 -14.258 -16.062 1 98.81 112 SER B C 1
ATOM 2781 O O . SER B 1 112 ? 4.531 -14.633 -17.109 1 98.81 112 SER B O 1
ATOM 2783 N N . ILE B 1 113 ? 3.133 -14.992 -15.406 1 98.25 113 ILE B N 1
ATOM 2784 C CA . ILE B 1 113 ? 2.477 -16.109 -16.062 1 98.25 113 ILE B CA 1
ATOM 2785 C C . ILE B 1 113 ? 1.321 -15.602 -16.922 1 98.25 113 ILE B C 1
ATOM 2787 O O . ILE B 1 113 ? 0.315 -15.125 -16.406 1 98.25 113 ILE B O 1
ATOM 2791 N N . MET B 1 114 ? 1.473 -15.672 -18.25 1 96.44 114 MET B N 1
ATOM 2792 C CA . MET B 1 114 ? 0.503 -15.133 -19.203 1 96.44 114 MET B CA 1
ATOM 2793 C C . MET B 1 114 ? -0.771 -15.969 -19.219 1 96.44 114 MET B C 1
ATOM 2795 O O . MET B 1 114 ? -0.712 -17.203 -19.141 1 96.44 114 MET B O 1
ATOM 2799 N N . ARG B 1 115 ? -1.974 -15.312 -19.297 1 95.44 115 ARG B N 1
ATOM 2800 C CA . ARG B 1 115 ? -2.209 -13.914 -19.641 1 95.44 115 ARG B CA 1
ATOM 2801 C C . ARG B 1 115 ? -2.5 -13.094 -18.391 1 95.44 115 ARG B C 1
ATOM 2803 O O . ARG B 1 115 ? -2.047 -11.953 -18.266 1 95.44 115 ARG B O 1
ATOM 2810 N N . ALA B 1 116 ? -3.1 -13.664 -17.328 1 96.94 116 ALA B N 1
ATOM 2811 C CA . ALA B 1 116 ? -3.605 -12.945 -16.156 1 96.94 116 ALA B CA 1
ATOM 2812 C C . ALA B 1 116 ? -2.469 -12.273 -15.391 1 96.94 116 ALA B C 1
ATOM 2814 O O . ALA B 1 116 ? -2.637 -11.172 -14.867 1 96.94 116 ALA B O 1
ATOM 2815 N N . GLY B 1 117 ? -1.289 -12.922 -15.391 1 98.44 117 GLY B N 1
ATOM 2816 C CA . GLY B 1 117 ? -0.15 -12.375 -14.672 1 98.44 117 GLY B CA 1
ATOM 2817 C C . GLY B 1 117 ? 0.304 -11.031 -15.211 1 98.44 117 GLY B C 1
ATOM 2818 O O . GLY B 1 117 ? 0.925 -10.25 -14.492 1 98.44 117 GLY B O 1
ATOM 2819 N N . GLU B 1 118 ? 0.021 -10.75 -16.453 1 98.5 118 GLU B N 1
ATOM 2820 C CA . GLU B 1 118 ? 0.436 -9.5 -17.094 1 98.5 118 GLU B CA 1
ATOM 2821 C C . GLU B 1 118 ? -0.276 -8.305 -16.453 1 98.5 118 GLU B C 1
ATOM 2823 O O . GLU B 1 118 ? 0.224 -7.18 -16.516 1 98.5 118 GLU B O 1
ATOM 2828 N N . ALA B 1 119 ? -1.429 -8.539 -15.906 1 98.69 119 ALA B N 1
ATOM 2829 C CA . ALA B 1 119 ? -2.186 -7.48 -15.25 1 98.69 119 ALA B CA 1
ATOM 2830 C C . ALA B 1 119 ? -1.402 -6.898 -14.078 1 98.69 119 ALA B C 1
ATOM 2832 O O . ALA B 1 119 ? -1.687 -5.785 -13.625 1 98.69 119 ALA B O 1
ATOM 2833 N N . MET B 1 120 ? -0.382 -7.602 -13.594 1 98.81 120 MET B N 1
ATOM 2834 C CA . MET B 1 120 ? 0.314 -7.215 -12.367 1 98.81 120 MET B CA 1
ATOM 2835 C C . MET B 1 120 ? 1.602 -6.465 -12.688 1 98.81 120 MET B C 1
ATOM 2837 O O . MET B 1 120 ? 2.26 -5.938 -11.789 1 98.81 120 MET B O 1
ATOM 2841 N N . GLU B 1 121 ? 1.927 -6.387 -13.992 1 98.69 121 GLU B N 1
ATOM 2842 C CA . GLU B 1 121 ? 3.213 -5.828 -14.398 1 98.69 121 GLU B CA 1
ATOM 2843 C C . GLU B 1 121 ? 3.291 -4.34 -14.086 1 98.69 121 GLU B C 1
ATOM 2845 O O . GLU B 1 121 ? 4.312 -3.855 -13.594 1 98.69 121 GLU B O 1
ATOM 2850 N N . GLN B 1 122 ? 2.18 -3.65 -14.375 1 97.81 122 GLN B N 1
ATOM 2851 C CA . GLN B 1 122 ? 2.207 -2.207 -14.164 1 97.81 122 GLN B CA 1
ATOM 2852 C C . GLN B 1 122 ? 2.361 -1.873 -12.68 1 97.81 122 GLN B C 1
ATOM 2854 O O . GLN B 1 122 ? 3.098 -0.951 -12.32 1 97.81 122 GLN B O 1
ATOM 2859 N N . GLY B 1 123 ? 1.659 -2.607 -11.812 1 98.06 123 GLY B N 1
ATOM 2860 C CA . GLY B 1 123 ? 1.847 -2.418 -10.383 1 98.06 123 GLY B CA 1
ATOM 2861 C C . GLY B 1 123 ? 3.287 -2.588 -9.945 1 98.06 123 GLY B C 1
ATOM 2862 O O . GLY B 1 123 ? 3.777 -1.834 -9.102 1 98.06 123 GLY B O 1
ATOM 2863 N N . LEU B 1 124 ? 3.953 -3.533 -10.547 1 98.56 124 LEU B N 1
ATOM 2864 C CA . LEU B 1 124 ? 5.359 -3.768 -10.242 1 98.56 124 LEU B CA 1
ATOM 2865 C C . LEU B 1 124 ? 6.227 -2.621 -10.758 1 98.56 124 LEU B C 1
ATOM 2867 O O . LEU B 1 124 ? 7.105 -2.135 -10.047 1 98.56 124 LEU B O 1
ATOM 2871 N N . ARG B 1 125 ? 5.977 -2.115 -11.945 1 97.75 125 ARG B N 1
ATOM 2872 C CA . ARG B 1 125 ? 6.746 -1.027 -12.539 1 97.75 125 ARG B CA 1
ATOM 2873 C C . ARG B 1 125 ? 6.578 0.262 -11.742 1 97.75 125 ARG B C 1
ATOM 2875 O O . ARG B 1 125 ? 7.512 1.062 -11.641 1 97.75 125 ARG B O 1
ATOM 2882 N N . ASP B 1 126 ? 5.41 0.426 -11.172 1 96.88 126 ASP B N 1
ATOM 2883 C CA . ASP B 1 126 ? 5.133 1.61 -10.367 1 96.88 126 ASP B CA 1
ATOM 2884 C C . ASP B 1 126 ? 5.945 1.596 -9.07 1 96.88 126 ASP B C 1
ATOM 2886 O O . ASP B 1 126 ? 6.145 2.639 -8.445 1 96.88 126 ASP B O 1
ATOM 2890 N N . CYS B 1 127 ? 6.402 0.42 -8.672 1 97.25 127 CYS B N 1
ATOM 2891 C CA . CYS B 1 127 ? 7.113 0.291 -7.402 1 97.25 127 CYS B CA 1
ATOM 2892 C C . CYS B 1 127 ? 8.609 0.143 -7.625 1 97.25 127 CYS B C 1
ATOM 2894 O O . CYS B 1 127 ? 9.406 0.375 -6.711 1 97.25 127 CYS B O 1
ATOM 2896 N N . CYS B 1 128 ? 8.977 -0.369 -8.719 1 95.31 128 CYS B N 1
ATOM 2897 C CA . CYS B 1 128 ? 10.367 -0.622 -9.062 1 95.31 128 CYS B CA 1
ATOM 2898 C C . CYS B 1 128 ? 10.711 -0.012 -10.414 1 95.31 128 CYS B C 1
ATOM 2900 O O . CYS B 1 128 ? 10.414 -0.598 -11.461 1 95.31 128 CYS B O 1
ATOM 2902 N N . ARG B 1 129 ? 11.57 1.025 -10.25 1 87.75 129 ARG B N 1
ATOM 2903 C CA . ARG B 1 129 ? 11.961 1.695 -11.484 1 87.75 129 ARG B CA 1
ATOM 2904 C C . ARG B 1 129 ? 12.867 0.808 -12.328 1 87.75 129 ARG B C 1
ATOM 2906 O O . ARG B 1 129 ? 13.758 0.145 -11.797 1 87.75 129 ARG B O 1
ATOM 2913 N N . SER B 1 130 ? 12.719 0.592 -13.555 1 87.5 130 SER B N 1
ATOM 2914 C CA . SER B 1 130 ? 13.562 -0.099 -14.531 1 87.5 130 SER B CA 1
ATOM 2915 C C . SER B 1 130 ? 13.531 -1.608 -14.312 1 87.5 130 SER B C 1
ATOM 2917 O O . SER B 1 130 ? 14.477 -2.312 -14.664 1 87.5 130 SER B O 1
ATOM 2919 N N . VAL B 1 131 ? 12.547 -2.078 -13.602 1 96.88 131 VAL B N 1
ATOM 2920 C CA . VAL B 1 131 ? 12.438 -3.518 -13.383 1 96.88 131 VAL B CA 1
ATOM 2921 C C . VAL B 1 131 ? 12.32 -4.23 -14.727 1 96.88 131 VAL B C 1
ATOM 2923 O O . VAL B 1 131 ? 11.641 -3.746 -15.641 1 96.88 131 VAL B O 1
ATOM 2926 N N . ARG B 1 132 ? 13.016 -5.359 -14.875 1 98.06 132 ARG B N 1
ATOM 2927 C CA . ARG B 1 132 ? 12.852 -6.223 -16.031 1 98.06 132 ARG B CA 1
ATOM 2928 C C . ARG B 1 132 ? 11.648 -7.152 -15.867 1 98.06 132 ARG B C 1
ATOM 2930 O O . ARG B 1 132 ? 11.32 -7.551 -14.75 1 98.06 132 ARG B O 1
ATOM 2937 N N . ILE B 1 133 ? 11.039 -7.426 -17 1 98.62 133 ILE B N 1
ATOM 2938 C CA . ILE B 1 133 ? 9.875 -8.305 -16.984 1 98.62 133 ILE B CA 1
ATOM 2939 C C . ILE B 1 133 ? 10.117 -9.5 -17.891 1 98.62 133 ILE B C 1
ATOM 2941 O O . ILE B 1 133 ? 10.461 -9.336 -19.062 1 98.62 133 ILE B O 1
ATOM 2945 N N . GLY B 1 134 ? 10.102 -10.664 -17.359 1 98.75 134 GLY B N 1
ATOM 2946 C CA . GLY B 1 134 ? 10.031 -11.898 -18.125 1 98.75 134 GLY B CA 1
ATOM 2947 C C . GLY B 1 134 ? 8.617 -12.422 -18.297 1 98.75 134 GLY B C 1
ATOM 2948 O O . GLY B 1 134 ? 7.707 -12.008 -17.562 1 98.75 134 GLY B O 1
ATOM 2949 N N . LYS B 1 135 ? 8.484 -13.336 -19.25 1 98.69 135 LYS B N 1
ATOM 2950 C CA . LYS B 1 135 ? 7.164 -13.875 -19.562 1 98.69 135 LYS B CA 1
ATOM 2951 C C . LYS B 1 135 ? 7.211 -15.391 -19.719 1 98.69 135 LYS B C 1
ATOM 2953 O O . LYS B 1 135 ? 8.156 -15.93 -20.297 1 98.69 135 LYS B O 1
ATOM 2958 N N . ILE B 1 136 ? 6.242 -16.062 -19.125 1 98.56 136 ILE B N 1
ATOM 2959 C CA . ILE B 1 136 ? 6.043 -17.484 -19.312 1 98.56 136 ILE B CA 1
ATOM 2960 C C . ILE B 1 136 ? 4.59 -17.766 -19.703 1 98.56 136 ILE B C 1
ATOM 2962 O O . ILE B 1 136 ? 3.668 -17.281 -19.047 1 98.56 136 ILE B O 1
ATOM 2966 N N . LEU B 1 137 ? 4.379 -18.516 -20.75 1 97.81 137 LEU B N 1
ATOM 2967 C CA . LEU B 1 137 ? 3.047 -18.938 -21.172 1 97.81 137 LEU B CA 1
ATOM 2968 C C . LEU B 1 137 ? 2.842 -20.422 -20.906 1 97.81 137 LEU B C 1
ATOM 2970 O O . LEU B 1 137 ? 3.535 -21.266 -21.5 1 97.81 137 LEU B O 1
ATOM 2974 N N . ILE B 1 138 ? 1.962 -20.688 -20.016 1 95.31 138 ILE B N 1
ATOM 2975 C CA . ILE B 1 138 ? 1.584 -22.047 -19.656 1 95.31 138 ILE B CA 1
ATOM 2976 C C . ILE B 1 138 ? 0.099 -22.266 -19.953 1 95.31 138 ILE B C 1
ATOM 2978 O O . ILE B 1 138 ? -0.737 -21.438 -19.547 1 95.31 138 ILE B O 1
ATOM 2982 N N . GLN B 1 139 ? -0.271 -23.219 -20.641 1 88.06 139 GLN B N 1
ATOM 2983 C CA . GLN B 1 139 ? -1.661 -23.547 -20.938 1 88.06 139 GLN B CA 1
ATOM 2984 C C . GLN B 1 139 ? -1.954 -25.016 -20.594 1 88.06 139 GLN B C 1
ATOM 2986 O O . GLN B 1 139 ? -1.035 -25.828 -20.5 1 88.06 139 GLN B O 1
ATOM 2991 N N . ARG B 1 140 ? -3.236 -25.141 -20.234 1 79.19 140 ARG B N 1
ATOM 2992 C CA . ARG B 1 140 ? -3.645 -26.516 -19.953 1 79.19 140 ARG B CA 1
ATOM 2993 C C . ARG B 1 140 ? -3.742 -27.312 -21.25 1 79.19 140 ARG B C 1
ATOM 2995 O O . ARG B 1 140 ? -4.188 -26.797 -22.281 1 79.19 140 ARG B O 1
ATOM 3002 N N . ASP B 1 141 ? -3.225 -28.484 -21.094 1 75.94 141 ASP B N 1
ATOM 3003 C CA . ASP B 1 141 ? -3.361 -29.406 -22.219 1 75.94 141 ASP B CA 1
ATOM 3004 C C . ASP B 1 141 ? -4.816 -29.828 -22.406 1 75.94 141 ASP B C 1
ATOM 3006 O O . ASP B 1 141 ? -5.477 -30.234 -21.453 1 75.94 141 ASP B O 1
ATOM 3010 N N . ASP B 1 142 ? -5.395 -29.672 -23.547 1 65.88 142 ASP B N 1
ATOM 3011 C CA . ASP B 1 142 ? -6.793 -29.984 -23.844 1 65.88 142 ASP B CA 1
ATOM 3012 C C . ASP B 1 142 ? -7.102 -31.453 -23.547 1 65.88 142 ASP B C 1
ATOM 3014 O O . ASP B 1 142 ? -8.219 -31.781 -23.156 1 65.88 142 ASP B O 1
ATOM 3018 N N . ASP B 1 143 ? -6.117 -32.344 -23.625 1 67.38 143 ASP B N 1
ATOM 3019 C CA . ASP B 1 143 ? -6.324 -33.781 -23.5 1 67.38 143 ASP B CA 1
ATOM 3020 C C . ASP B 1 143 ? -6.078 -34.281 -22.078 1 67.38 143 ASP B C 1
ATOM 3022 O O . ASP B 1 143 ? -6.859 -35.062 -21.531 1 67.38 143 ASP B O 1
ATOM 3026 N N . THR B 1 144 ? -5.008 -33.812 -21.438 1 69.81 144 THR B N 1
ATOM 3027 C CA . THR B 1 144 ? -4.562 -34.344 -20.156 1 69.81 144 THR B CA 1
ATOM 3028 C C . THR B 1 144 ? -4.918 -33.406 -19.016 1 69.81 144 THR B C 1
ATOM 3030 O O . THR B 1 144 ? -4.859 -33.781 -17.844 1 69.81 144 THR B O 1
ATOM 3033 N N . TRP B 1 145 ? -5.246 -32.219 -19.344 1 70.5 145 TRP B N 1
ATOM 3034 C CA . TRP B 1 145 ? -5.578 -31.156 -18.391 1 70.5 145 TRP B CA 1
ATOM 3035 C C . TRP B 1 145 ? -4.367 -30.797 -17.531 1 70.5 145 TRP B C 1
ATOM 3037 O O . TRP B 1 145 ? -4.504 -30.172 -16.484 1 70.5 145 TRP B O 1
ATOM 3047 N N . GLN B 1 146 ? -3.236 -31.328 -18.047 1 78.69 146 GLN B N 1
ATOM 3048 C CA . GLN B 1 146 ? -1.997 -30.969 -17.375 1 78.69 146 GLN B CA 1
ATOM 3049 C C . GLN B 1 146 ? -1.405 -29.688 -17.938 1 78.69 146 GLN B C 1
ATOM 3051 O O . GLN B 1 146 ? -1.566 -29.391 -19.125 1 78.69 146 GLN B O 1
ATOM 3056 N N . PRO B 1 147 ? -0.746 -28.922 -17.031 1 87.56 147 PRO B N 1
ATOM 3057 C CA . PRO B 1 147 ? -0.088 -27.719 -17.531 1 87.56 147 PRO B CA 1
ATOM 3058 C C . PRO B 1 147 ? 1.03 -28.031 -18.531 1 87.56 147 PRO B C 1
ATOM 3060 O O . PRO B 1 147 ? 1.745 -29.016 -18.359 1 87.56 147 PRO B O 1
ATOM 3063 N N . LYS B 1 148 ? 1.043 -27.266 -19.609 1 91.62 148 LYS B N 1
ATOM 3064 C CA . LYS B 1 148 ? 2.074 -27.375 -20.641 1 91.62 148 LYS B CA 1
ATOM 3065 C C . LYS B 1 148 ? 2.73 -26.031 -20.922 1 91.62 148 LYS B C 1
ATOM 3067 O O . LYS B 1 148 ? 2.045 -25 -21 1 91.62 148 LYS B O 1
ATOM 3072 N N . LEU B 1 149 ? 4.09 -26.016 -21.031 1 94.81 149 LEU B N 1
ATOM 3073 C CA . LEU B 1 149 ? 4.852 -24.812 -21.344 1 94.81 149 LEU B CA 1
ATOM 3074 C C . LEU B 1 149 ? 4.797 -24.5 -22.844 1 94.81 149 LEU B C 1
ATOM 3076 O O . LEU B 1 149 ? 5.164 -25.344 -23.672 1 94.81 149 LEU B O 1
ATOM 3080 N N . PHE B 1 150 ? 4.418 -23.297 -23.219 1 94.44 150 PHE B N 1
ATOM 3081 C CA . PHE B 1 150 ? 4.301 -22.922 -24.625 1 94.44 150 PHE B CA 1
ATOM 3082 C C . PHE B 1 150 ? 5.344 -21.875 -25 1 94.44 150 PHE B C 1
ATOM 3084 O O . PHE B 1 150 ? 5.785 -21.812 -26.141 1 94.44 150 PHE B O 1
ATOM 3091 N N . TYR B 1 151 ? 5.691 -21.031 -24.047 1 96.19 151 TYR B N 1
ATOM 3092 C CA . TYR B 1 151 ? 6.562 -19.891 -24.328 1 96.19 151 TYR B CA 1
ATOM 3093 C C . TYR B 1 151 ? 7.266 -19.406 -23.062 1 96.19 151 TYR B C 1
ATOM 3095 O O . TYR B 1 151 ? 6.699 -19.469 -21.969 1 96.19 151 TYR B O 1
ATOM 3103 N N . GLU B 1 152 ? 8.547 -19.094 -23.172 1 97.56 152 GLU B N 1
ATOM 3104 C CA . GLU B 1 152 ? 9.258 -18.406 -22.109 1 97.56 152 GLU B CA 1
ATOM 3105 C C . GLU B 1 152 ? 10.25 -17.391 -22.672 1 97.56 152 GLU B C 1
ATOM 3107 O O . GLU B 1 152 ? 10.883 -17.641 -23.703 1 97.56 152 GLU B O 1
ATOM 3112 N N . LYS B 1 153 ? 10.289 -16.219 -22.203 1 98.5 153 LYS B N 1
ATOM 3113 C CA . LYS B 1 153 ? 11.289 -15.172 -22.453 1 98.5 153 LYS B CA 1
ATOM 3114 C C . LYS B 1 153 ? 11.734 -14.523 -21.141 1 98.5 153 LYS B C 1
ATOM 3116 O O . LYS B 1 153 ? 10.977 -13.766 -20.531 1 98.5 153 LYS B O 1
ATOM 3121 N N . LEU B 1 154 ? 12.969 -14.852 -20.797 1 98.69 154 LEU B N 1
ATOM 3122 C CA . LEU B 1 154 ? 13.531 -14.406 -19.531 1 98.69 154 LEU B CA 1
ATOM 3123 C C . LEU B 1 154 ? 14.859 -13.68 -19.75 1 98.69 154 LEU B C 1
ATOM 3125 O O . LEU B 1 154 ? 15.578 -13.969 -20.703 1 98.69 154 LEU B O 1
ATOM 3129 N N . PRO B 1 155 ? 15.117 -12.727 -18.875 1 98.25 155 PRO B N 1
ATOM 3130 C CA . PRO B 1 155 ? 16.438 -12.094 -19 1 98.25 155 PRO B CA 1
ATOM 3131 C C . PRO B 1 155 ? 17.578 -13.094 -18.859 1 98.25 155 PRO B C 1
ATOM 3133 O O . PRO B 1 155 ? 17.469 -14.086 -18.125 1 98.25 155 PRO B O 1
ATOM 3136 N N . LYS B 1 156 ? 18.719 -12.789 -19.469 1 97.88 156 LYS B N 1
ATOM 3137 C CA . LYS B 1 156 ? 19.875 -13.68 -19.469 1 97.88 156 LYS B CA 1
ATOM 3138 C C . LYS B 1 156 ? 20.453 -13.828 -18.078 1 97.88 156 LYS B C 1
ATOM 3140 O O . LYS B 1 156 ? 21.031 -14.875 -17.75 1 97.88 156 LYS B O 1
ATOM 3145 N N . ASP B 1 157 ? 20.281 -12.805 -17.281 1 98.31 157 ASP B N 1
ATOM 3146 C CA . ASP B 1 157 ? 20.891 -12.828 -15.953 1 98.31 157 ASP B CA 1
ATOM 3147 C C . ASP B 1 157 ? 19.859 -13.156 -14.875 1 98.31 157 ASP B C 1
ATOM 3149 O O . ASP B 1 157 ? 20.016 -12.766 -13.719 1 98.31 157 ASP B O 1
ATOM 3153 N N . ILE B 1 158 ? 18.828 -13.883 -15.18 1 98.69 158 ILE B N 1
ATOM 3154 C CA . ILE B 1 158 ? 17.703 -14.148 -14.289 1 98.69 158 ILE B CA 1
ATOM 3155 C C . ILE B 1 158 ? 18.188 -14.938 -13.07 1 98.69 158 ILE B C 1
ATOM 3157 O O . ILE B 1 158 ? 17.641 -14.789 -11.969 1 98.69 158 ILE B O 1
ATOM 3161 N N . ALA B 1 159 ? 19.188 -15.695 -13.211 1 98.69 159 ALA B N 1
ATOM 3162 C CA . ALA B 1 159 ? 19.719 -16.547 -12.141 1 98.69 159 ALA B CA 1
ATOM 3163 C C . ALA B 1 159 ? 20.281 -15.711 -11.008 1 98.69 159 ALA B C 1
ATOM 3165 O O . ALA B 1 159 ? 20.438 -16.188 -9.883 1 98.69 159 ALA B O 1
ATOM 3166 N N . SER B 1 160 ? 20.625 -14.461 -11.281 1 98.38 160 SER B N 1
ATOM 3167 C CA . SER B 1 160 ? 21.25 -13.586 -10.289 1 98.38 160 SER B CA 1
ATOM 3168 C C . SER B 1 160 ? 20.234 -12.594 -9.727 1 98.38 160 SER B C 1
ATOM 3170 O O . SER B 1 160 ? 20.609 -11.68 -8.984 1 98.38 160 SER B O 1
ATOM 3172 N N . ARG B 1 161 ? 18.953 -12.766 -10.031 1 98.31 161 ARG B N 1
ATOM 3173 C CA . ARG B 1 161 ? 17.938 -11.797 -9.641 1 98.31 161 ARG B CA 1
ATOM 3174 C C . ARG B 1 161 ? 16.969 -12.398 -8.625 1 98.31 161 ARG B C 1
ATOM 3176 O O . ARG B 1 161 ? 16.844 -13.617 -8.539 1 98.31 161 ARG B O 1
ATOM 3183 N N . TRP B 1 162 ? 16.406 -11.477 -7.824 1 98.44 162 TRP B N 1
ATOM 3184 C CA . TRP B 1 162 ? 15.18 -11.82 -7.117 1 98.44 162 TRP B CA 1
ATOM 3185 C C . TRP B 1 162 ? 13.992 -11.836 -8.078 1 98.44 162 TRP B C 1
ATOM 3187 O O . TRP B 1 162 ? 13.789 -10.883 -8.836 1 98.44 162 TRP B O 1
ATOM 3197 N N . VAL B 1 163 ? 13.203 -12.914 -8.039 1 98.88 163 VAL B N 1
ATOM 3198 C CA . VAL B 1 163 ? 12.125 -13.062 -9.008 1 98.88 163 VAL B CA 1
ATOM 3199 C C . VAL B 1 163 ? 10.773 -12.914 -8.312 1 98.88 163 VAL B C 1
ATOM 3201 O O . VAL B 1 163 ? 10.469 -13.656 -7.371 1 98.88 163 VAL B O 1
ATOM 3204 N N . LEU B 1 164 ? 10.039 -11.945 -8.719 1 98.94 164 LEU B N 1
ATOM 3205 C CA . LEU B 1 164 ? 8.625 -11.867 -8.367 1 98.94 164 LEU B CA 1
ATOM 3206 C C . LEU B 1 164 ? 7.758 -12.523 -9.438 1 98.94 164 LEU B C 1
ATOM 3208 O O . LEU B 1 164 ? 7.551 -11.953 -10.508 1 98.94 164 LEU B O 1
ATOM 3212 N N . LEU B 1 165 ? 7.352 -13.773 -9.148 1 98.94 165 LEU B N 1
ATOM 3213 C CA . LEU B 1 165 ? 6.457 -14.516 -10.039 1 98.94 165 LEU B CA 1
ATOM 3214 C C . LEU B 1 165 ? 5.016 -14.039 -9.875 1 98.94 165 LEU B C 1
ATOM 3216 O O . LEU B 1 165 ? 4.48 -14.023 -8.766 1 98.94 165 LEU B O 1
ATOM 3220 N N . LEU B 1 166 ? 4.371 -13.641 -11.008 1 98.94 166 LEU B N 1
ATOM 3221 C CA . LEU B 1 166 ? 3.119 -12.898 -10.953 1 98.94 166 LEU B CA 1
ATOM 3222 C C . LEU B 1 166 ? 1.984 -13.688 -11.594 1 98.94 166 LEU B C 1
ATOM 3224 O O . LEU B 1 166 ? 2.035 -14 -12.789 1 98.94 166 LEU B O 1
ATOM 3228 N N . ASP B 1 167 ? 0.984 -13.992 -10.836 1 98.5 167 ASP B N 1
ATOM 3229 C CA . ASP B 1 167 ? -0.278 -14.578 -11.281 1 98.5 167 ASP B CA 1
ATOM 3230 C C . ASP B 1 167 ? -1.392 -14.312 -10.273 1 98.5 167 ASP B C 1
ATOM 3232 O O . ASP B 1 167 ? -1.353 -14.812 -9.148 1 98.5 167 ASP B O 1
ATOM 3236 N N . PRO B 1 168 ? -2.43 -13.578 -10.688 1 98.5 168 PRO B N 1
ATOM 3237 C CA . PRO B 1 168 ? -3.459 -13.219 -9.703 1 98.5 168 PRO B CA 1
ATOM 3238 C C . PRO B 1 168 ? -4.184 -14.438 -9.133 1 98.5 168 PRO B C 1
ATOM 3240 O O . PRO B 1 168 ? -4.691 -14.391 -8.016 1 98.5 168 PRO B O 1
ATOM 3243 N N . MET B 1 169 ? -4.234 -15.5 -9.844 1 96.94 169 MET B N 1
ATOM 3244 C CA . MET B 1 169 ? -5.035 -16.656 -9.445 1 96.94 169 MET B CA 1
ATOM 3245 C C . MET B 1 169 ? -4.141 -17.828 -9.039 1 96.94 169 MET B C 1
ATOM 3247 O O . MET B 1 169 ? -3.262 -18.234 -9.805 1 96.94 169 MET B O 1
ATOM 3251 N N . PHE B 1 170 ? -4.383 -18.359 -7.883 1 97.06 170 PHE B N 1
ATOM 3252 C CA . PHE B 1 170 ? -3.658 -19.5 -7.336 1 97.06 170 PHE B CA 1
ATOM 3253 C C . PHE B 1 170 ? -4.617 -20.641 -6.984 1 97.06 170 PHE B C 1
ATOM 3255 O O . PHE B 1 170 ? -4.855 -20.906 -5.805 1 97.06 170 PHE B O 1
ATOM 3262 N N . ALA B 1 171 ? -5.07 -21.281 -8.039 1 94.62 171 ALA B N 1
ATOM 3263 C CA . ALA B 1 171 ? -6.086 -22.328 -7.875 1 94.62 171 ALA B CA 1
ATOM 3264 C C . ALA B 1 171 ? -5.449 -23.656 -7.496 1 94.62 171 ALA B C 1
ATOM 3266 O O . ALA B 1 171 ? -5.246 -23.938 -6.316 1 94.62 171 ALA B O 1
ATOM 3267 N N . THR B 1 172 ? -5.117 -24.453 -8.469 1 92.56 172 THR B N 1
ATOM 3268 C CA . THR B 1 172 ? -4.531 -25.75 -8.18 1 92.56 172 THR B CA 1
ATOM 3269 C C . THR B 1 172 ? -3.029 -25.625 -7.93 1 92.56 172 THR B C 1
ATOM 3271 O O . THR B 1 172 ? -2.416 -26.531 -7.352 1 92.56 172 THR B O 1
ATOM 3274 N N . GLY B 1 173 ? -2.486 -24.594 -8.453 1 93.56 173 GLY B N 1
ATOM 3275 C CA . GLY B 1 173 ? -1.052 -24.375 -8.352 1 93.56 173 GLY B CA 1
ATOM 3276 C C . GLY B 1 173 ? -0.274 -25 -9.5 1 93.56 173 GLY B C 1
ATOM 3277 O O . GLY B 1 173 ? 0.956 -24.922 -9.539 1 93.56 173 GLY B O 1
ATOM 3278 N N . GLY B 1 17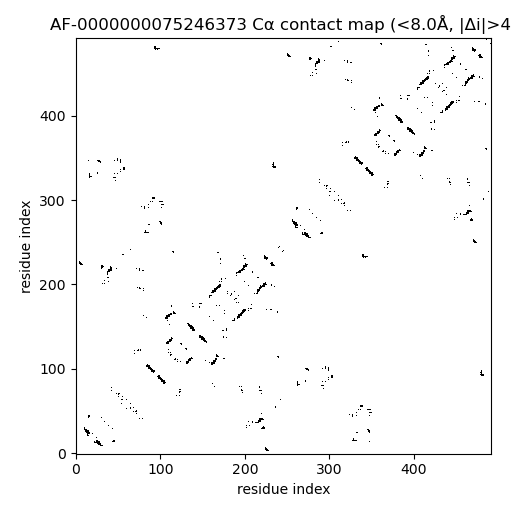4 ? -0.939 -25.578 -10.422 1 92.56 174 GLY B N 1
ATOM 3279 C CA . GLY B 1 174 ? -0.285 -26.234 -11.539 1 92.56 174 GLY B CA 1
ATOM 3280 C C . GLY B 1 174 ? 0.574 -25.297 -12.367 1 92.56 174 GLY B C 1
ATOM 3281 O O . GLY B 1 174 ? 1.744 -25.594 -12.625 1 92.56 174 GLY B O 1
ATOM 3282 N N . SER B 1 175 ? 0.018 -24.156 -12.812 1 94.25 175 SER B N 1
ATOM 3283 C CA . SER B 1 175 ? 0.757 -23.188 -13.617 1 94.25 175 SER B CA 1
ATOM 3284 C C . SER B 1 175 ? 1.938 -22.609 -12.844 1 94.25 175 SER B C 1
ATOM 3286 O O . SER B 1 175 ? 3.039 -22.484 -13.383 1 94.25 175 SER B O 1
ATOM 3288 N N . ALA B 1 176 ? 1.676 -22.312 -11.609 1 96.69 176 ALA B N 1
ATOM 3289 C CA . ALA B 1 176 ? 2.736 -21.781 -10.766 1 96.69 176 ALA B CA 1
ATOM 3290 C C . ALA B 1 176 ? 3.875 -22.781 -10.602 1 96.69 176 ALA B C 1
ATOM 3292 O O . ALA B 1 176 ? 5.051 -22.406 -10.68 1 96.69 176 ALA B O 1
ATOM 3293 N N . THR B 1 177 ? 3.523 -24.016 -10.375 1 97.19 177 THR B N 1
ATOM 3294 C CA . THR B 1 177 ? 4.52 -25.062 -10.211 1 97.19 177 THR B CA 1
ATOM 3295 C C . THR B 1 177 ? 5.383 -25.188 -11.461 1 97.19 177 THR B C 1
ATOM 3297 O O . THR B 1 177 ? 6.609 -25.25 -11.367 1 97.19 177 THR B O 1
ATOM 3300 N N . MET B 1 178 ? 4.766 -25.219 -12.578 1 97 178 MET B N 1
ATOM 3301 C CA . MET B 1 178 ? 5.508 -25.328 -13.836 1 97 178 MET B CA 1
ATOM 3302 C C . MET B 1 178 ? 6.41 -24.109 -14.031 1 97 178 MET B C 1
ATOM 3304 O O . MET B 1 178 ? 7.559 -24.25 -14.453 1 97 178 MET B O 1
ATOM 3308 N N . ALA B 1 179 ? 5.922 -22.938 -13.727 1 98.5 179 ALA B N 1
ATOM 3309 C CA . ALA B 1 179 ? 6.715 -21.719 -13.859 1 98.5 179 ALA B CA 1
ATOM 3310 C C . ALA B 1 179 ? 7.945 -21.766 -12.953 1 98.5 179 ALA B C 1
ATOM 3312 O O . ALA B 1 179 ? 9.039 -21.391 -13.367 1 98.5 179 ALA B O 1
ATOM 3313 N N . VAL B 1 180 ? 7.785 -22.203 -11.727 1 98.75 180 VAL B N 1
ATOM 3314 C CA . VAL B 1 180 ? 8.891 -22.312 -10.781 1 98.75 180 VAL B CA 1
ATOM 3315 C C . VAL B 1 180 ? 9.93 -23.297 -11.328 1 98.75 180 VAL B C 1
ATOM 3317 O O . VAL B 1 180 ? 11.133 -23.031 -11.258 1 98.75 180 VAL B O 1
ATOM 3320 N N . ASP B 1 181 ? 9.43 -24.406 -11.891 1 97.81 181 ASP B N 1
ATOM 3321 C CA . ASP B 1 181 ? 10.344 -25.391 -12.461 1 97.81 181 ASP B CA 1
ATOM 3322 C C . ASP B 1 181 ? 11.148 -24.797 -13.609 1 97.81 181 ASP B C 1
ATOM 3324 O O . ASP B 1 181 ? 12.344 -25.062 -13.75 1 97.81 181 ASP B O 1
ATOM 3328 N N . VAL B 1 182 ? 10.484 -24 -14.422 1 98.31 182 VAL B N 1
ATOM 3329 C CA . VAL B 1 182 ? 11.164 -23.312 -15.508 1 98.31 182 VAL B CA 1
ATOM 3330 C C . VAL B 1 182 ? 12.234 -22.391 -14.945 1 98.31 182 VAL B C 1
ATOM 3332 O O . VAL B 1 182 ? 13.383 -22.391 -15.398 1 98.31 182 VAL B O 1
ATOM 3335 N N . LEU B 1 183 ? 11.938 -21.625 -13.93 1 98.88 183 LEU B N 1
ATOM 3336 C CA . LEU B 1 183 ? 12.875 -20.672 -13.328 1 98.88 183 LEU B CA 1
ATOM 3337 C C . LEU B 1 183 ? 14.07 -21.406 -12.719 1 98.88 183 LEU B C 1
ATOM 3339 O O . LEU B 1 183 ? 15.219 -21 -12.914 1 98.88 183 LEU B O 1
ATOM 3343 N N . LYS B 1 184 ? 13.758 -22.484 -12.047 1 98.75 184 LYS B N 1
ATOM 3344 C CA . LYS B 1 184 ? 14.828 -23.281 -11.438 1 98.75 184 LYS B CA 1
ATOM 3345 C C . LYS B 1 184 ? 15.734 -23.875 -12.508 1 98.75 184 LYS B C 1
ATOM 3347 O O . LYS B 1 184 ? 16.953 -23.953 -12.32 1 98.75 184 LYS B O 1
ATOM 3352 N N . SER B 1 185 ? 15.148 -24.328 -13.578 1 98.31 185 SER B N 1
ATOM 3353 C CA . SER B 1 185 ? 15.93 -24.891 -14.68 1 98.31 185 SER B CA 1
ATOM 3354 C C . SER B 1 185 ? 16.844 -23.844 -15.289 1 98.31 185 SER B C 1
ATOM 3356 O O . SER B 1 185 ? 17.844 -24.188 -15.93 1 98.31 185 SER B O 1
ATOM 3358 N N . LYS B 1 186 ? 16.547 -22.516 -15.141 1 98.38 186 LYS B N 1
ATOM 3359 C CA . LYS B 1 186 ? 17.375 -21.406 -15.633 1 98.38 186 LYS B CA 1
ATOM 3360 C C . LYS B 1 186 ? 18.359 -20.953 -14.562 1 98.38 186 LYS B C 1
ATOM 3362 O O . LYS B 1 186 ? 19.047 -19.953 -14.742 1 98.38 186 LYS B O 1
ATOM 3367 N N . GLY B 1 187 ? 18.375 -21.625 -13.391 1 98.75 187 GLY B N 1
ATOM 3368 C CA . GLY B 1 187 ? 19.391 -21.391 -12.375 1 98.75 187 GLY B CA 1
ATOM 3369 C C . GLY B 1 187 ? 18.906 -20.484 -11.258 1 98.75 187 GLY B C 1
ATOM 3370 O O . GLY B 1 187 ? 19.672 -20.141 -10.359 1 98.75 187 GLY B O 1
ATOM 3371 N N . VAL B 1 188 ? 17.688 -20.109 -11.219 1 98.88 188 VAL B N 1
ATOM 3372 C CA . VAL B 1 188 ? 17.188 -19.266 -10.141 1 98.88 188 VAL B CA 1
ATOM 3373 C C . VAL B 1 188 ? 17.078 -20.078 -8.852 1 98.88 188 VAL B C 1
ATOM 3375 O O . VAL B 1 188 ? 16.406 -21.109 -8.812 1 98.88 188 VAL B O 1
ATOM 3378 N N . PRO B 1 189 ? 17.734 -19.609 -7.82 1 98.69 189 PRO B N 1
ATOM 3379 C CA . PRO B 1 189 ? 17.547 -20.312 -6.543 1 98.69 189 PRO B CA 1
ATOM 3380 C C . PRO B 1 189 ? 16.109 -20.234 -6.031 1 98.69 189 PRO B C 1
ATOM 3382 O O . PRO B 1 189 ? 15.445 -19.219 -6.18 1 98.69 189 PRO B O 1
ATOM 3385 N N . GLU B 1 190 ? 15.625 -21.297 -5.41 1 98.69 190 GLU B N 1
ATOM 3386 C CA . GLU B 1 190 ? 14.258 -21.391 -4.914 1 98.69 190 GLU B CA 1
ATOM 3387 C C . GLU B 1 190 ? 13.961 -20.266 -3.92 1 98.69 190 GLU B C 1
ATOM 3389 O O . GLU B 1 190 ? 12.867 -19.688 -3.934 1 98.69 190 GLU B O 1
ATOM 3394 N N . ASP B 1 191 ? 14.977 -19.922 -3.092 1 98.19 191 ASP B N 1
ATOM 3395 C CA . ASP B 1 191 ? 14.766 -18.953 -2.021 1 98.19 191 ASP B CA 1
ATOM 3396 C C . ASP B 1 191 ? 14.812 -17.516 -2.561 1 98.19 191 ASP B C 1
ATOM 3398 O O . ASP B 1 191 ? 14.734 -16.562 -1.793 1 98.19 191 ASP B O 1
ATOM 3402 N N . ARG B 1 192 ? 14.906 -17.406 -3.875 1 98.38 192 ARG B N 1
ATOM 3403 C CA . ARG B 1 192 ? 14.867 -16.078 -4.496 1 98.38 192 ARG B CA 1
ATOM 3404 C C . ARG B 1 192 ? 13.609 -15.898 -5.328 1 98.38 192 ARG B C 1
ATOM 3406 O O . ARG B 1 192 ? 13.492 -14.945 -6.098 1 98.38 192 ARG B O 1
ATOM 3413 N N . ILE B 1 193 ? 12.711 -16.812 -5.176 1 98.88 193 ILE B N 1
ATOM 3414 C CA . ILE B 1 193 ? 11.438 -16.734 -5.883 1 98.88 193 ILE B CA 1
ATOM 3415 C C . ILE B 1 193 ? 10.32 -16.391 -4.898 1 98.88 193 ILE B C 1
ATOM 3417 O O . ILE B 1 193 ? 10.148 -17.062 -3.883 1 98.88 193 ILE B O 1
ATOM 3421 N N . LEU B 1 194 ? 9.656 -15.305 -5.168 1 98.88 194 LEU B N 1
ATOM 3422 C CA . LEU B 1 194 ? 8.422 -14.945 -4.473 1 98.88 194 LEU B CA 1
ATOM 3423 C C . LEU B 1 194 ? 7.223 -15.031 -5.406 1 98.88 194 LEU B C 1
ATOM 3425 O O . LEU B 1 194 ? 7.234 -14.445 -6.492 1 98.88 194 LEU B O 1
ATOM 3429 N N . PHE B 1 195 ? 6.266 -15.828 -4.996 1 98.94 195 PHE B N 1
ATOM 3430 C CA . PHE B 1 195 ? 5.047 -15.922 -5.793 1 98.94 195 PHE B CA 1
ATOM 3431 C C . PHE B 1 195 ? 3.965 -15 -5.242 1 98.94 195 PHE B C 1
ATOM 3433 O O . PHE B 1 195 ? 3.488 -15.195 -4.121 1 98.94 195 PHE B O 1
ATOM 3440 N N . LEU B 1 196 ? 3.574 -13.945 -6.027 1 98.94 196 LEU B N 1
ATOM 3441 C CA . LEU B 1 196 ? 2.531 -12.992 -5.66 1 98.94 196 LEU B CA 1
ATOM 3442 C C . LEU B 1 196 ? 1.212 -13.344 -6.34 1 98.94 196 LEU B C 1
ATOM 3444 O O . LEU B 1 196 ? 1.173 -13.562 -7.555 1 98.94 196 LEU B O 1
ATOM 3448 N N . ASN B 1 197 ? 0.168 -13.375 -5.59 1 98.75 197 ASN B N 1
ATOM 3449 C CA . ASN B 1 197 ? -1.139 -13.68 -6.164 1 98.75 197 ASN B CA 1
ATOM 3450 C C . ASN B 1 197 ? -2.266 -13.023 -5.371 1 98.75 197 ASN B C 1
ATOM 3452 O O . ASN B 1 197 ? -2.082 -12.664 -4.207 1 98.75 197 ASN B O 1
ATOM 3456 N N . LEU B 1 198 ? -3.438 -12.828 -6.004 1 98.62 198 LEU B N 1
ATOM 3457 C CA . LEU B 1 198 ? -4.57 -12.117 -5.422 1 98.62 198 LEU B CA 1
ATOM 3458 C C . LEU B 1 198 ? -5.434 -13.055 -4.586 1 98.62 198 LEU B C 1
ATOM 3460 O O . LEU B 1 198 ? -5.715 -12.766 -3.422 1 98.62 198 LEU B O 1
ATOM 3464 N N . ILE B 1 199 ? -5.859 -14.18 -5.176 1 98.25 199 ILE B N 1
ATOM 3465 C CA . ILE B 1 199 ? -6.738 -15.141 -4.512 1 98.25 199 ILE B CA 1
ATOM 3466 C C . ILE B 1 199 ? -6.18 -16.547 -4.676 1 98.25 199 ILE B C 1
ATOM 3468 O O . ILE B 1 199 ? -5.77 -16.938 -5.773 1 98.25 199 ILE B O 1
ATOM 3472 N N . ALA B 1 200 ? -6.18 -17.266 -3.619 1 98.25 200 ALA B N 1
ATOM 3473 C CA . ALA B 1 200 ? -5.621 -18.625 -3.621 1 98.25 200 ALA B CA 1
ATOM 3474 C C . ALA B 1 200 ? -6.617 -19.625 -3.045 1 98.25 200 ALA B C 1
ATOM 3476 O O . ALA B 1 200 ? -7.551 -19.25 -2.332 1 98.25 200 ALA B O 1
ATOM 3477 N N . SER B 1 201 ? -6.477 -20.859 -3.387 1 97.19 201 SER B N 1
ATOM 3478 C CA . SER B 1 201 ? -7.195 -21.953 -2.73 1 97.19 201 SER B CA 1
ATOM 3479 C C . SER B 1 201 ? -6.352 -22.578 -1.621 1 97.19 201 SER B C 1
ATOM 3481 O O . SER B 1 201 ? -5.125 -22.641 -1.724 1 97.19 201 SER B O 1
ATOM 3483 N N . PRO B 1 202 ? -6.98 -23.016 -0.59 1 97.19 202 PRO B N 1
ATOM 3484 C CA . PRO B 1 202 ? -6.215 -23.641 0.492 1 97.19 202 PRO B CA 1
ATOM 3485 C C . PRO B 1 202 ? -5.391 -24.828 0.02 1 97.19 202 PRO B C 1
ATOM 3487 O O . PRO B 1 202 ? -4.238 -25 0.425 1 97.19 202 PRO B O 1
ATOM 3490 N N . SER B 1 203 ? -5.957 -25.672 -0.82 1 96 203 SER B N 1
ATOM 3491 C CA . SER B 1 203 ? -5.25 -26.859 -1.298 1 96 203 SER B CA 1
ATOM 3492 C C . SER B 1 203 ? -4.07 -26.484 -2.189 1 96 203 SER B C 1
ATOM 3494 O O . SER B 1 203 ? -2.994 -27.078 -2.094 1 96 203 SER B O 1
ATOM 3496 N N . GLY B 1 204 ? -4.289 -25.484 -3.055 1 96.12 204 GLY B N 1
ATOM 3497 C CA . GLY B 1 204 ? -3.188 -25 -3.867 1 96.12 204 GLY B CA 1
ATOM 3498 C C . GLY B 1 204 ? -2.031 -24.453 -3.045 1 96.12 204 GLY B C 1
ATOM 3499 O O . GLY B 1 204 ? -0.871 -24.781 -3.312 1 96.12 204 GLY B O 1
ATOM 3500 N N . VAL B 1 205 ? -2.359 -23.672 -2.047 1 97.88 205 VAL B N 1
ATOM 3501 C CA . VAL B 1 205 ? -1.355 -23.094 -1.165 1 97.88 205 VAL B CA 1
ATOM 3502 C C . VAL B 1 205 ? -0.611 -24.188 -0.421 1 97.88 205 VAL B C 1
ATOM 3504 O O . VAL B 1 205 ? 0.621 -24.188 -0.356 1 97.88 205 VAL B O 1
ATOM 3507 N N . ALA B 1 206 ? -1.327 -25.156 0.075 1 96.94 206 ALA B N 1
ATOM 3508 C CA . ALA B 1 206 ? -0.734 -26.25 0.851 1 96.94 206 ALA B CA 1
ATOM 3509 C C . ALA B 1 206 ? 0.249 -27.062 0.006 1 96.94 206 ALA B C 1
ATOM 3511 O O . ALA B 1 206 ? 1.401 -27.25 0.399 1 96.94 206 ALA B O 1
ATOM 3512 N N . ASP B 1 207 ? -0.186 -27.516 -1.121 1 96.06 207 ASP B N 1
ATOM 3513 C CA . ASP B 1 207 ? 0.645 -28.312 -2.012 1 96.06 207 ASP B CA 1
ATOM 3514 C C . ASP B 1 207 ? 1.9 -27.547 -2.43 1 96.06 207 ASP B C 1
ATOM 3516 O O . ASP B 1 207 ? 3.004 -28.094 -2.398 1 96.06 207 ASP B O 1
ATOM 3520 N N . PHE B 1 208 ? 1.724 -26.312 -2.742 1 97 208 PHE B N 1
ATOM 3521 C CA . PHE B 1 208 ? 2.801 -25.469 -3.25 1 97 208 PHE B CA 1
ATOM 3522 C C . PHE B 1 208 ? 3.805 -25.156 -2.148 1 97 208 PHE B C 1
ATOM 3524 O O . PHE B 1 208 ? 5.016 -25.266 -2.357 1 97 208 PHE B O 1
ATOM 3531 N N . ALA B 1 209 ? 3.318 -24.797 -1.014 1 96.81 209 ALA B N 1
ATOM 3532 C CA . ALA B 1 209 ? 4.168 -24.438 0.12 1 96.81 209 ALA B CA 1
ATOM 3533 C C . ALA B 1 209 ? 5.012 -25.625 0.57 1 96.81 209 ALA B C 1
ATOM 3535 O O . ALA B 1 209 ? 6.16 -25.453 0.984 1 96.81 209 ALA B O 1
ATOM 3536 N N . GLN B 1 210 ? 4.488 -26.828 0.463 1 97.25 210 GLN B N 1
ATOM 3537 C CA . GLN B 1 210 ? 5.203 -28.047 0.85 1 97.25 210 GLN B CA 1
ATOM 3538 C C . GLN B 1 210 ? 6.227 -28.438 -0.208 1 97.25 210 GLN B C 1
ATOM 3540 O O . GLN B 1 210 ? 7.332 -28.875 0.123 1 97.25 210 GLN B O 1
ATOM 3545 N N . ARG B 1 211 ? 5.859 -28.266 -1.394 1 97.62 211 ARG B N 1
ATOM 3546 C CA . ARG B 1 211 ? 6.73 -28.641 -2.504 1 97.62 211 ARG B CA 1
ATOM 3547 C C . ARG B 1 211 ? 7.945 -27.719 -2.58 1 97.62 211 ARG B C 1
ATOM 3549 O O . ARG B 1 211 ? 9.047 -28.156 -2.928 1 97.62 211 ARG B O 1
ATOM 3556 N N . TYR B 1 212 ? 7.762 -26.453 -2.354 1 98.31 212 TYR B N 1
ATOM 3557 C CA . TYR B 1 212 ? 8.82 -25.453 -2.414 1 98.31 212 TYR B CA 1
ATOM 3558 C C . TYR B 1 212 ? 8.953 -24.719 -1.085 1 98.31 212 TYR B C 1
ATOM 3560 O O . TYR B 1 212 ? 8.609 -23.531 -0.983 1 98.31 212 TYR B O 1
ATOM 3568 N N . PRO B 1 213 ? 9.602 -25.312 -0.136 1 97.62 213 PRO B N 1
ATOM 3569 C CA . PRO B 1 213 ? 9.617 -24.734 1.215 1 97.62 213 PRO B CA 1
ATOM 3570 C C . PRO B 1 213 ? 10.484 -23.484 1.319 1 97.62 213 PRO B C 1
ATOM 3572 O O . PRO B 1 213 ? 10.352 -22.719 2.275 1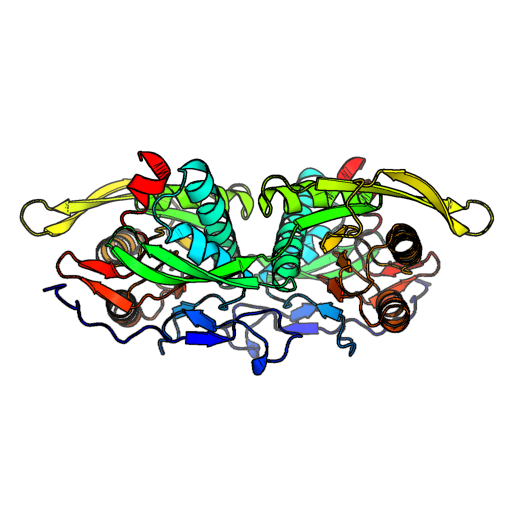 97.62 213 PRO B O 1
ATOM 3575 N N . GLN B 1 214 ? 11.391 -23.25 0.343 1 97.69 214 GLN B N 1
ATOM 3576 C CA . GLN B 1 214 ? 12.266 -22.094 0.42 1 97.69 214 GLN B CA 1
ATOM 3577 C C . GLN B 1 214 ? 11.688 -20.922 -0.366 1 97.69 214 GLN B C 1
ATOM 3579 O O . GLN B 1 214 ? 12.219 -19.797 -0.305 1 97.69 214 GLN B O 1
ATOM 3584 N N . LEU B 1 215 ? 10.719 -21.188 -1.15 1 98.19 215 LEU B N 1
ATOM 3585 C CA . LEU B 1 215 ? 10.008 -20.156 -1.903 1 98.19 215 LEU B CA 1
ATOM 3586 C C . LEU B 1 215 ? 8.977 -19.453 -1.024 1 98.19 215 LEU B C 1
ATOM 3588 O O . LEU B 1 215 ? 8.383 -20.062 -0.143 1 98.19 215 LEU B O 1
ATOM 3592 N N . ARG B 1 216 ? 8.789 -18.172 -1.249 1 98 216 ARG B N 1
ATOM 3593 C CA . ARG B 1 216 ? 7.805 -17.438 -0.458 1 98 216 ARG B CA 1
ATOM 3594 C C . ARG B 1 216 ? 6.551 -17.141 -1.274 1 98 216 ARG B C 1
ATOM 3596 O O . ARG B 1 216 ? 6.637 -16.766 -2.445 1 98 216 ARG B O 1
ATOM 3603 N N . VAL B 1 217 ? 5.43 -17.328 -0.637 1 98.69 217 VAL B N 1
ATOM 3604 C CA . VAL B 1 217 ? 4.141 -16.984 -1.226 1 98.69 217 VAL B CA 1
ATOM 3605 C C . VAL B 1 217 ? 3.555 -15.766 -0.514 1 98.69 217 VAL B C 1
ATOM 3607 O O . VAL B 1 217 ? 3.498 -15.727 0.717 1 98.69 217 VAL B O 1
ATOM 3610 N N . VAL B 1 218 ? 3.18 -14.727 -1.277 1 98.69 218 VAL B N 1
ATOM 3611 C CA . VAL B 1 218 ? 2.443 -13.57 -0.774 1 98.69 218 VAL B CA 1
ATOM 3612 C C . VAL B 1 218 ? 1.071 -13.508 -1.441 1 98.69 218 VAL B C 1
ATOM 3614 O O . VAL B 1 218 ? 0.975 -13.383 -2.666 1 98.69 218 VAL B O 1
ATOM 3617 N N . THR B 1 219 ? 0.001 -13.633 -0.656 1 98.88 219 THR B N 1
ATOM 3618 C CA . THR B 1 219 ? -1.351 -13.695 -1.2 1 98.88 219 THR B CA 1
ATOM 3619 C C . THR B 1 219 ? -2.273 -12.727 -0.464 1 98.88 219 THR B C 1
ATOM 3621 O O . THR B 1 219 ? -2.08 -12.453 0.723 1 98.88 219 THR B O 1
ATOM 3624 N N . ALA B 1 220 ? -3.258 -12.195 -1.189 1 98.81 220 ALA B N 1
ATOM 3625 C CA . ALA B 1 220 ? -4.195 -11.273 -0.555 1 98.81 220 ALA B CA 1
ATOM 3626 C C . ALA B 1 220 ? -5.273 -12.031 0.215 1 98.81 220 ALA B C 1
ATOM 3628 O O . ALA B 1 220 ? -5.719 -11.586 1.275 1 98.81 220 ALA B O 1
ATOM 3629 N N . PHE B 1 221 ? -5.652 -13.172 -0.352 1 98.75 221 PHE B N 1
ATOM 3630 C CA . PHE B 1 221 ? -6.828 -13.844 0.191 1 98.75 221 PHE B CA 1
ATOM 3631 C C . PHE B 1 221 ? -6.816 -15.32 -0.156 1 98.75 221 PHE B C 1
ATOM 3633 O O . PHE B 1 221 ? -6.594 -15.695 -1.31 1 98.75 221 PHE B O 1
ATOM 3640 N N . ILE B 1 222 ? -6.965 -16.172 0.833 1 98.44 222 ILE B N 1
ATOM 3641 C CA . ILE B 1 222 ? -7.176 -17.594 0.619 1 98.44 222 ILE B CA 1
ATOM 3642 C C . ILE B 1 222 ? -8.664 -17.922 0.759 1 98.44 222 ILE B C 1
ATOM 3644 O O . ILE B 1 222 ? -9.227 -17.828 1.851 1 98.44 222 ILE B O 1
ATOM 3648 N N . ASP B 1 223 ? -9.219 -18.344 -0.294 1 97.38 223 ASP B N 1
ATOM 3649 C CA . ASP B 1 223 ? -10.656 -18.578 -0.413 1 97.38 223 ASP B CA 1
ATOM 3650 C C . ASP B 1 223 ? -11.055 -19.938 0.16 1 97.38 223 ASP B C 1
ATOM 3652 O O . ASP B 1 223 ? -10.266 -20.562 0.86 1 97.38 223 ASP B O 1
ATOM 3656 N N . GLN B 1 224 ? -12.297 -20.328 -0.083 1 95.19 224 GLN B N 1
ATOM 3657 C CA . GLN B 1 224 ? -12.898 -21.5 0.539 1 95.19 224 GLN B CA 1
ATOM 3658 C C . GLN B 1 224 ? -12.289 -22.781 -0.016 1 95.19 224 GLN B C 1
ATOM 3660 O O . GLN B 1 224 ? -12.039 -23.734 0.733 1 95.19 224 GLN B O 1
ATOM 3665 N N . GLY B 1 225 ? -12.195 -22.812 -1.291 1 95.19 225 GLY B N 1
ATOM 3666 C CA . GLY B 1 225 ? -11.695 -24.016 -1.935 1 95.19 225 GLY B CA 1
ATOM 3667 C C . GLY B 1 225 ? -11.898 -24.016 -3.438 1 95.19 225 GLY B C 1
ATOM 3668 O O . GLY B 1 225 ? -11.906 -22.953 -4.066 1 95.19 225 GLY B O 1
ATOM 3669 N N . LEU B 1 226 ? -11.898 -25.234 -3.969 1 94 226 LEU B N 1
ATOM 3670 C CA . LEU B 1 226 ? -12.078 -25.422 -5.406 1 94 226 LEU B CA 1
ATOM 3671 C C . LEU B 1 226 ? -13.352 -26.203 -5.695 1 94 226 LEU B C 1
ATOM 3673 O O . LEU B 1 226 ? -13.711 -27.109 -4.949 1 94 226 LEU B O 1
ATOM 3677 N N . ASP B 1 227 ? -14 -25.844 -6.766 1 91.31 227 ASP B N 1
ATOM 3678 C CA . ASP B 1 227 ? -15.133 -26.656 -7.203 1 91.31 227 ASP B CA 1
ATOM 3679 C C . ASP B 1 227 ? -14.68 -27.797 -8.094 1 91.31 227 ASP B C 1
ATOM 3681 O O . ASP B 1 227 ? -13.484 -28.094 -8.188 1 91.31 227 ASP B O 1
ATOM 3685 N N . ASP B 1 228 ? -15.633 -28.422 -8.75 1 89.25 228 ASP B N 1
ATOM 3686 C CA . ASP B 1 228 ? -15.352 -29.625 -9.531 1 89.25 228 ASP B CA 1
ATOM 3687 C C . ASP B 1 228 ? -14.547 -29.297 -10.781 1 89.25 228 ASP B C 1
ATOM 3689 O O . ASP B 1 228 ? -13.836 -30.141 -11.32 1 89.25 228 ASP B O 1
ATOM 3693 N N . LYS B 1 229 ? -14.656 -28.094 -11.211 1 85.25 229 LYS B N 1
ATOM 3694 C CA . LYS B 1 229 ? -13.93 -27.656 -12.398 1 85.25 229 LYS B CA 1
ATOM 3695 C C . LYS B 1 229 ? -12.602 -27.016 -12.016 1 85.25 229 LYS B C 1
ATOM 3697 O O . LYS B 1 229 ? -11.938 -26.391 -12.859 1 85.25 229 LYS B O 1
ATOM 3702 N N . LYS B 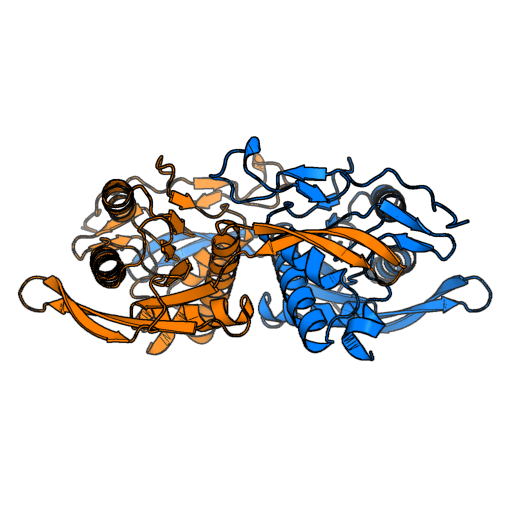1 230 ? -12.234 -26.953 -10.688 1 88.5 230 LYS B N 1
ATOM 3703 C CA . LYS B 1 230 ? -10.984 -26.453 -10.133 1 88.5 230 LYS B CA 1
ATOM 3704 C C . LYS B 1 230 ? -10.953 -24.922 -10.141 1 88.5 230 LYS B C 1
ATOM 3706 O O . LYS B 1 230 ? -9.875 -24.328 -10.195 1 88.5 230 LYS B O 1
ATOM 3711 N N . TYR B 1 231 ? -12.148 -24.359 -10.188 1 89.38 231 TYR B N 1
ATOM 3712 C CA . TYR B 1 231 ? -12.25 -22.922 -9.953 1 89.38 231 TYR B CA 1
ATOM 3713 C C . TYR B 1 231 ? -12.258 -22.609 -8.461 1 89.38 231 TYR B C 1
ATOM 3715 O O . TYR B 1 231 ? -12.828 -23.359 -7.668 1 89.38 231 TYR B O 1
ATOM 3723 N N . ILE B 1 232 ? -11.664 -21.516 -8.195 1 94.19 232 ILE B N 1
ATOM 3724 C CA . ILE B 1 232 ? -11.695 -21.062 -6.805 1 94.19 232 ILE B CA 1
ATOM 3725 C C . ILE B 1 232 ? -13.117 -20.625 -6.438 1 94.19 232 ILE B C 1
ATOM 3727 O O . ILE B 1 232 ? -13.773 -19.938 -7.207 1 94.19 232 ILE B O 1
ATOM 3731 N N . ILE B 1 233 ? -13.617 -21.031 -5.262 1 93.56 233 ILE B N 1
ATOM 3732 C CA . ILE B 1 233 ? -14.953 -20.672 -4.801 1 93.56 233 ILE B CA 1
ATOM 3733 C C . ILE B 1 233 ? -14.867 -20.078 -3.4 1 93.56 233 ILE B C 1
ATOM 3735 O O . ILE B 1 233 ? -14.094 -20.531 -2.564 1 93.56 233 ILE B O 1
ATOM 3739 N N . PRO B 1 234 ? -15.734 -19.078 -3.096 1 92.75 234 PRO B N 1
ATOM 3740 C CA . PRO B 1 234 ? -16.625 -18.484 -4.094 1 92.75 234 PRO B CA 1
ATOM 3741 C C . PRO B 1 234 ? -15.867 -17.828 -5.254 1 92.75 234 PRO B C 1
ATOM 3743 O O . PRO B 1 234 ? -16.281 -17.953 -6.41 1 92.75 234 PRO B O 1
ATOM 3746 N N . GLY B 1 235 ? -14.773 -17.172 -4.891 1 91.38 235 GLY B N 1
ATOM 3747 C CA . GLY B 1 235 ? -13.828 -16.734 -5.906 1 91.38 235 GLY B CA 1
ATOM 3748 C C . GLY B 1 235 ? -14.367 -15.609 -6.766 1 91.38 235 GLY B C 1
ATOM 3749 O O . GLY B 1 235 ? -15.469 -15.109 -6.527 1 91.38 235 GLY B O 1
ATOM 3750 N N . LEU B 1 236 ? -13.594 -15.219 -7.82 1 94 236 LEU B N 1
ATOM 3751 C CA . LEU B 1 236 ? -13.945 -14.078 -8.656 1 94 236 LEU B CA 1
ATOM 3752 C C . LEU B 1 236 ? -14.086 -14.492 -10.117 1 94 236 LEU B C 1
ATOM 3754 O O . LEU B 1 236 ? -14.148 -13.641 -11.008 1 94 236 LEU B O 1
ATOM 3758 N N . GLY B 1 237 ? -14.102 -15.828 -10.352 1 92.12 237 GLY B N 1
ATOM 3759 C CA . GLY B 1 237 ? -14.188 -16.297 -11.727 1 92.12 237 GLY B CA 1
ATOM 3760 C C . GLY B 1 237 ? -12.859 -16.25 -12.461 1 92.12 237 GLY B C 1
ATOM 3761 O O . GLY B 1 237 ? -11.805 -16.406 -11.859 1 92.12 237 GLY B O 1
ATOM 3762 N N . ASP B 1 238 ? -12.891 -16.156 -13.75 1 92.62 238 ASP B N 1
ATOM 3763 C CA . ASP B 1 238 ? -11.68 -16.078 -14.57 1 92.62 238 ASP B CA 1
ATOM 3764 C C . ASP B 1 238 ? -11.125 -14.664 -14.586 1 92.62 238 ASP B C 1
ATOM 3766 O O . ASP B 1 238 ? -11.648 -13.797 -15.281 1 92.62 238 ASP B O 1
ATOM 3770 N N . PHE B 1 239 ? -10.062 -14.461 -13.93 1 96.31 239 PHE B N 1
ATOM 3771 C CA . PHE B 1 239 ? -9.469 -13.141 -13.781 1 96.31 239 PHE B CA 1
ATOM 3772 C C . PHE B 1 239 ? -9.094 -12.562 -15.141 1 96.31 239 PHE B C 1
ATOM 3774 O O . PHE B 1 239 ? -9.375 -11.391 -15.43 1 96.31 239 PHE B O 1
ATOM 3781 N N . GLY B 1 240 ? -8.422 -13.375 -15.961 1 95.38 240 GLY B N 1
ATOM 3782 C CA . GLY B 1 240 ? -7.988 -12.898 -17.266 1 95.38 240 GLY B CA 1
ATOM 3783 C C . GLY B 1 240 ? -9.133 -12.398 -18.125 1 95.38 240 GLY B C 1
ATOM 3784 O O . GLY B 1 240 ? -9.023 -11.344 -18.75 1 95.38 240 GLY B O 1
ATOM 3785 N N . ASP B 1 241 ? -10.203 -13.109 -18.156 1 94.12 241 ASP B N 1
ATOM 3786 C CA . ASP B 1 241 ? -11.359 -12.711 -18.953 1 94.12 241 ASP B CA 1
ATOM 3787 C C . ASP B 1 241 ? -11.961 -11.406 -18.422 1 94.12 241 ASP B C 1
ATOM 3789 O O . ASP B 1 241 ? -12.305 -10.516 -19.203 1 94.12 241 ASP B O 1
ATOM 3793 N N . ARG B 1 242 ? -12.047 -11.289 -17.156 1 95.81 242 ARG B N 1
ATOM 3794 C CA . ARG B 1 242 ? -12.688 -10.125 -16.547 1 95.81 242 ARG B CA 1
ATOM 3795 C C . ARG B 1 242 ? -11.805 -8.891 -16.656 1 95.81 242 ARG B C 1
ATOM 3797 O O . ARG B 1 242 ? -12.312 -7.77 -16.766 1 95.81 242 ARG B O 1
ATOM 3804 N N . TYR B 1 243 ? -10.516 -9.086 -16.703 1 97.69 243 TYR B N 1
ATOM 3805 C CA . TYR B 1 243 ? -9.578 -7.969 -16.766 1 97.69 243 TYR B CA 1
ATOM 3806 C C . TYR B 1 243 ? -9.375 -7.5 -18.203 1 97.69 243 TYR B C 1
ATOM 3808 O O . TYR B 1 243 ? -9.289 -6.301 -18.469 1 97.69 243 TYR B O 1
ATOM 3816 N N . TYR B 1 244 ? -9.398 -8.477 -19.188 1 96.06 244 TYR B N 1
ATOM 3817 C CA . TYR B 1 244 ? -8.953 -8.109 -20.531 1 96.06 244 TYR B CA 1
ATOM 3818 C C . TYR B 1 244 ? -10.117 -8.117 -21.516 1 96.06 244 TYR B C 1
ATOM 3820 O O . TYR B 1 244 ? -10.102 -7.395 -22.516 1 96.06 244 TYR B O 1
ATOM 3828 N N . THR B 1 245 ? -11.094 -9.031 -21.453 1 87.44 245 THR B N 1
ATOM 3829 C CA . THR B 1 245 ? -11.93 -9.289 -22.625 1 87.44 245 THR B CA 1
ATOM 3830 C C . THR B 1 245 ? -13.406 -9.086 -22.281 1 87.44 245 THR B C 1
ATOM 3832 O O . THR B 1 245 ? -14.234 -8.922 -23.172 1 87.44 245 THR B O 1
ATOM 3835 N N . LEU B 1 246 ? -13.805 -9.242 -21.141 1 73.81 246 LEU B N 1
ATOM 3836 C CA . LEU B 1 246 ? -15.227 -9.148 -20.828 1 73.81 246 LEU B CA 1
ATOM 3837 C C . LEU B 1 246 ? -15.617 -7.711 -20.5 1 73.81 246 LEU B C 1
ATOM 3839 O O . LEU B 1 246 ? -14.812 -6.945 -19.969 1 73.81 246 LEU B O 1
#